Protein 8HAC (pdb70)

Secondary structure (DSSP, 8-state):
---SSSHHHHH-TT--EEEEEESTTSSHHHHHHHHHHHHHHHSS-EEEEE-SSS-HHHHHHTS---SS-EEPTT-SSEEEEE----HHHHHHHHHHHHSTTHHHHHHHHHHHHHHHHH--SEEEEEPPPHHHHHHHHHHHHHHHHHHHHHHHHHHHHHHHHHHHHHHS-SS--HHHHHHHHHHHHHHHHHHHHHHHHHHT-TTTEEEEEEE-SSHHHHHHHHHHHHHHHHTT--EEEEEEEEESSSSS-HHHHHHHHHHHGGGS-HHHHHHHHHHHHHHHHHHHHHHHHHHHSSSSSEEEEEE--SS---SHHHHHHHHHHHH--/---S-SSSHHHHH-TT--EEEEE-STTSSHHHHHHHHHHHHHHHSS-EEEEE-SSS-HHHHHHTS---SS-EEPTT-SSEEEEE----HHHHHHHHHHHHSTTHHHHHHHHHHHHHHHHH--SEEEEEPPPHHHHHHHHHHHHHHHHHHHHHHHHHHHHHHHHHHHHTT--STT-HHHHHHHHHHHHHHHHHHHHHHHHHHT-TTTEEEEEEE-SSHHHHHHHHHHHHHHHHTT--EEEEEEEEES-SSS-HHHHHHHHHHHGGGS-HHHHHHHHHHHHHHHHHHHHHHHHHHHSSSSSEEEEEE--SS---SHHHHHHHHHHHH--

Sequence (652 aa):
LPDPSLKNIIDQTTLQWVFVGGKGGVGKTTTSCCLGVQLAKSRTKVLLVSTDPAHNLSDAFCQKIGREPTPIHGFDNLCAMEIDNDVFGQMFNDLQNSIPGIDEAMSFSELMKQVQQLDFDVVVFDTAPTGHTLRLLSFPTILEKAFAKVWELKDRFGGLIGQATALMSGGNNPAAAQEQLLGKLEETRAVINKVNQAFQDPTKTTFVCVCIPEFLSIYETERLVQELSKYGIDSHNIVVNQVLFPEKDAEELSAWYEANGATLPKEAREICSKLLARKRMQDKYIGQCFDLYGDDFHVVLMPLLDYEVRGVEKLKTFSELLVDPLDLPDPSLKNIIDQTTLQWVFVGGKGGVGKTTTSCCLGVQLAKSRTKVLLVSTDPAHNLSDAFCQKIGREPTPIHGFDNLCAMEIDNDVFGQMFNDLQNSIPGIDEAMSFSELMKQVQQLDFDVVVFDTAPTGHTLRLLSFPTILEKAFAKVWELKDRFGGLIGQATALMSGGNNPAAAQEQLLGKLEETRAVINKVNQAFQDPTKTTFVCVCIPEFLSIYETERLVQELSKYGIDSHNIVVNQVLFPEKDAEELSAWYEANGATLPKEAREICSKLLARKRMQDKYIGQCFDLYGDDFHVVLMPLLDYEVRGVEKLKTFSELLVDP

Radius of gyration: 31.42 Å; Cα contacts (8 Å, |Δi|>4): 1056; chains: 2; bounding box: 70×94×80 Å

Organism: Phaeodactylum tricornutum (strain CCAP 1055/1) (NCBI:txid556484)

Foldseek 3Di:
DPAQFCQVVLVLQLAAEEEEAFAPPLQLLLVLLLVLVVNLVVFVAEEEEEAAADQVNCQFAVHRAAQDFDDRPPGDHYTYHYHYVQLLVVVVVVLCVVQPCQVVLQVVLVVLVVVVVVDGSYYYYSYYHLVVVLVVLVSLVSLVVSLVVLVVCCVPCVVVLVVVQVVDDDPSRNVVSSVVVNVSSVSSNVSVVVVLVQQLDQSHYEYEYGAELDDVRVVSSVVNCVSCVVSNGHYAEYEHEAQAPVPDALVVLVVVCVVCLVVDDPVVSVVSVVSSVVRVSSVVSVVVVCVVHVVRHNYHYYHRDPDDQHHDVSSNVSSCSRHPD/DDFPAQFCQVVLVLQLAAEEEEAFAPPQQLLLQLLLVLVVNLPPFQAEEEEEAAADPVNCQFAVHDAEQDWDDRPPGDHYTYHYDHVALLVVVVVVLCVVQPCQVVLLVVLVVLVVVVVVDGSHYYYSYYHLVVVLSVLVSVVSLVVSVVVLVVVCVVCVPVLVVCQVPDDDRHRNVVSSVVVVVSSVSSNVSVVVVLVQQLDPSHYEYAYGAELDDVRVVSSVVNVVSCVVSNGHYAEYEHEAQAPPPDDLVVLVVVCVVCLVVDPPVVSVVSVVSSVVNVSSVVSVVVVCVVHRNRHNYHYYHRDPDDQHHDVSSNVRSCSRHHD

InterPro domains:
  IPR016300 Arsenical pump ATPase, ArsA/GET3 [PTHR10803] (16-344)
  IPR016300 Arsenical pump ATPase, ArsA/GET3 [TIGR00345] (24-278)
  IPR025723 ArsA/GET3, Anion-transporting ATPase-like domain [PF02374] (21-342)
  IPR027417 P-loop containing nucleoside triphosphate hydrolase [G3DSA:3.40.50.300] (2-349)
  IPR027417 P-loop containing nucleoside triphosphate hydrolase [SSF52540] (17-339)
  IPR027542 Arsenical pump ATPase, ArsA/GET3, eukaryotic [MF_03112] (7-349)

Structure (mmCIF, N/CA/C/O backbone):
data_8HAC
#
_entry.id   8HAC
#
_cell.length_a   101.297
_cell.length_b   125.212
_cell.length_c   120.648
_cell.angle_alpha   90.000
_cell.angle_beta   90.000
_cell.angle_gamma   90.000
#
_symmetry.space_group_name_H-M   'C 2 2 21'
#
loop_
_entity.id
_entity.type
_entity.pdbx_description
1 polymer 'ATPase ASNA1 homolog'
2 non-polymer "ADENOSINE-5'-DIPHOSPHATE"
3 non-polymer 'MAGNESIUM ION'
4 water water
#
loop_
_atom_site.group_PDB
_atom_site.id
_atom_site.type_symbol
_atom_site.label_atom_id
_atom_site.label_alt_id
_atom_site.label_comp_id
_atom_site.label_asym_id
_atom_site.label_entity_id
_atom_site.label_seq_id
_atom_site.pdbx_PDB_ins_code
_atom_site.Cartn_x
_atom_site.Cartn_y
_atom_site.Cartn_z
_atom_site.occupancy
_atom_site.B_iso_or_equiv
_atom_site.auth_seq_id
_atom_site.auth_comp_id
_atom_site.auth_asym_id
_atom_site.auth_atom_id
_atom_site.pdbx_PDB_model_num
ATOM 1 N N . LEU A 1 6 ? 35.84999 -12.34232 -44.73837 1.000 85.72582 6 LEU A N 1
ATOM 2 C CA . LEU A 1 6 ? 35.30949 -11.67830 -43.55829 1.000 91.42547 6 LEU A CA 1
ATOM 3 C C . LEU A 1 6 ? 36.30955 -11.75770 -42.40286 1.000 95.78867 6 LEU A C 1
ATOM 4 O O . LEU A 1 6 ? 37.18144 -12.62836 -42.40464 1.000 94.87611 6 LEU A O 1
ATOM 9 N N . PRO A 1 7 ? 36.19472 -10.84739 -41.43023 1.000 67.61066 7 PRO A N 1
ATOM 10 C CA . PRO A 1 7 ? 37.08281 -10.90218 -40.26152 1.000 56.81956 7 PRO A CA 1
ATOM 11 C C . PRO A 1 7 ? 36.99225 -12.24374 -39.55136 1.000 51.13577 7 PRO A C 1
ATOM 12 O O . PRO A 1 7 ? 35.97761 -12.94119 -39.62563 1.000 61.03565 7 PRO A O 1
ATOM 16 N N . ASP A 1 8 ? 38.07447 -12.60671 -38.86599 1.000 45.21996 8 ASP A N 1
ATOM 17 C CA . ASP A 1 8 ? 38.10390 -13.88062 -38.15731 1.000 48.39620 8 ASP A CA 1
ATOM 18 C C . ASP A 1 8 ? 37.02703 -13.88627 -37.07507 1.000 48.89467 8 ASP A C 1
ATOM 19 O O . ASP A 1 8 ? 36.89618 -12.90320 -36.33260 1.000 39.33383 8 ASP A O 1
ATOM 24 N N . PRO A 1 9 ? 36.23526 -14.95685 -36.95851 1.000 54.71004 9 PRO A N 1
ATOM 25 C CA . PRO A 1 9 ? 35.13964 -15.00068 -35.97227 1.000 38.44818 9 PRO A CA 1
ATOM 26 C C . PRO A 1 9 ? 35.64178 -15.27839 -34.55882 1.000 38.06298 9 PRO A C 1
ATOM 27 O O . PRO A 1 9 ? 35.30593 -16.28788 -33.93233 1.000 45.30930 9 PRO A O 1
ATOM 31 N N . SER A 1 10 ? 36.48211 -14.37884 -34.05493 1.000 37.70009 10 SER A N 1
ATOM 32 C CA . SER A 1 10 ? 37.02705 -14.49745 -32.71235 1.000 45.20128 10 SER A CA 1
ATOM 33 C C . SER A 1 10 ? 37.32350 -13.10255 -32.17999 1.000 36.20085 10 SER A C 1
ATOM 34 O O . SER A 1 10 ? 37.23236 -12.10489 -32.90090 1.000 34.82372 10 SER A O 1
ATOM 37 N N . LEU A 1 11 ? 37.65162 -13.03975 -30.88977 1.000 37.70607 11 LEU A N 1
ATOM 38 C CA . LEU A 1 11 ? 38.11929 -11.81188 -30.26167 1.000 42.56523 11 LEU A CA 1
ATOM 39 C C . LEU A 1 11 ? 39.64240 -11.74329 -30.19898 1.000 45.77328 11 LEU A C 1
ATOM 40 O O . LEU A 1 11 ? 40.19123 -11.00459 -29.37212 1.000 36.38565 11 LEU A O 1
ATOM 45 N N . LYS A 1 12 ? 40.33696 -12.49723 -31.05926 1.000 46.20634 12 LYS A N 1
ATOM 46 C CA . LYS A 1 12 ? 41.79549 -12.47235 -31.04129 1.000 45.50115 12 LYS A CA 1
ATOM 47 C C . LYS A 1 12 ? 42.33175 -11.10072 -31.42449 1.000 43.87356 12 LYS A C 1
ATOM 48 O O . LYS A 1 12 ? 43.40860 -10.71112 -30.96246 1.000 44.21252 12 LYS A O 1
ATOM 54 N N . ASN A 1 13 ? 41.59286 -10.34995 -32.24915 1.000 41.04161 13 ASN A N 1
ATOM 55 C CA . ASN A 1 13 ? 42.03054 -9.00529 -32.60951 1.000 43.06500 13 ASN A CA 1
ATOM 56 C C . ASN A 1 13 ? 42.14114 -8.10461 -31.38460 1.000 41.21541 13 ASN A C 1
ATOM 57 O O . ASN A 1 13 ? 42.96100 -7.18014 -31.36791 1.000 41.40324 13 ASN A O 1
ATOM 62 N N . ILE A 1 14 ? 41.34534 -8.36811 -30.34593 1.000 44.47130 14 ILE A N 1
ATOM 63 C CA . ILE A 1 14 ? 41.47564 -7.60928 -29.10731 1.000 49.37759 14 ILE A CA 1
ATOM 64 C C . ILE A 1 14 ? 42.81921 -7.90444 -28.45359 1.000 45.29940 14 ILE A C 1
ATOM 65 O O . ILE A 1 14 ? 43.51172 -6.99339 -27.98129 1.000 38.31073 14 ILE A O 1
ATOM 70 N N . ILE A 1 15 ? 43.21911 -9.17884 -28.44100 1.000 45.40182 15 ILE A N 1
ATOM 71 C CA . ILE A 1 15 ? 44.47877 -9.56708 -27.81875 1.000 52.99015 15 ILE A CA 1
ATOM 72 C C . ILE A 1 15 ? 45.65945 -9.06826 -28.64263 1.000 53.77204 15 ILE A C 1
ATOM 73 O O . ILE A 1 15 ? 46.69501 -8.67404 -28.08983 1.000 51.82426 15 ILE A O 1
ATOM 78 N N . ASP A 1 16 ? 45.50854 -9.04361 -29.96878 1.000 52.08092 16 ASP A N 1
ATOM 79 C CA . ASP A 1 16 ? 46.58784 -8.63043 -30.86155 1.000 51.08980 16 ASP A CA 1
ATOM 80 C C . ASP A 1 16 ? 46.89550 -7.14517 -30.72998 1.000 63.83355 16 ASP A C 1
ATOM 81 O O . ASP A 1 16 ? 48.06557 -6.74388 -30.77656 1.000 62.92565 16 ASP A O 1
ATOM 86 N N . GLN A 1 17 ? 45.86359 -6.31138 -30.59705 1.000 59.01277 17 GLN A N 1
ATOM 87 C CA . GLN A 1 17 ? 46.07557 -4.87806 -30.43572 1.000 54.05358 17 GLN A CA 1
ATOM 88 C C . GLN A 1 17 ? 46.64845 -4.57166 -29.05686 1.000 52.98788 17 GLN A C 1
ATOM 89 O O . GLN A 1 17 ? 45.90430 -4.30871 -28.10426 1.000 46.86383 17 GLN A O 1
ATOM 95 N N . THR A 1 18 ? 47.97873 -4.57596 -28.95628 1.000 48.18276 18 THR A N 1
ATOM 96 C CA . THR A 1 18 ? 48.66021 -4.46168 -27.67460 1.000 50.12482 18 THR A CA 1
ATOM 97 C C . THR A 1 18 ? 48.56333 -3.06033 -27.08121 1.000 52.03193 18 THR A C 1
ATOM 98 O O . THR A 1 18 ? 48.95516 -2.86469 -25.92519 1.000 48.54076 18 THR A O 1
ATOM 102 N N . THR A 1 19 ? 48.04527 -2.09029 -27.83498 1.000 46.02085 19 THR A N 1
ATOM 103 C CA . THR A 1 19 ? 47.88827 -0.72940 -27.34190 1.000 46.83455 19 THR A CA 1
ATOM 104 C C . THR A 1 19 ? 46.61168 -0.51589 -26.54025 1.000 49.22897 19 THR A C 1
ATOM 105 O O . THR A 1 19 ? 46.48405 0.52833 -25.89239 1.000 44.68753 19 THR A O 1
ATOM 109 N N . LEU A 1 20 ? 45.67740 -1.46609 -26.55888 1.000 49.49306 20 LEU A N 1
ATOM 110 C CA . LEU A 1 20 ? 44.37993 -1.24655 -25.93256 1.000 43.42349 20 LEU A CA 1
ATOM 111 C C . LEU A 1 20 ? 44.53776 -1.03947 -24.43450 1.000 41.10978 20 LEU A C 1
ATOM 112 O O . LEU A 1 20 ? 45.19888 -1.82499 -23.74887 1.000 39.21736 20 LEU A O 1
ATOM 117 N N . GLN A 1 21 ? 43.92306 0.02767 -23.93148 1.000 36.68854 21 GLN A N 1
ATOM 118 C CA . GLN A 1 21 ? 43.95533 0.35707 -22.51541 1.000 39.23475 21 GLN A CA 1
ATOM 119 C C . GLN A 1 21 ? 42.64663 0.02389 -21.81836 1.000 35.26928 21 GLN A C 1
ATOM 120 O O . GLN A 1 21 ? 42.65890 -0.47849 -20.69002 1.000 33.44938 21 GLN A O 1
ATOM 126 N N . TRP A 1 22 ? 41.52306 0.25149 -22.49655 1.000 29.91281 22 TRP A N 1
ATOM 127 C CA . TRP A 1 22 ? 40.18900 0.00813 -21.96633 1.000 33.12487 22 TRP A CA 1
ATOM 128 C C . TRP A 1 22 ? 39.36212 -0.76742 -22.97820 1.000 25.30319 22 TRP A C 1
ATOM 129 O O . TRP A 1 22 ? 39.22487 -0.34444 -24.12980 1.000 30.23820 22 TRP A O 1
ATOM 140 N N . VAL A 1 23 ? 38.81089 -1.89548 -22.54202 1.000 26.72778 23 VAL A N 1
ATOM 141 C CA . VAL A 1 23 ? 37.89445 -2.70114 -23.34065 1.000 23.67857 23 VAL A CA 1
ATOM 142 C C . VAL A 1 23 ? 36.56262 -2.74495 -22.60062 1.000 29.93541 23 VAL A C 1
ATOM 143 O O . VAL A 1 23 ? 36.48409 -3.26327 -21.47884 1.000 24.42152 23 VAL A O 1
ATOM 147 N N . PHE A 1 24 ? 35.53058 -2.16819 -23.20665 1.000 23.09073 24 PHE A N 1
ATOM 148 C CA . PHE A 1 24 ? 34.19359 -2.15516 -22.63569 1.000 22.34444 24 PHE A CA 1
ATOM 149 C C . PHE A 1 24 ? 33.35585 -3.26292 -23.26087 1.000 17.83103 24 PHE A C 1
ATOM 150 O O . PHE A 1 24 ? 33.42521 -3.49980 -24.47113 1.000 20.41055 24 PHE A O 1
ATOM 158 N N . VAL A 1 25 ? 32.57585 -3.95012 -22.42776 1.000 19.82460 25 VAL A N 1
ATOM 159 C CA . VAL A 1 25 ? 31.72149 -5.05424 -22.86103 1.000 17.40035 25 VAL A CA 1
ATOM 160 C C . VAL A 1 25 ? 30.28126 -4.66691 -22.56199 1.000 18.42658 25 VAL A C 1
ATOM 161 O O . VAL A 1 25 ? 29.92011 -4.45976 -21.39756 1.000 23.04376 25 VAL A O 1
ATOM 165 N N . GLY A 1 26 ? 29.45658 -4.56594 -23.61067 1.000 15.99404 26 GLY A N 1
ATOM 166 C CA . GLY A 1 26 ? 28.10315 -4.07503 -23.46732 1.000 19.24398 26 GLY A CA 1
ATOM 167 C C . GLY A 1 26 ? 27.08573 -5.04768 -24.04035 1.000 14.39097 26 GLY A C 1
ATOM 168 O O . GLY A 1 26 ? 27.43570 -6.03239 -24.69254 1.000 25.25035 26 GLY A O 1
ATOM 169 N N . GLY A 1 27 ? 25.82104 -4.75077 -23.78458 1.000 19.00913 27 GLY A N 1
ATOM 170 C CA . GLY A 1 27 ? 24.74074 -5.59814 -24.25255 1.000 19.40409 27 GLY A CA 1
ATOM 171 C C . GLY A 1 27 ? 23.56933 -5.59786 -23.28840 1.000 21.36181 27 GLY A C 1
ATOM 172 O O . GLY A 1 27 ? 23.61914 -5.02991 -22.20230 1.000 24.62232 27 GLY A O 1
ATOM 173 N N . LYS A 1 28 ? 22.50869 -6.28311 -23.71343 1.000 26.27300 28 LYS A N 1
ATOM 174 C CA . LYS A 1 28 ? 21.28383 -6.38100 -22.93882 1.000 27.99475 28 LYS A CA 1
ATOM 175 C C . LYS A 1 28 ? 21.49678 -7.25471 -21.70406 1.000 35.41697 28 LYS A C 1
ATOM 176 O O . LYS A 1 28 ? 22.52368 -7.91931 -21.54212 1.000 28.81219 28 LYS A O 1
ATOM 182 N N . GLY A 1 29 ? 20.50759 -7.24053 -20.81425 1.000 36.55182 29 GLY A N 1
ATOM 183 C CA . GLY A 1 29 ? 20.60915 -8.03789 -19.60488 1.000 31.70571 29 GLY A CA 1
ATOM 184 C C . GLY A 1 29 ? 20.54075 -9.51694 -19.93813 1.000 28.88381 29 GLY A C 1
ATOM 185 O O . GLY A 1 29 ? 19.66923 -9.95713 -20.69697 1.000 24.08098 29 GLY A O 1
ATOM 186 N N . GLY A 1 30 ? 21.45540 -10.29487 -19.36437 1.000 29.67991 30 GLY A N 1
ATOM 187 C CA . GLY A 1 30 ? 21.42662 -11.73290 -19.51234 1.000 29.18591 30 GLY A CA 1
ATOM 188 C C . GLY A 1 30 ? 22.03236 -12.28162 -20.78766 1.000 34.67031 30 GLY A C 1
ATOM 189 O O . GLY A 1 30 ? 21.96632 -13.49818 -21.00604 1.000 35.20528 30 GLY A O 1
ATOM 190 N N . VAL A 1 31 ? 22.62931 -11.44191 -21.63517 1.000 28.17816 31 VAL A N 1
ATOM 191 C CA . VAL A 1 31 ? 23.17599 -11.95588 -22.88651 1.000 33.35426 31 VAL A CA 1
ATOM 192 C C . VAL A 1 31 ? 24.57784 -12.52546 -22.71636 1.000 27.80943 31 VAL A C 1
ATOM 193 O O . VAL A 1 31 ? 25.03088 -13.29525 -23.57059 1.000 30.27905 31 VAL A O 1
ATOM 197 N N . GLY A 1 32 ? 25.27747 -12.18070 -21.64182 1.000 30.30289 32 GLY A N 1
ATOM 198 C CA . GLY A 1 32 ? 26.59667 -12.73547 -21.42495 1.000 27.42127 32 GLY A CA 1
ATOM 199 C C . GLY A 1 32 ? 27.68465 -11.69023 -21.30882 1.000 30.59243 32 GLY A C 1
ATOM 200 O O . GLY A 1 32 ? 28.84056 -11.96463 -21.65190 1.000 28.11995 32 GLY A O 1
ATOM 201 N N . LYS A 1 33 ? 27.32503 -10.48089 -20.86047 1.000 25.70458 33 LYS A N 1
ATOM 202 C CA . LYS A 1 33 ? 28.32582 -9.43178 -20.67352 1.000 29.00278 33 LYS A CA 1
ATOM 203 C C . LYS A 1 33 ? 29.38274 -9.85616 -19.66556 1.000 29.21287 33 LYS A C 1
ATOM 204 O O . LYS A 1 33 ? 30.58507 -9.76948 -19.93480 1.000 28.34784 33 LYS A O 1
ATOM 210 N N . THR A 1 34 ? 28.94775 -10.31164 -18.48996 1.000 25.34778 34 THR A N 1
ATOM 211 C CA . THR A 1 34 ? 29.89283 -10.66312 -17.43430 1.000 37.89669 34 THR A CA 1
ATOM 212 C C . THR A 1 34 ? 30.76612 -11.84053 -17.84596 1.000 33.11968 34 THR A C 1
ATOM 213 O O . THR A 1 34 ? 31.98158 -11.83505 -17.61341 1.000 35.92481 34 THR A O 1
ATOM 217 N N . THR A 1 35 ? 30.16331 -12.86052 -18.45738 1.000 28.62985 35 THR A N 1
ATOM 218 C CA . THR A 1 35 ? 30.93254 -14.01971 -18.89440 1.000 33.79292 35 THR A CA 1
ATOM 219 C C . THR A 1 35 ? 32.00464 -13.60918 -19.89511 1.000 38.82655 35 THR A C 1
ATOM 220 O O . THR A 1 35 ? 33.17509 -13.99720 -19.77024 1.000 37.59222 35 THR A O 1
ATOM 224 N N . THR A 1 36 ? 31.61573 -12.80922 -20.89309 1.000 35.02536 36 THR A N 1
ATOM 225 C CA . THR A 1 36 ? 32.56390 -12.33510 -21.89508 1.000 30.89390 36 THR A CA 1
ATOM 226 C C . THR A 1 36 ? 33.65281 -11.47444 -21.27175 1.000 27.35078 36 THR A C 1
ATOM 227 O O . THR A 1 36 ? 34.81971 -11.57295 -21.65882 1.000 28.67879 36 THR A O 1
ATOM 231 N N . SER A 1 37 ? 33.29492 -10.62799 -20.30141 1.000 31.42818 37 SER A N 1
ATOM 232 C CA . SER A 1 37 ? 34.29067 -9.77103 -19.65943 1.000 35.03132 37 SER A CA 1
ATOM 233 C C . SER A 1 37 ? 35.31673 -10.60166 -18.89880 1.000 39.62302 37 SER A C 1
ATOM 234 O O . SER A 1 37 ? 36.52966 -10.38480 -19.02147 1.000 38.06735 37 SER A O 1
ATOM 237 N N . CYS A 1 38 ? 34.84168 -11.56216 -18.10429 1.000 35.61640 38 CYS A N 1
ATOM 238 C CA . CYS A 1 38 ? 35.75181 -12.42614 -17.36221 1.000 34.88591 38 CYS A CA 1
ATOM 239 C C . CYS A 1 38 ? 36.64242 -13.21988 -18.30876 1.000 40.88547 38 CYS A C 1
ATOM 240 O O . CYS A 1 38 ? 37.84418 -13.37634 -18.05973 1.000 38.49994 38 CYS A O 1
ATOM 243 N N . CYS A 1 39 ? 36.07741 -13.71259 -19.41477 1.000 39.65392 39 CYS A N 1
ATOM 244 C CA . CYS A 1 39 ? 36.87723 -14.49455 -20.35219 1.000 39.09610 39 CYS A CA 1
ATOM 245 C C . CYS A 1 39 ? 37.91422 -13.62819 -21.06001 1.000 41.45044 39 CYS A C 1
ATOM 246 O O . CYS A 1 39 ? 39.05768 -14.05919 -21.26138 1.000 39.08684 39 CYS A O 1
ATOM 249 N N . LEU A 1 40 ? 37.53808 -12.40269 -21.43931 1.000 34.64414 40 LEU A N 1
ATOM 250 C CA . LEU A 1 40 ? 38.50389 -11.47776 -22.02212 1.000 39.89812 40 LEU A CA 1
ATOM 251 C C . LEU A 1 40 ? 39.62192 -11.15678 -21.04199 1.000 43.73878 40 LEU A C 1
ATOM 252 O O . LEU A 1 40 ? 40.78723 -11.05946 -21.43562 1.000 42.92507 40 LEU A O 1
ATOM 257 N N . GLY A 1 41 ? 39.28620 -10.97392 -19.76361 1.000 44.48887 41 GLY A N 1
ATOM 258 C CA . GLY A 1 41 ? 40.32070 -10.73097 -18.77165 1.000 44.14937 41 GLY A CA 1
ATOM 259 C C . GLY A 1 41 ? 41.26123 -11.91001 -18.62024 1.000 48.36982 41 GLY A C 1
ATOM 260 O O . GLY A 1 41 ? 42.48256 -11.74023 -18.54508 1.000 47.94169 41 GLY A O 1
ATOM 261 N N . VAL A 1 42 ? 40.70476 -13.12251 -18.57747 1.000 42.17083 42 VAL A N 1
ATOM 262 C CA . VAL A 1 42 ? 41.53615 -14.31691 -18.47800 1.000 51.73848 42 VAL A CA 1
ATOM 263 C C . VAL A 1 42 ? 42.47779 -14.41057 -19.67345 1.000 54.48543 42 VAL A C 1
ATOM 264 O O . VAL A 1 42 ? 43.66412 -14.72834 -19.52590 1.000 56.50810 42 VAL A O 1
ATOM 268 N N . GLN A 1 43 ? 41.97274 -14.11799 -20.87346 1.000 53.82685 43 GLN A N 1
ATOM 269 C CA . GLN A 1 43 ? 42.81380 -14.23059 -22.06172 1.000 52.98660 43 GLN A CA 1
ATOM 270 C C . GLN A 1 43 ? 43.86709 -13.12907 -22.10932 1.000 58.97082 43 GLN A C 1
ATOM 271 O O . GLN A 1 43 ? 45.02213 -13.38414 -22.47120 1.000 61.59093 43 GLN A O 1
ATOM 277 N N . LEU A 1 44 ? 43.48851 -11.89764 -21.75905 1.000 45.42344 44 LEU A N 1
ATOM 278 C CA . LEU A 1 44 ? 44.44600 -10.79869 -21.74867 1.000 53.48742 44 LEU A CA 1
ATOM 279 C C . LEU A 1 44 ? 45.52896 -10.99520 -20.69568 1.000 53.05738 44 LEU A C 1
ATOM 280 O O . LEU A 1 44 ? 46.65431 -10.51887 -20.87982 1.000 52.97982 44 LEU A O 1
ATOM 285 N N . ALA A 1 45 ? 45.22100 -11.69001 -19.59348 1.000 48.68140 45 ALA A N 1
ATOM 286 C CA . ALA A 1 45 ? 46.22722 -11.89056 -18.55388 1.000 61.45138 45 ALA A CA 1
ATOM 287 C C . ALA A 1 45 ? 47.43100 -12.67171 -19.06379 1.000 64.45220 45 ALA A C 1
ATOM 288 O O . ALA A 1 45 ? 48.48996 -12.64917 -18.42653 1.000 58.23320 45 ALA A O 1
ATOM 290 N N . LYS A 1 46 ? 47.28943 -13.35226 -20.20133 1.000 69.57635 46 LYS A N 1
ATOM 291 C CA . LYS A 1 46 ? 48.40429 -14.07390 -20.80314 1.000 71.33049 46 LYS A CA 1
ATOM 292 C C . LYS A 1 46 ? 49.41936 -13.10668 -21.40426 1.000 84.57433 46 LYS A C 1
ATOM 293 O O . LYS A 1 46 ? 50.60926 -13.14637 -21.06871 1.000 86.43472 46 LYS A O 1
ATOM 299 N N . SER A 1 47 ? 48.96613 -12.22912 -22.30503 1.000 76.96053 47 SER A N 1
ATOM 300 C CA . SER A 1 47 ? 49.88962 -11.35575 -23.02162 1.000 75.14366 47 SER A CA 1
ATOM 301 C C . SER A 1 47 ? 50.26284 -10.10688 -22.22740 1.000 66.57574 47 SER A C 1
ATOM 302 O O . SER A 1 47 ? 51.39887 -9.63352 -22.33489 1.000 83.11422 47 SER A O 1
ATOM 305 N N . ARG A 1 48 ? 49.34297 -9.56224 -21.43597 1.000 79.20789 48 ARG A N 1
ATOM 306 C CA . ARG A 1 48 ? 49.58160 -8.31795 -20.71427 1.000 78.81744 48 ARG A CA 1
ATOM 307 C C . ARG A 1 48 ? 50.12966 -8.55723 -19.31218 1.000 76.50267 48 ARG A C 1
ATOM 308 O O . ARG A 1 48 ? 49.84676 -9.57320 -18.67024 1.000 68.16046 48 ARG A O 1
ATOM 316 N N . THR A 1 49 ? 50.90528 -7.57938 -18.83554 1.000 79.94639 49 THR A N 1
ATOM 317 C CA . THR A 1 49 ? 51.56842 -7.70040 -17.54084 1.000 86.64447 49 THR A CA 1
ATOM 318 C C . THR A 1 49 ? 50.56438 -7.68701 -16.39318 1.000 79.64571 49 THR A C 1
ATOM 319 O O . THR A 1 49 ? 50.66070 -8.49928 -15.46807 1.000 76.73349 49 THR A O 1
ATOM 323 N N . LYS A 1 50 ? 49.60660 -6.76021 -16.42185 1.000 71.04296 50 LYS A N 1
ATOM 324 C CA . LYS A 1 50 ? 48.61090 -6.64338 -15.36153 1.000 72.71725 50 LYS A CA 1
ATOM 325 C C . LYS A 1 50 ? 47.25956 -6.30531 -15.97020 1.000 63.73252 50 LYS A C 1
ATOM 326 O O . LYS A 1 50 ? 47.15727 -5.37988 -16.78113 1.000 62.91980 50 LYS A O 1
ATOM 332 N N . VAL A 1 51 ? 46.22453 -7.03797 -15.55733 1.000 58.29355 51 VAL A N 1
ATOM 333 C CA . VAL A 1 51 ? 44.88576 -6.91689 -16.12628 1.000 48.25541 51 VAL A CA 1
ATOM 334 C C . VAL A 1 51 ? 43.88723 -6.67826 -15.00122 1.000 48.40946 51 VAL A C 1
ATOM 335 O O . VAL A 1 51 ? 43.92590 -7.36180 -13.96748 1.000 56.92583 51 VAL A O 1
ATOM 339 N N . LEU A 1 52 ? 42.99323 -5.71193 -15.20613 1.000 47.40407 52 LEU A N 1
ATOM 340 C CA . LEU A 1 52 ? 41.96315 -5.37759 -14.23351 1.000 43.22149 52 LEU A CA 1
ATOM 341 C C . LEU A 1 52 ? 40.58335 -5.57531 -14.84816 1.000 47.96015 52 LEU A C 1
ATOM 342 O O . LEU A 1 52 ? 40.34184 -5.18531 -15.99119 1.000 47.66529 52 LEU A O 1
ATOM 347 N N . LEU A 1 53 ? 39.69168 -6.19996 -14.08730 1.000 40.17668 53 LEU A N 1
ATOM 348 C CA . LEU A 1 53 ? 38.28542 -6.34950 -14.43169 1.000 33.85997 53 LEU A CA 1
ATOM 349 C C . LEU A 1 53 ? 37.48768 -5.43228 -13.51777 1.000 48.87066 53 LEU A C 1
ATOM 350 O O . LEU A 1 53 ? 37.60435 -5.52177 -12.29034 1.000 47.83706 53 LEU A O 1
ATOM 355 N N . VAL A 1 54 ? 36.71061 -4.53363 -14.11229 1.000 30.65951 54 VAL A N 1
ATOM 356 C CA . VAL A 1 54 ? 35.88234 -3.58819 -13.37836 1.000 32.55762 54 VAL A CA 1
ATOM 357 C C . VAL A 1 54 ? 34.43130 -3.85693 -13.73823 1.000 41.12644 54 VAL A C 1
ATOM 358 O O . VAL A 1 54 ? 34.09213 -3.94274 -14.92361 1.000 37.32299 54 VAL A O 1
ATOM 362 N N . SER A 1 55 ? 33.57877 -3.99299 -12.72733 1.000 40.11718 55 SER A N 1
ATOM 363 C CA . SER A 1 55 ? 32.16231 -4.23825 -12.95951 1.000 43.60340 55 SER A CA 1
ATOM 364 C C . SER A 1 55 ? 31.35076 -3.03355 -12.50379 1.000 59.05975 55 SER A C 1
ATOM 365 O O . SER A 1 55 ? 31.30676 -2.72358 -11.30836 1.000 63.20310 55 SER A O 1
ATOM 368 N N . THR A 1 56 ? 30.69158 -2.37599 -13.45581 1.000 58.66796 56 THR A N 1
ATOM 369 C CA . THR A 1 56 ? 29.73861 -1.31558 -13.16480 1.000 63.07673 56 THR A CA 1
ATOM 370 C C . THR A 1 56 ? 28.31474 -1.83063 -13.27594 1.000 63.17443 56 THR A C 1
ATOM 371 O O . THR A 1 56 ? 27.36353 -1.04356 -13.23512 1.000 65.32057 56 THR A O 1
ATOM 375 N N . ASP A 1 57 ? 28.16290 -3.14198 -13.39898 1.000 75.86844 57 ASP A N 1
ATOM 376 C CA . ASP A 1 57 ? 26.85309 -3.76809 -13.40133 1.000 84.62670 57 ASP A CA 1
ATOM 377 C C . ASP A 1 57 ? 26.27973 -3.68629 -11.99048 1.000 100.17313 57 ASP A C 1
ATOM 378 O O . ASP A 1 57 ? 26.95516 -4.08766 -11.03535 1.000 98.78627 57 ASP A O 1
ATOM 383 N N . PRO A 1 58 ? 25.06322 -3.15163 -11.81556 1.000 106.40520 58 PRO A N 1
ATOM 384 C CA . PRO A 1 58 ? 24.53041 -2.94172 -10.45365 1.000 106.91447 58 PRO A CA 1
ATOM 385 C C . PRO A 1 58 ? 24.68490 -4.12470 -9.50834 1.000 108.04381 58 PRO A C 1
ATOM 386 O O . PRO A 1 58 ? 25.13883 -3.94854 -8.36944 1.000 108.30460 58 PRO A O 1
ATOM 390 N N . ALA A 1 59 ? 24.31893 -5.32690 -9.94794 1.000 96.97353 59 ALA A N 1
ATOM 391 C CA . ALA A 1 59 ? 24.39540 -6.50474 -9.09546 1.000 106.98136 59 ALA A CA 1
ATOM 392 C C . ALA A 1 59 ? 25.85221 -6.86878 -8.79913 1.000 113.84994 59 ALA A C 1
ATOM 393 O O . ALA A 1 59 ? 26.79509 -6.20490 -9.23644 1.000 112.16702 59 ALA A O 1
ATOM 395 N N . HIS A 1 60 ? 26.03580 -7.96249 -8.05745 1.000 129.52339 60 HIS A N 1
ATOM 396 C CA . HIS A 1 60 ? 27.37274 -8.43429 -7.71678 1.000 124.41043 60 HIS A CA 1
ATOM 397 C C . HIS A 1 60 ? 27.70449 -9.66776 -8.54597 1.000 122.15594 60 HIS A C 1
ATOM 398 O O . HIS A 1 60 ? 28.21139 -10.66494 -8.02132 1.000 118.11025 60 HIS A O 1
ATOM 405 N N . ASN A 1 61 ? 27.43229 -9.59261 -9.85103 1.000 86.41101 61 ASN A N 1
ATOM 406 C CA . ASN A 1 61 ? 27.55627 -10.74678 -10.73493 1.000 81.06249 61 ASN A CA 1
ATOM 407 C C . ASN A 1 61 ? 28.99310 -11.22772 -10.89559 1.000 69.40536 61 ASN A C 1
ATOM 408 O O . ASN A 1 61 ? 29.20448 -12.37874 -11.29015 1.000 72.84324 61 ASN A O 1
ATOM 413 N N . LEU A 1 62 ? 29.98214 -10.37943 -10.61560 1.000 61.79657 62 LEU A N 1
ATOM 414 C CA . LEU A 1 62 ? 31.37029 -10.80018 -10.77177 1.000 64.29764 62 LEU A CA 1
ATOM 415 C C . LEU A 1 62 ? 31.71729 -11.91448 -9.79241 1.000 71.05116 62 LEU A C 1
ATOM 416 O O . LEU A 1 62 ? 32.43018 -12.86533 -10.14344 1.000 70.54372 62 LEU A O 1
ATOM 421 N N . SER A 1 63 ? 31.21891 -11.81341 -8.55715 1.000 71.57491 63 SER A N 1
ATOM 422 C CA . SER A 1 63 ? 31.47899 -12.84862 -7.56228 1.000 77.53754 63 SER A CA 1
ATOM 423 C C . SER A 1 63 ? 30.87178 -14.18047 -7.98640 1.000 68.92911 63 SER A C 1
ATOM 424 O O . SER A 1 63 ? 31.52638 -15.22623 -7.90700 1.000 61.61488 63 SER A O 1
ATOM 427 N N . ASP A 1 64 ? 29.61409 -14.15975 -8.43823 1.000 71.53829 64 ASP A N 1
ATOM 428 C CA . ASP A 1 64 ? 28.98146 -15.37943 -8.93137 1.000 67.73580 64 ASP A CA 1
ATOM 429 C C . ASP A 1 64 ? 29.72212 -15.93568 -10.13956 1.000 76.11750 64 ASP A C 1
ATOM 430 O O . ASP A 1 64 ? 29.81528 -17.15582 -10.31138 1.000 85.51810 64 ASP A O 1
ATOM 435 N N . ALA A 1 65 ? 30.24641 -15.05492 -10.99483 1.000 77.99631 65 ALA A N 1
ATOM 436 C CA . ALA A 1 65 ? 30.96948 -15.50382 -12.18029 1.000 77.38358 65 ALA A CA 1
ATOM 437 C C . ALA A 1 65 ? 32.24806 -16.24101 -11.80078 1.000 71.24088 65 ALA A C 1
ATOM 438 O O . ALA A 1 65 ? 32.47616 -17.37375 -12.24209 1.000 71.50001 65 ALA A O 1
ATOM 440 N N . PHE A 1 66 ? 33.10123 -15.61118 -10.99192 1.000 61.46128 66 PHE A N 1
ATOM 441 C CA . PHE A 1 66 ? 34.37204 -16.22515 -10.61664 1.000 62.87335 66 PHE A CA 1
ATOM 442 C C . PHE A 1 66 ? 34.25202 -17.25135 -9.49450 1.000 72.93201 66 PHE A C 1
ATOM 443 O O . PHE A 1 66 ? 35.26225 -17.87456 -9.14552 1.000 71.33169 66 PHE A O 1
ATOM 451 N N . CYS A 1 67 ? 33.05685 -17.46182 -8.94675 1.000 79.96145 67 CYS A N 1
ATOM 452 C CA . CYS A 1 67 ? 32.84822 -18.31370 -7.77528 1.000 85.19519 67 CYS A CA 1
ATOM 453 C C . CYS A 1 67 ? 33.83531 -17.95879 -6.66232 1.000 85.17689 67 CYS A C 1
ATOM 454 O O . CYS A 1 67 ? 34.63971 -18.77726 -6.21041 1.000 91.82924 67 CYS A O 1
ATOM 457 N N . GLN A 1 68 ? 33.73573 -16.70553 -6.21635 1.000 89.40479 68 GLN A N 1
ATOM 458 C CA . GLN A 1 68 ? 34.63937 -16.11590 -5.23473 1.000 87.60648 68 GLN A CA 1
ATOM 459 C C . GLN A 1 68 ? 34.18477 -14.69983 -4.91164 1.000 91.01942 68 GLN A C 1
ATOM 460 O O . GLN A 1 68 ? 33.82012 -13.94685 -5.82122 1.000 86.76109 68 GLN A O 1
ATOM 466 N N . LYS A 1 69 ? 34.21340 -14.31375 -3.63786 1.000 94.47473 69 LYS A N 1
ATOM 467 C CA . LYS A 1 69 ? 33.83845 -12.95130 -3.29005 1.000 89.36726 69 LYS A CA 1
ATOM 468 C C . LYS A 1 69 ? 34.86490 -12.00938 -3.90186 1.000 97.67304 69 LYS A C 1
ATOM 469 O O . LYS A 1 69 ? 36.07445 -12.23610 -3.79755 1.000 99.08348 69 LYS A O 1
ATOM 475 N N . ILE A 1 70 ? 34.37827 -10.98913 -4.59734 1.000 95.10978 70 ILE A N 1
ATOM 476 C CA . ILE A 1 70 ? 35.22096 -10.00184 -5.25621 1.000 85.78088 70 ILE A CA 1
ATOM 477 C C . ILE A 1 70 ? 35.04880 -8.68529 -4.52087 1.000 85.22809 70 ILE A C 1
ATOM 478 O O . ILE A 1 70 ? 33.92435 -8.28640 -4.19528 1.000 92.12654 70 ILE A O 1
ATOM 483 N N . GLY A 1 71 ? 36.16154 -8.00986 -4.26099 1.000 93.25562 71 GLY A N 1
ATOM 484 C CA . GLY A 1 71 ? 36.12162 -6.83542 -3.42183 1.000 93.45618 71 GLY A CA 1
ATOM 485 C C . GLY A 1 71 ? 35.91453 -5.53661 -4.17609 1.000 91.53818 71 GLY A C 1
ATOM 486 O O . GLY A 1 71 ? 35.97498 -5.46427 -5.40234 1.000 85.56402 71 GLY A O 1
ATOM 487 N N . ARG A 1 72 ? 35.65355 -4.49500 -3.38816 1.000 84.00710 72 ARG A N 1
ATOM 488 C CA . ARG A 1 72 ? 35.40927 -3.14819 -3.88397 1.000 88.14111 72 ARG A CA 1
ATOM 489 C C . ARG A 1 72 ? 36.65510 -2.51809 -4.49679 1.000 89.55056 72 ARG A C 1
ATOM 490 O O . ARG A 1 72 ? 36.53591 -1.57549 -5.28695 1.000 83.16606 72 ARG A O 1
ATOM 498 N N . GLU A 1 73 ? 37.83486 -3.02173 -4.15575 1.000 72.39944 73 GLU A N 1
ATOM 499 C CA . GLU A 1 73 ? 39.11778 -2.67623 -4.74584 1.000 72.57600 73 GLU A CA 1
ATOM 500 C C . GLU A 1 73 ? 39.77879 -3.92645 -5.31249 1.000 72.69865 73 GLU A C 1
ATOM 501 O O . GLU A 1 73 ? 39.36732 -5.04973 -4.98858 1.000 72.33634 73 GLU A O 1
ATOM 507 N N . PRO A 1 74 ? 40.81345 -3.77831 -6.18663 1.000 59.15850 74 PRO A N 1
ATOM 508 C CA . PRO A 1 74 ? 41.33515 -4.93437 -6.93215 1.000 59.74738 74 PRO A CA 1
ATOM 509 C C . PRO A 1 74 ? 41.61117 -6.17561 -6.10083 1.000 68.84684 74 PRO A C 1
ATOM 510 O O . PRO A 1 74 ? 42.56981 -6.22992 -5.32382 1.000 79.48792 74 PRO A O 1
ATOM 514 N N . THR A 1 75 ? 40.75903 -7.18409 -6.27440 1.000 65.32535 75 THR A N 1
ATOM 515 C CA . THR A 1 75 ? 40.93271 -8.46694 -5.61923 1.000 74.10445 75 THR A CA 1
ATOM 516 C C . THR A 1 75 ? 41.59558 -9.43011 -6.58642 1.000 70.73722 75 THR A C 1
ATOM 517 O O . THR A 1 75 ? 41.01349 -9.71708 -7.64455 1.000 78.27631 75 THR A O 1
ATOM 521 N N . PRO A 1 76 ? 42.79425 -9.93450 -6.29706 1.000 69.66217 76 PRO A N 1
ATOM 522 C CA . PRO A 1 76 ? 43.38533 -10.94943 -7.17343 1.000 70.94150 76 PRO A CA 1
ATOM 523 C C . PRO A 1 76 ? 42.48508 -12.17228 -7.26406 1.000 76.43750 76 PRO A C 1
ATOM 524 O O . PRO A 1 76 ? 41.77503 -12.52211 -6.31879 1.000 81.94961 76 PRO A O 1
ATOM 528 N N . ILE A 1 77 ? 42.51969 -12.82216 -8.42249 1.000 80.19322 77 ILE A N 1
ATOM 529 C CA . ILE A 1 77 ? 41.64724 -13.95132 -8.71970 1.000 82.48171 77 ILE A CA 1
ATOM 530 C C . ILE A 1 77 ? 42.40151 -15.23444 -8.41165 1.000 78.36913 77 ILE A C 1
ATOM 531 O O . ILE A 1 77 ? 43.56111 -15.39013 -8.81443 1.000 82.24711 77 ILE A O 1
ATOM 536 N N . HIS A 1 78 ? 41.74880 -16.15139 -7.69691 1.000 92.61916 78 HIS A N 1
ATOM 537 C CA . HIS A 1 78 ? 42.38361 -17.41341 -7.33240 1.000 96.27085 78 HIS A CA 1
ATOM 538 C C . HIS A 1 78 ? 42.78203 -18.18527 -8.58223 1.000 87.03461 78 HIS A C 1
ATOM 539 O O . HIS A 1 78 ? 41.93742 -18.49727 -9.42682 1.000 99.02296 78 HIS A O 1
ATOM 546 N N . GLY A 1 79 ? 44.07138 -18.49548 -8.69504 1.000 81.06671 79 GLY A N 1
ATOM 547 C CA . GLY A 1 79 ? 44.60625 -19.16017 -9.86296 1.000 80.57818 79 GLY A CA 1
ATOM 548 C C . GLY A 1 79 ? 45.34051 -18.26334 -10.83459 1.000 81.13431 79 GLY A C 1
ATOM 549 O O . GLY A 1 79 ? 45.86488 -18.76661 -11.83666 1.000 73.67830 79 GLY A O 1
ATOM 550 N N . PHE A 1 80 ? 45.41600 -16.96088 -10.56444 1.000 83.47933 80 PHE A N 1
ATOM 551 C CA . PHE A 1 80 ? 46.06800 -16.01599 -11.45744 1.000 87.42431 80 PHE A CA 1
ATOM 552 C C . PHE A 1 80 ? 47.04900 -15.14671 -10.68780 1.000 94.28356 80 PHE A C 1
ATOM 553 O O . PHE A 1 80 ? 46.84611 -14.83396 -9.51151 1.000 95.31345 80 PHE A O 1
ATOM 561 N N . ASP A 1 81 ? 48.12509 -14.76730 -11.37411 1.000 118.65788 81 ASP A N 1
ATOM 562 C CA . ASP A 1 81 ? 49.15556 -13.91610 -10.80179 1.000 116.71080 81 ASP A CA 1
ATOM 563 C C . ASP A 1 81 ? 48.97935 -12.44313 -11.15023 1.000 115.94160 81 ASP A C 1
ATOM 564 O O . ASP A 1 81 ? 49.47757 -11.58381 -10.41413 1.000 112.49412 81 ASP A O 1
ATOM 569 N N . ASN A 1 82 ? 48.26676 -12.12733 -12.23552 1.000 93.55751 82 ASN A N 1
ATOM 570 C CA . ASN A 1 82 ? 48.22469 -10.75700 -12.72937 1.000 81.61225 82 ASN A CA 1
ATOM 571 C C . ASN A 1 82 ? 46.81822 -10.31949 -13.13723 1.000 76.72048 82 ASN A C 1
ATOM 572 O O . ASN A 1 82 ? 46.66675 -9.41276 -13.96433 1.000 72.18935 82 ASN A O 1
ATOM 577 N N . LEU A 1 83 ? 45.78128 -10.93279 -12.57160 1.000 71.37023 83 LEU A N 1
ATOM 578 C CA . LEU A 1 83 ? 44.40105 -10.60595 -12.91124 1.000 67.22542 83 LEU A CA 1
ATOM 579 C C . LEU A 1 83 ? 43.65317 -10.23223 -11.64236 1.000 66.81108 83 LEU A C 1
ATOM 580 O O . LEU A 1 83 ? 43.46930 -11.07396 -10.75700 1.000 69.34140 83 LEU A O 1
ATOM 585 N N . CYS A 1 84 ? 43.21981 -8.97756 -11.55690 1.000 66.74413 84 CYS A N 1
ATOM 586 C CA . CYS A 1 84 ? 42.46280 -8.50440 -10.40777 1.000 59.36062 84 CYS A CA 1
ATOM 587 C C . CYS A 1 84 ? 41.07893 -8.06797 -10.86093 1.000 59.64074 84 CYS A C 1
ATOM 588 O O . CYS A 1 84 ? 40.88740 -7.69572 -12.01679 1.000 59.90598 84 CYS A O 1
ATOM 591 N N . ALA A 1 85 ? 40.10576 -8.14658 -9.95553 1.000 62.69330 85 ALA A N 1
ATOM 592 C CA . ALA A 1 85 ? 38.74123 -7.73123 -10.24976 1.000 59.39315 85 ALA A CA 1
ATOM 593 C C . ALA A 1 85 ? 38.21402 -6.82094 -9.14772 1.000 57.13199 85 ALA A C 1
ATOM 594 O O . ALA A 1 85 ? 38.71385 -6.81970 -8.02064 1.000 62.07892 85 ALA A O 1
ATOM 596 N N . MET A 1 86 ? 37.18409 -6.04616 -9.48720 1.000 51.84003 86 MET A N 1
ATOM 597 C CA . MET A 1 86 ? 36.60928 -5.09786 -8.53882 1.000 63.42843 86 MET A CA 1
ATOM 598 C C . MET A 1 86 ? 35.18230 -4.75093 -8.94728 1.000 61.10817 86 MET A C 1
ATOM 599 O O . MET A 1 86 ? 34.91386 -4.45072 -10.11867 1.000 55.65927 86 MET A O 1
ATOM 604 N N . GLU A 1 87 ? 34.27658 -4.84296 -7.97553 1.000 68.50459 87 GLU A N 1
ATOM 605 C CA . GLU A 1 87 ? 32.85931 -4.54108 -8.10011 1.000 66.19585 87 GLU A CA 1
ATOM 606 C C . GLU A 1 87 ? 32.58438 -3.21738 -7.39557 1.000 76.44351 87 GLU A C 1
ATOM 607 O O . GLU A 1 87 ? 33.21288 -2.89831 -6.38274 1.000 85.67818 87 GLU A O 1
ATOM 613 N N . ILE A 1 88 ? 31.65420 -2.43529 -7.94015 1.000 79.55307 88 ILE A N 1
ATOM 614 C CA . ILE A 1 88 ? 31.43467 -1.06335 -7.49481 1.000 83.17134 88 ILE A CA 1
ATOM 615 C C . ILE A 1 88 ? 29.96319 -0.84346 -7.18109 1.000 86.68404 88 ILE A C 1
ATOM 616 O O . ILE A 1 88 ? 29.08083 -1.36542 -7.87201 1.000 93.81697 88 ILE A O 1
ATOM 621 N N . ASP A 1 89 ? 29.70953 -0.06265 -6.13300 1.000 98.07928 89 ASP A N 1
ATOM 622 C CA . ASP A 1 89 ? 28.36586 0.28324 -5.69122 1.000 102.34913 89 ASP A CA 1
ATOM 623 C C . ASP A 1 89 ? 27.86065 1.54023 -6.39373 1.000 98.56125 89 ASP A C 1
ATOM 624 O O . ASP A 1 89 ? 27.48187 1.50017 -7.56428 1.000 90.37280 89 ASP A O 1
ATOM 629 N N . ASN A 1 104 ? 20.98161 26.38719 6.95982 1.000 99.78891 104 ASN A N 1
ATOM 630 C CA . ASN A 1 104 ? 21.66472 25.10281 6.91010 1.000 103.26480 104 ASN A CA 1
ATOM 631 C C . ASN A 1 104 ? 22.76987 25.02909 5.84577 1.000 93.48357 104 ASN A C 1
ATOM 632 O O . ASN A 1 104 ? 23.47015 26.01306 5.60580 1.000 87.22893 104 ASN A O 1
ATOM 637 N N . ASP A 1 105 ? 22.94820 23.85664 5.23761 1.000 83.50673 105 ASP A N 1
ATOM 638 C CA . ASP A 1 105 ? 24.05991 23.62779 4.31483 1.000 72.09034 105 ASP A CA 1
ATOM 639 C C . ASP A 1 105 ? 23.75539 24.26930 2.96371 1.000 55.32576 105 ASP A C 1
ATOM 640 O O . ASP A 1 105 ? 22.91063 23.76908 2.21411 1.000 52.29930 105 ASP A O 1
ATOM 645 N N . VAL A 1 106 ? 24.45810 25.35478 2.62896 1.000 37.38180 106 VAL A N 1
ATOM 646 C CA . VAL A 1 106 ? 24.20444 26.01489 1.35136 1.000 41.24530 106 VAL A CA 1
ATOM 647 C C . VAL A 1 106 ? 24.75727 25.18854 0.19704 1.000 34.43024 106 VAL A C 1
ATOM 648 O O . VAL A 1 106 ? 24.09988 25.03040 -0.83757 1.000 27.62658 106 VAL A O 1
ATOM 652 N N . PHE A 1 107 ? 25.97492 24.65957 0.34452 1.000 34.25905 107 PHE A N 1
ATOM 653 C CA . PHE A 1 107 ? 26.55182 23.86006 -0.72880 1.000 29.09891 107 PHE A CA 1
ATOM 654 C C . PHE A 1 107 ? 25.72524 22.60735 -0.97234 1.000 29.17390 107 PHE A C 1
ATOM 655 O O . PHE A 1 107 ? 25.43937 22.25252 -2.12167 1.000 29.97545 107 PHE A O 1
ATOM 663 N N . GLY A 1 108 ? 25.34682 21.91530 0.10392 1.000 30.32996 108 GLY A N 1
ATOM 664 C CA . GLY A 1 108 ? 24.51875 20.73296 -0.04541 1.000 30.61422 108 GLY A CA 1
ATOM 665 C C . GLY A 1 108 ? 23.20466 21.04244 -0.73160 1.000 29.39644 108 GLY A C 1
ATOM 666 O O . GLY A 1 108 ? 22.75867 20.29725 -1.60618 1.000 28.50770 108 GLY A O 1
ATOM 667 N N . GLN A 1 109 ? 22.58605 22.16747 -0.36723 1.000 29.37755 109 GLN A N 1
ATOM 668 C CA . GLN A 1 109 ? 21.32826 22.55758 -0.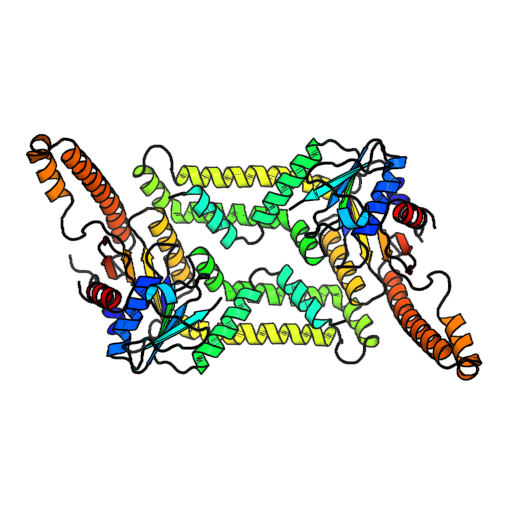98961 1.000 28.38658 109 GLN A CA 1
ATOM 669 C C . GLN A 1 109 ? 21.50963 22.86066 -2.47155 1.000 26.27553 109 GLN A C 1
ATOM 670 O O . GLN A 1 109 ? 20.68038 22.46038 -3.29392 1.000 25.38480 109 GLN A O 1
ATOM 676 N N . MET A 1 110 ? 22.58176 23.57561 -2.83419 1.000 25.54883 110 MET A N 1
ATOM 677 C CA . MET A 1 110 ? 22.79450 23.90727 -4.24225 1.000 23.71757 110 MET A CA 1
ATOM 678 C C . MET A 1 110 ? 23.10872 22.66591 -5.06376 1.000 23.14780 110 MET A C 1
ATOM 679 O O . MET A 1 110 ? 22.64489 22.53539 -6.20367 1.000 21.82168 110 MET A O 1
ATOM 684 N N . PHE A 1 111 ? 23.86855 21.72869 -4.48980 1.000 24.84497 111 PHE A N 1
ATOM 685 C CA . PHE A 1 111 ? 24.15000 20.47930 -5.18728 1.000 28.97746 111 PHE A CA 1
ATOM 686 C C . PHE A 1 111 ? 22.88295 19.65200 -5.35809 1.000 28.00380 111 PHE A C 1
ATOM 687 O O . PHE A 1 111 ? 22.67739 19.03109 -6.40619 1.000 27.09711 111 PHE A O 1
ATOM 695 N N . ASN A 1 112 ? 22.02867 19.62362 -4.33286 1.000 31.07766 112 ASN A N 1
ATOM 696 C CA . ASN A 1 112 ? 20.73979 18.94693 -4.44383 1.000 25.20859 112 ASN A CA 1
ATOM 697 C C . ASN A 1 112 ? 19.86519 19.59519 -5.51541 1.000 25.86617 112 ASN A C 1
ATOM 698 O O . ASN A 1 112 ? 19.20302 18.89671 -6.29370 1.000 25.76776 112 ASN A O 1
ATOM 703 N N . ASP A 1 113 ? 19.84386 20.93203 -5.56588 1.000 23.05421 113 ASP A N 1
ATOM 704 C CA . ASP A 1 113 ? 19.11866 21.62955 -6.62591 1.000 21.59925 113 ASP A CA 1
ATOM 705 C C . ASP A 1 113 ? 19.65437 21.24360 -7.99981 1.000 22.53105 113 ASP A C 1
ATOM 706 O O . ASP A 1 113 ? 18.88600 21.05855 -8.94802 1.000 22.96399 113 ASP A O 1
ATOM 711 N N . LEU A 1 114 ? 20.97605 21.13364 -8.12902 1.000 21.81670 114 LEU A N 1
ATOM 712 C CA . LEU A 1 114 ? 21.55217 20.74275 -9.40665 1.000 18.96324 114 LEU A CA 1
ATOM 713 C C . LEU A 1 114 ? 21.16830 19.31195 -9.76473 1.000 23.09245 114 LEU A C 1
ATOM 714 O O . LEU A 1 114 ? 20.82235 19.03042 -10.91619 1.000 21.00980 114 LEU A O 1
ATOM 719 N N . GLN A 1 115 ? 21.20116 18.40340 -8.78395 1.000 22.00972 115 GLN A N 1
ATOM 720 C CA . GLN A 1 115 ? 20.79085 17.02112 -9.02071 1.000 23.59350 115 GLN A CA 1
ATOM 721 C C . GLN A 1 115 ? 19.33743 16.94247 -9.46829 1.000 27.39154 115 GLN A C 1
ATOM 722 O O . GLN A 1 115 ? 18.98628 16.12274 -10.32454 1.000 25.36419 115 GLN A O 1
ATOM 728 N N . ASN A 1 116 ? 18.46901 17.76244 -8.87372 1.000 23.33333 116 ASN A N 1
ATOM 729 C CA . ASN A 1 116 ? 17.07409 17.77134 -9.29601 1.000 19.67158 116 ASN A CA 1
ATOM 730 C C . ASN A 1 116 ? 16.90739 18.39293 -10.67758 1.000 24.63407 116 ASN A C 1
ATOM 731 O O . ASN A 1 116 ? 16.05054 17.95339 -11.45161 1.000 19.03180 116 ASN A O 1
ATOM 736 N N . SER A 1 117 ? 17.72276 19.39822 -11.00602 1.000 18.90134 117 SER A N 1
ATOM 737 C CA . SER A 1 117 ? 17.61406 20.09436 -12.28294 1.000 24.34062 117 SER A CA 1
ATOM 738 C C . SER A 1 117 ? 18.21608 19.28891 -13.42915 1.000 27.83834 117 SER A C 1
ATOM 739 O O . SER A 1 117 ? 17.64273 19.24375 -14.52393 1.000 26.05489 117 SER A O 1
ATOM 742 N N . ILE A 1 118 ? 19.37599 18.67614 -13.20425 1.000 21.78879 118 ILE A N 1
ATOM 743 C CA . ILE A 1 118 ? 20.11054 17.95980 -14.24389 1.000 24.37029 118 ILE A CA 1
ATOM 744 C C . ILE A 1 118 ? 20.21501 16.49458 -13.83416 1.000 25.99754 118 ILE A C 1
ATOM 745 O O . ILE A 1 118 ? 21.24354 16.08205 -13.27626 1.000 19.6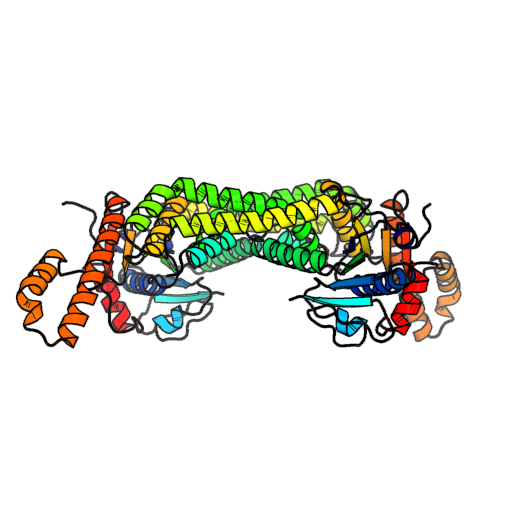7777 118 ILE A O 1
ATOM 750 N N . PRO A 1 119 ? 19.20050 15.67392 -14.10278 1.000 25.66836 119 PRO A N 1
ATOM 751 C CA . PRO A 1 119 ? 19.28465 14.25196 -13.74099 1.000 25.27718 119 PRO A CA 1
ATOM 752 C C . PRO A 1 119 ? 20.44810 13.58107 -14.45507 1.000 26.50623 119 PRO A C 1
ATOM 753 O O . PRO A 1 119 ? 20.64806 13.76313 -15.65931 1.000 28.42618 119 PRO A O 1
ATOM 757 N N . GLY A 1 120 ? 21.24709 12.84005 -13.68861 1.000 19.98795 120 GLY A N 1
ATOM 758 C CA . GLY A 1 120 ? 22.41690 12.17019 -14.21154 1.000 16.48126 120 GLY A CA 1
ATOM 759 C C . GLY A 1 120 ? 23.73147 12.78652 -13.79138 1.000 24.14483 120 GLY A C 1
ATOM 760 O O . GLY A 1 120 ? 24.78397 12.18838 -14.05490 1.000 19.76852 120 GLY A O 1
ATOM 761 N N . ILE A 1 121 ? 23.71554 13.96134 -13.15126 1.000 18.05314 121 ILE A N 1
ATOM 762 C CA . ILE A 1 121 ? 24.96968 14.60192 -12.76169 1.000 21.26021 121 ILE A CA 1
ATOM 763 C C . ILE A 1 121 ? 25.67565 13.78872 -11.68218 1.000 25.10811 121 ILE A C 1
ATOM 764 O O . ILE A 1 121 ? 26.91212 13.69196 -11.66509 1.000 25.92330 121 ILE A O 1
ATOM 769 N N . ASP A 1 122 ? 24.90953 13.17195 -10.78012 1.000 24.45275 122 ASP A N 1
ATOM 770 C CA . ASP A 1 122 ? 25.52551 12.34829 -9.74699 1.000 30.88995 122 ASP A CA 1
ATOM 771 C C . ASP A 1 122 ? 26.15575 11.09474 -10.34309 1.000 22.70247 122 ASP A C 1
ATOM 772 O O . ASP A 1 122 ? 27.23873 10.67618 -9.91296 1.000 31.31405 122 ASP A O 1
ATOM 777 N N . GLU A 1 123 ? 25.49928 10.48108 -11.33433 1.000 26.78191 123 GLU A N 1
ATOM 778 C CA . GLU A 1 123 ? 26.11761 9.35271 -12.02680 1.000 26.99082 123 GLU A CA 1
ATOM 779 C C . GLU A 1 123 ? 27.40099 9.77169 -12.72545 1.000 28.19887 123 GLU A C 1
ATOM 780 O O . GLU A 1 123 ? 28.39724 9.03903 -12.69785 1.000 25.45437 123 GLU A O 1
ATOM 786 N N . ALA A 1 124 ? 27.39565 10.94670 -13.36156 1.000 26.12794 124 ALA A N 1
ATOM 787 C CA . ALA A 1 124 ? 28.59826 11.41953 -14.03563 1.000 22.95552 124 ALA A CA 1
ATOM 788 C C . ALA A 1 124 ? 29.74015 11.61086 -13.04600 1.000 23.29420 124 ALA A C 1
ATOM 789 O O . ALA A 1 124 ? 30.89219 11.27133 -13.34108 1.000 21.89262 124 ALA A O 1
ATOM 791 N N . MET A 1 125 ? 29.44090 12.14579 -11.86141 1.000 22.05444 125 MET A N 1
ATOM 792 C CA . MET A 1 125 ? 30.49538 12.35378 -10.86921 1.000 29.35394 125 MET A CA 1
ATOM 793 C C . MET A 1 125 ? 30.99790 11.03472 -10.28863 1.000 25.40717 125 MET A C 1
ATOM 794 O O . MET A 1 125 ? 32.20166 10.87800 -10.04169 1.000 31.28655 125 MET A O 1
ATOM 799 N N . SER A 1 126 ? 30.09495 10.07580 -10.05996 1.000 25.70046 126 SER A N 1
ATOM 800 C CA . SER A 1 126 ? 30.53051 8.75921 -9.60451 1.000 31.41772 126 SER A CA 1
ATOM 801 C C . SER A 1 126 ? 31.43717 8.10179 -10.63776 1.000 32.65660 126 SER A C 1
ATOM 802 O O . SER A 1 126 ? 32.47174 7.51386 -10.29245 1.000 28.81899 126 SER A O 1
ATOM 805 N N . PHE A 1 127 ? 31.07591 8.21166 -11.91576 1.000 29.67257 127 PHE A N 1
ATOM 806 C CA . PHE A 1 127 ? 31.90937 7.63727 -12.96543 1.000 30.40841 127 PHE A CA 1
ATOM 807 C C . PHE A 1 127 ? 33.24730 8.36203 -13.05702 1.000 30.73203 127 PHE A C 1
ATOM 808 O O . PHE A 1 127 ? 34.28373 7.73229 -13.29362 1.000 33.46427 127 PHE A O 1
ATOM 816 N N . SER A 1 128 ? 33.24755 9.68017 -12.84145 1.000 29.35410 128 SER A N 1
ATOM 817 C CA . SER A 1 128 ? 34.49346 10.44393 -12.83400 1.000 30.87847 128 SER A CA 1
ATOM 818 C C . SER A 1 128 ? 35.44055 9.94908 -11.74454 1.000 33.96384 128 SER A C 1
ATOM 819 O O . SER A 1 128 ? 36.62574 9.69660 -12.00120 1.000 33.75152 128 SER A O 1
ATOM 822 N N . GLU A 1 129 ? 34.93276 9.79934 -10.51605 1.000 30.44023 129 GLU A N 1
ATOM 823 C CA . GLU A 1 129 ? 35.77240 9.26638 -9.44014 1.000 45.85688 129 GLU A CA 1
ATOM 824 C C . GLU A 1 129 ? 36.25445 7.85402 -9.74170 1.000 40.80407 129 GLU A C 1
ATOM 825 O O . GLU A 1 129 ? 37.42299 7.52047 -9.49081 1.000 41.19225 129 GLU A O 1
ATOM 831 N N . LEU A 1 130 ? 35.37214 7.00818 -10.27608 1.000 42.78929 130 LEU A N 1
ATOM 832 C CA . LEU A 1 130 ? 35.78164 5.65072 -10.61126 1.000 38.28475 130 LEU A CA 1
ATOM 833 C C . LEU A 1 130 ? 36.91988 5.65294 -11.62436 1.000 38.42563 130 LEU A C 1
ATOM 834 O O . LEU A 1 130 ? 37.90209 4.91478 -11.47101 1.000 42.35412 130 LEU A O 1
ATOM 839 N N . MET A 1 131 ? 36.81216 6.48911 -12.65767 1.000 34.92609 131 MET A N 1
ATOM 840 C CA . MET A 1 131 ? 37.83961 6.52407 -13.69087 1.000 33.74496 131 MET A CA 1
ATOM 841 C C . MET A 1 131 ? 39.15297 7.05412 -13.14199 1.000 47.28360 131 MET A C 1
ATOM 842 O O . MET A 1 131 ? 40.22574 6.57680 -13.52630 1.000 50.71601 131 MET A O 1
ATOM 847 N N . LYS A 1 132 ? 39.09174 8.03569 -12.23743 1.000 42.28943 132 LYS A N 1
ATOM 848 C CA . LYS A 1 132 ? 40.32101 8.53930 -11.62710 1.000 48.19528 132 LYS A CA 1
ATOM 849 C C . LYS A 1 132 ? 41.01835 7.45435 -10.81224 1.000 50.82325 132 LYS A C 1
ATOM 850 O O . LYS A 1 132 ? 42.23477 7.25477 -10.92983 1.000 53.40937 132 LYS A O 1
ATOM 856 N N . GLN A 1 133 ? 40.25666 6.71781 -10.00789 1.000 44.70569 133 GLN A N 1
ATOM 857 C CA . GLN A 1 133 ? 40.83679 5.63844 -9.21302 1.000 49.22965 133 GLN A CA 1
ATOM 858 C C . GLN A 1 133 ? 41.43112 4.54429 -10.09337 1.000 54.05692 133 GLN A C 1
ATOM 859 O O . GLN A 1 133 ? 42.51621 4.01707 -9.80251 1.000 55.33850 133 GLN A O 1
ATOM 865 N N . VAL A 1 134 ? 40.74616 4.20980 -11.18749 1.000 51.08265 134 VAL A N 1
ATOM 866 C CA . VAL A 1 134 ? 41.25282 3.18051 -12.08829 1.000 52.05717 134 VAL A CA 1
ATOM 867 C C . VAL A 1 134 ? 42.52551 3.65007 -12.77005 1.000 53.41737 134 VAL A C 1
ATOM 868 O O . VAL A 1 134 ? 43.51890 2.91319 -12.84172 1.000 59.04368 134 VAL A O 1
ATOM 872 N N . GLN A 1 135 ? 42.53286 4.89299 -13.25521 1.000 56.79896 135 GLN A N 1
ATOM 873 C CA . GLN A 1 135 ? 43.72363 5.40172 -13.91253 1.000 60.39754 135 GLN A CA 1
ATOM 874 C C . GLN A 1 135 ? 44.88227 5.55455 -12.94965 1.000 63.86320 135 GLN A C 1
ATOM 875 O O . GLN A 1 135 ? 46.03641 5.58695 -13.38893 1.000 65.48134 135 GLN A O 1
ATOM 881 N N . GLN A 1 136 ? 44.61678 5.64570 -11.65761 1.000 53.75619 136 GLN A N 1
ATOM 882 C CA . GLN A 1 136 ? 45.75706 5.68601 -10.76568 1.000 57.22850 136 GLN A CA 1
ATOM 883 C C . GLN A 1 136 ? 46.16585 4.31317 -10.23915 1.000 62.42537 136 GLN A C 1
ATOM 884 O O . GLN A 1 136 ? 47.28789 4.16340 -9.73824 1.000 51.99291 136 GLN A O 1
ATOM 890 N N . LEU A 1 137 ? 45.31355 3.30165 -10.38372 1.000 61.51282 137 LEU A N 1
ATOM 891 C CA . LEU A 1 137 ? 45.73490 1.94331 -10.05700 1.000 48.80594 137 LEU A CA 1
ATOM 892 C C . LEU A 1 137 ? 46.82049 1.45134 -11.00891 1.000 61.04135 137 LEU A C 1
ATOM 893 O O . LEU A 1 137 ? 47.54950 0.50419 -10.68111 1.000 67.29752 137 LEU A O 1
ATOM 898 N N . ASP A 1 138 ? 46.94507 2.08496 -12.17730 1.000 62.93545 138 ASP A N 1
ATOM 899 C CA . ASP A 1 138 ? 47.99209 1.79732 -13.15247 1.000 72.67593 138 ASP A CA 1
ATOM 900 C C . ASP A 1 138 ? 47.98817 0.32707 -13.54941 1.000 79.06766 138 ASP A C 1
ATOM 901 O O . ASP A 1 138 ? 48.76374 -0.47841 -13.02211 1.000 74.65022 138 ASP A O 1
ATOM 906 N N . PHE A 1 139 ? 47.11310 -0.01807 -14.48331 1.000 74.67336 139 PHE A N 1
ATOM 907 C CA . PHE A 1 139 ? 47.04623 -1.34149 -15.07279 1.000 57.44919 139 PHE A CA 1
ATOM 908 C C . PHE A 1 139 ? 47.31236 -1.20712 -16.56318 1.000 53.95907 139 PHE A C 1
ATOM 909 O O . PHE A 1 139 ? 47.18205 -0.12377 -17.14272 1.000 62.30641 139 PHE A O 1
ATOM 917 N N . ASP A 1 140 ? 47.69900 -2.32003 -17.18378 1.000 48.61911 140 ASP A N 1
ATOM 918 C CA . ASP A 1 140 ? 47.97743 -2.28143 -18.61335 1.000 51.11547 140 ASP A CA 1
ATOM 919 C C . ASP A 1 140 ? 46.69126 -2.28528 -19.42223 1.000 57.66175 140 ASP A C 1
ATOM 920 O O . ASP A 1 140 ? 46.60847 -1.62773 -20.46606 1.000 63.52892 140 ASP A O 1
ATOM 925 N N . VAL A 1 141 ? 45.67991 -3.00947 -18.95371 1.000 49.62522 141 VAL A N 1
ATOM 926 C CA . VAL A 1 141 ? 44.39638 -3.06667 -19.63843 1.000 50.93554 141 VAL A CA 1
ATOM 927 C C . VAL A 1 141 ? 43.30472 -3.32842 -18.60642 1.000 51.27036 141 VAL A C 1
ATOM 928 O O . VAL A 1 141 ? 43.49422 -4.08458 -17.64352 1.000 43.18936 141 VAL A O 1
ATOM 932 N N . VAL A 1 142 ? 42.17301 -2.65324 -18.80110 1.000 46.32674 142 VAL A N 1
ATOM 933 C CA . VAL A 1 142 ? 40.99615 -2.77245 -17.95300 1.000 45.95265 142 VAL A CA 1
ATOM 934 C C . VAL A 1 142 ? 39.83243 -3.21118 -18.82670 1.000 35.88275 142 VAL A C 1
ATOM 935 O O . VAL A 1 142 ? 39.60686 -2.64283 -19.90142 1.000 34.00132 142 VAL A O 1
ATOM 939 N N . VAL A 1 143 ? 39.10275 -4.21967 -18.36892 1.000 36.32902 143 VAL A N 1
ATOM 940 C CA . VAL A 1 143 ? 37.89880 -4.69500 -19.03320 1.000 34.50253 143 VAL A CA 1
ATOM 941 C C . VAL A 1 143 ? 36.71172 -4.27818 -18.18023 1.000 33.58086 143 VAL A C 1
ATOM 942 O O . VAL A 1 143 ? 36.62120 -4.65429 -17.00412 1.000 35.17032 143 VAL A O 1
ATOM 946 N N . PHE A 1 144 ? 35.79798 -3.51627 -18.78101 1.000 31.15814 144 PHE A N 1
ATOM 947 C CA . PHE A 1 144 ? 34.63519 -2.96779 -18.09439 1.000 30.13070 144 PHE A CA 1
ATOM 948 C C . PHE A 1 144 ? 33.41572 -3.81178 -18.44925 1.000 29.16924 144 PHE A C 1
ATOM 949 O O . PHE A 1 144 ? 33.00317 -3.86177 -19.61271 1.000 29.56026 144 PHE A O 1
ATOM 957 N N . ASP A 1 145 ? 32.86004 -4.48853 -17.44957 1.000 30.36385 145 ASP A N 1
ATOM 958 C CA . ASP A 1 145 ? 31.57087 -5.16536 -17.54541 1.000 29.59530 145 ASP A CA 1
ATOM 959 C C . ASP A 1 145 ? 30.49860 -4.12783 -17.23183 1.000 33.04650 145 ASP A C 1
ATOM 960 O O . ASP A 1 145 ? 30.17650 -3.86603 -16.07269 1.000 35.74289 145 ASP A O 1
ATOM 965 N N . THR A 1 146 ? 29.95854 -3.50239 -18.27365 1.000 26.08716 146 THR A N 1
ATOM 966 C CA . THR A 1 146 ? 29.02391 -2.40810 -18.06771 1.000 24.38824 146 THR A CA 1
ATOM 967 C C . THR A 1 146 ? 27.64790 -2.92762 -17.65268 1.000 30.62925 146 THR A C 1
ATOM 968 O O . THR A 1 146 ? 27.35511 -4.12304 -17.70372 1.000 30.52486 146 THR A O 1
ATOM 972 N N . ALA A 1 147 ? 26.80197 -1.99559 -17.22290 1.000 33.37187 147 ALA A N 1
ATOM 973 C CA . ALA A 1 147 ? 25.40601 -2.27295 -16.94834 1.000 35.40877 147 ALA A CA 1
ATOM 974 C C . ALA A 1 147 ? 24.65036 -2.44028 -18.26928 1.000 27.09834 147 ALA A C 1
ATOM 975 O O . ALA A 1 147 ? 25.17790 -2.11585 -19.33573 1.000 27.16725 147 ALA A O 1
ATOM 977 N N . PRO A 1 148 ? 23.40688 -2.93774 -18.23004 1.000 25.66474 148 PRO A N 1
ATOM 978 C CA . PRO A 1 148 ? 22.62021 -3.07781 -19.46542 1.000 36.09108 148 PRO A CA 1
ATOM 979 C C . PRO A 1 148 ? 22.57612 -1.80288 -20.30409 1.000 33.31133 148 PRO A C 1
ATOM 980 O O . PRO A 1 148 ? 22.68689 -0.68673 -19.78956 1.000 31.69191 148 PRO A O 1
ATOM 984 N N . THR A 1 149 ? 22.37286 -1.99986 -21.61135 1.000 29.92711 149 THR A N 1
ATOM 985 C CA . THR A 1 149 ? 22.55243 -0.99572 -22.65816 1.000 32.30280 149 THR A CA 1
ATOM 986 C C . THR A 1 149 ? 22.00775 0.38206 -22.30151 1.000 28.65231 149 THR A C 1
ATOM 987 O O . THR A 1 149 ? 22.67507 1.39566 -22.53895 1.000 28.33440 149 THR A O 1
ATOM 991 N N . GLY A 1 150 ? 20.79520 0.41813 -21.73893 1.000 29.76984 150 GLY A N 1
ATOM 992 C CA . GLY A 1 150 ? 20.15174 1.68981 -21.43291 1.000 32.41596 150 GLY A CA 1
ATOM 993 C C . GLY A 1 150 ? 21.00193 2.60741 -20.57625 1.000 42.08578 150 GLY A C 1
ATOM 994 O O . GLY A 1 150 ? 21.04871 3.82019 -20.80536 1.000 40.42970 150 GLY A O 1
ATOM 995 N N . HIS A 1 151 ? 21.67848 2.04458 -19.57109 1.000 33.00185 151 HIS A N 1
ATOM 996 C CA . HIS A 1 151 ? 22.52320 2.84433 -18.68933 1.000 30.13457 151 HIS A CA 1
ATOM 997 C C . HIS A 1 151 ? 23.85690 3.19807 -19.34060 1.000 34.25581 151 HIS A C 1
ATOM 998 O O . HIS A 1 151 ? 24.38581 4.30092 -19.13392 1.000 44.24497 151 HIS A O 1
ATOM 1005 N N . THR A 1 152 ? 24.41988 2.27496 -20.12322 1.000 30.93707 152 THR A N 1
ATOM 1006 C CA . THR A 1 152 ? 25.68961 2.55241 -20.78424 1.000 27.17639 152 THR A CA 1
ATOM 1007 C C . THR A 1 152 ? 25.55187 3.67349 -21.80693 1.000 24.94065 152 THR A C 1
ATOM 1008 O O . THR A 1 152 ? 26.48746 4.46820 -21.99679 1.000 29.73405 152 THR A O 1
ATOM 1012 N N . LEU A 1 153 ? 24.38454 3.78385 -22.44631 1.000 24.60932 153 LEU A N 1
ATOM 1013 C CA . LEU A 1 153 ? 24.16215 4.90262 -23.35807 1.000 29.17536 153 LEU A CA 1
ATOM 1014 C C . LEU A 1 153 ? 24.23141 6.23636 -22.61152 1.000 24.27614 153 LEU A C 1
ATOM 1015 O O . LEU A 1 153 ? 24.82472 7.21396 -23.09825 1.000 27.91783 153 LEU A O 1
ATOM 1020 N N . ARG A 1 154 ? 23.66507 6.28446 -21.40091 1.000 21.54957 154 ARG A N 1
ATOM 1021 C CA . ARG A 1 154 ? 23.75844 7.50051 -20.59620 1.000 31.72297 154 ARG A CA 1
ATOM 1022 C C . ARG A 1 154 ? 25.20307 7.78615 -20.20991 1.000 23.62036 154 ARG A C 1
ATOM 1023 O O . ARG A 1 154 ? 25.64144 8.94693 -20.20360 1.000 25.16206 154 ARG A O 1
ATOM 1031 N N . LEU A 1 155 ? 25.94607 6.73443 -19.86734 1.000 18.98787 155 LEU A N 1
ATOM 1032 C CA . LEU A 1 155 ? 27.37690 6.88458 -19.65026 1.000 21.82586 155 LEU A CA 1
ATOM 1033 C C . LEU A 1 155 ? 28.01382 7.61871 -20.82274 1.000 30.58662 155 LEU A C 1
ATOM 1034 O O . LEU A 1 155 ? 28.81709 8.54196 -20.63304 1.000 25.04593 155 LEU A O 1
ATOM 1039 N N . LEU A 1 156 ? 27.63405 7.24295 -22.04684 1.000 22.63787 156 LEU A N 1
ATOM 1040 C CA . LEU A 1 156 ? 28.16911 7.94056 -23.21479 1.000 31.85150 156 LEU A CA 1
ATOM 1041 C C . LEU A 1 156 ? 27.74792 9.40406 -23.23287 1.000 27.47421 156 LEU A C 1
ATOM 1042 O O . LEU A 1 156 ? 28.46312 10.25096 -23.77932 1.000 27.25254 156 LEU A O 1
ATOM 1047 N N . SER A 1 157 ? 26.57368 9.71069 -22.68740 1.000 25.31958 157 SER A N 1
ATOM 1048 C CA . SER A 1 157 ? 26.10829 11.09839 -22.66868 1.000 25.39366 157 SER A CA 1
ATOM 1049 C C . SER A 1 157 ? 26.66817 11.94035 -21.51426 1.000 24.80807 157 SER A C 1
ATOM 1050 O O . SER A 1 157 ? 26.33346 13.12531 -21.42199 1.000 22.68366 157 SER A O 1
ATOM 1053 N N . PHE A 1 158 ? 27.40833 11.34507 -20.57816 1.000 21.87284 158 PHE A N 1
ATOM 1054 C CA . PHE A 1 158 ? 27.93365 12.08139 -19.41554 1.000 16.34045 158 PHE A CA 1
ATOM 1055 C C . PHE A 1 158 ? 28.57720 13.44446 -19.71176 1.000 27.10533 158 PHE A C 1
ATOM 1056 O O . PHE A 1 158 ? 28.28298 14.39755 -18.98382 1.000 26.56859 158 PHE A O 1
ATOM 1064 N N . PRO A 1 159 ? 29.46869 13.59523 -20.70868 1.000 25.98497 159 PRO A N 1
ATOM 1065 C CA . PRO A 1 159 ? 30.05417 14.93670 -20.94625 1.000 26.36280 159 PRO A CA 1
ATOM 1066 C C . PRO A 1 159 ? 29.02872 16.01733 -21.26897 1.000 25.79621 159 PRO A C 1
ATOM 1067 O O . PRO A 1 159 ? 29.17461 17.17248 -20.82913 1.000 29.42031 159 PRO A O 1
ATOM 1071 N N . THR A 1 160 ? 27.98143 15.66701 -22.02015 1.000 22.83880 160 THR A N 1
ATOM 1072 C CA . THR A 1 160 ? 26.89459 16.60840 -22.27669 1.000 26.80997 160 THR A CA 1
ATOM 1073 C C . THR A 1 160 ? 26.18842 17.00194 -20.98540 1.000 24.62858 160 THR A C 1
ATOM 1074 O O . THR A 1 160 ? 25.85265 18.17628 -20.78114 1.000 25.31456 160 THR A O 1
ATOM 1078 N N . ILE A 1 161 ? 25.95606 16.02409 -20.10317 1.000 25.71399 161 ILE A N 1
ATOM 1079 C CA . ILE A 1 161 ? 25.32373 16.28686 -18.81199 1.000 27.27334 161 ILE A CA 1
ATOM 1080 C C . ILE A 1 161 ? 26.16817 17.25648 -17.99180 1.000 23.20074 161 ILE A C 1
ATOM 1081 O O . ILE A 1 161 ? 25.64141 18.18083 -17.35899 1.000 17.99801 161 ILE A O 1
ATOM 1086 N N . LEU A 1 162 ? 27.49192 17.07638 -18.00759 1.000 22.45134 162 LEU A N 1
ATOM 1087 C CA . LEU A 1 162 ? 28.35879 17.99443 -17.27538 1.000 24.51380 162 LEU A CA 1
ATOM 1088 C C . LEU A 1 162 ? 28.28727 19.40691 -17.84040 1.000 23.47322 162 LEU A C 1
ATOM 1089 O O . LEU A 1 162 ? 28.24343 20.38763 -17.08206 1.000 20.51956 162 LEU A O 1
ATOM 1094 N N . GLU A 1 163 ? 28.28634 19.53686 -19.16916 1.000 23.40754 163 GLU A N 1
ATOM 1095 C CA . GLU A 1 163 ? 28.16562 20.87233 -19.74784 1.000 24.50728 163 GLU A CA 1
ATOM 1096 C C . GLU A 1 163 ? 26.83842 21.51893 -19.36504 1.000 20.90575 163 GLU A C 1
ATOM 1097 O O . GLU A 1 163 ? 26.78675 22.71626 -19.05564 1.000 26.28290 163 GLU A O 1
ATOM 1103 N N . LYS A 1 164 ? 25.75758 20.73402 -19.35206 1.000 23.87070 164 LYS A N 1
ATOM 1104 C CA . LYS A 1 164 ? 24.45650 21.27246 -18.96661 1.000 22.17334 164 LYS A CA 1
ATOM 1105 C C . LYS A 1 164 ? 24.42542 21.68102 -17.49566 1.000 22.04455 164 LYS A C 1
ATOM 1106 O O . LYS A 1 164 ? 23.78411 22.67553 -17.13441 1.000 20.29179 164 LYS A O 1
ATOM 1112 N N . ALA A 1 165 ? 25.11295 20.93037 -16.63280 1.000 22.12656 165 ALA A N 1
ATOM 1113 C CA . ALA A 1 165 ? 25.16819 21.29348 -15.21834 1.000 24.93240 165 ALA A CA 1
ATOM 1114 C C . ALA A 1 165 ? 25.93823 22.59534 -15.01423 1.000 22.88908 165 ALA A C 1
ATOM 1115 O O . ALA A 1 165 ? 25.51981 23.46412 -14.23432 1.000 20.35530 165 ALA A O 1
ATOM 1117 N N . PHE A 1 166 ? 27.06687 22.73905 -15.71040 1.000 20.54715 166 PHE A N 1
ATOM 1118 C CA . PHE A 1 166 ? 27.81530 23.99212 -15.69353 1.000 21.63088 166 PHE A CA 1
ATOM 1119 C C . PHE A 1 166 ? 26.93714 25.15358 -16.14779 1.000 25.18672 166 PHE A C 1
ATOM 1120 O O . PHE A 1 166 ? 26.87671 26.20467 -15.48953 1.000 22.78850 166 PHE A O 1
ATOM 1128 N N . ALA A 1 167 ? 26.21446 24.96143 -17.25700 1.000 23.58989 167 ALA A N 1
ATOM 1129 C CA . ALA A 1 167 ? 25.34485 26.01590 -17.77228 1.000 24.60460 167 ALA A CA 1
ATOM 1130 C C . ALA A 1 167 ? 24.24165 26.36852 -16.77800 1.000 30.08128 167 ALA A C 1
ATOM 1131 O O . ALA A 1 167 ? 23.90870 27.54751 -16.60640 1.000 28.32256 167 ALA A O 1
ATOM 1133 N N . LYS A 1 168 ? 23.67795 25.36162 -16.09735 1.000 28.55768 168 LYS A N 1
ATOM 1134 C CA . LYS A 1 168 ? 22.65021 25.62214 -15.08949 1.000 21.61162 168 LYS A CA 1
ATOM 1135 C C . LYS A 1 168 ? 23.19267 26.41445 -13.90826 1.000 21.88386 168 LYS A C 1
ATOM 1136 O O . LYS A 1 168 ? 22.54724 27.35951 -13.43985 1.000 22.43715 168 LYS A O 1
ATOM 1142 N N . VAL A 1 169 ? 24.36157 26.02958 -13.38811 1.000 21.64995 169 VAL A N 1
ATOM 1143 C CA . VAL A 1 169 ? 24.90367 26.75438 -12.23969 1.000 22.12224 169 VAL A CA 1
ATOM 1144 C C . VAL A 1 169 ? 25.20591 28.19667 -12.62446 1.000 23.18307 169 VAL A C 1
ATOM 1145 O O . VAL A 1 169 ? 24.96202 29.12411 -11.84690 1.000 23.71865 169 VAL A O 1
ATOM 1149 N N . TRP A 1 170 ? 25.70989 28.41250 -13.84246 1.000 27.72945 170 TRP A N 1
ATOM 1150 C CA . TRP A 1 170 ? 25.96095 29.77768 -14.30161 1.000 27.10617 170 TRP A CA 1
ATOM 1151 C C . TRP A 1 170 ? 24.66911 30.56646 -14.49067 1.000 29.33785 170 TRP A C 1
ATOM 1152 O O . TRP A 1 170 ? 24.62213 31.75890 -14.17344 1.000 33.02910 170 TRP A O 1
ATOM 1163 N N . GLU A 1 171 ? 23.62055 29.93738 -15.02713 1.000 27.87465 171 GLU A N 1
ATOM 1164 C CA . GLU A 1 171 ? 22.33601 30.62304 -15.14381 1.000 27.76688 171 GLU A CA 1
ATOM 1165 C C . GLU A 1 171 ? 21.78831 31.01404 -13.77391 1.000 34.67375 171 GLU A C 1
ATOM 1166 O O . GLU A 1 171 ? 21.27161 32.12479 -13.59565 1.000 34.47304 171 GLU A O 1
ATOM 1172 N N . LEU A 1 172 ? 21.90161 30.11688 -12.78892 1.000 33.11889 172 LEU A N 1
ATOM 1173 C CA . LEU A 1 172 ? 21.45441 30.44194 -11.43448 1.000 35.46369 172 LEU A CA 1
ATOM 1174 C C . LEU A 1 172 ? 22.29180 31.56434 -10.83893 1.000 34.93020 172 LEU A C 1
ATOM 1175 O O . LEU A 1 172 ? 21.76478 32.45683 -10.16559 1.000 31.50454 172 LEU A O 1
ATOM 1180 N N . LYS A 1 173 ? 23.60711 31.50852 -11.04742 1.000 35.11250 173 LYS A N 1
ATOM 1181 C CA . LYS A 1 173 ? 24.49595 32.56699 -10.58809 1.000 36.26628 173 LYS A CA 1
ATOM 1182 C C . LYS A 1 173 ? 24.07630 33.91122 -11.17366 1.000 37.86826 173 LYS A C 1
ATOM 1183 O O . LYS A 1 173 ? 23.90652 34.89745 -10.44547 1.000 31.13973 173 LYS A O 1
ATOM 1189 N N . ASP A 1 174 ? 23.85548 33.94955 -12.48841 1.000 35.47567 174 ASP A N 1
ATOM 1190 C CA . ASP A 1 174 ? 23.40595 35.17004 -13.14848 1.000 40.66313 174 ASP A CA 1
ATOM 1191 C C . ASP A 1 174 ? 22.08927 35.66280 -12.55367 1.000 51.32161 174 ASP A C 1
ATOM 1192 O O . ASP A 1 174 ? 21.95656 36.84262 -12.20778 1.000 48.83488 174 ASP A O 1
ATOM 1197 N N . ARG A 1 175 ? 21.10330 34.77240 -12.40236 1.000 46.86080 175 ARG A N 1
ATOM 1198 C CA . ARG A 1 175 ? 19.77794 35.27701 -12.05654 1.000 44.24908 175 ARG A CA 1
ATOM 1199 C C . ARG A 1 175 ? 19.63424 35.61622 -10.57603 1.000 36.66834 175 ARG A C 1
ATOM 1200 O O . ARG A 1 175 ? 18.84074 36.49712 -10.23350 1.000 46.10016 175 ARG A O 1
ATOM 1208 N N . PHE A 1 176 ? 20.36571 34.95116 -9.68109 1.000 41.15016 176 PHE A N 1
ATOM 1209 C CA . PHE A 1 176 ? 20.19219 35.18537 -8.25311 1.000 38.90497 176 PHE A CA 1
ATOM 1210 C C . PHE A 1 176 ? 21.45844 35.72031 -7.59459 1.000 47.01214 176 PHE A C 1
ATOM 1211 O O . PHE A 1 176 ? 21.61163 35.58197 -6.37406 1.000 45.24523 176 PHE A O 1
ATOM 1219 N N . GLY A 1 177 ? 22.37298 36.31816 -8.37565 1.000 46.83147 177 GLY A N 1
ATOM 1220 C CA . GLY A 1 177 ? 23.55028 36.92987 -7.78108 1.000 45.15033 177 GLY A CA 1
ATOM 1221 C C . GLY A 1 177 ? 23.22099 37.99477 -6.75555 1.000 53.29127 177 GLY A C 1
ATOM 1222 O O . GLY A 1 177 ? 23.89635 38.10679 -5.73283 1.000 59.40330 177 GLY A O 1
ATOM 1223 N N . GLY A 1 178 ? 22.19000 38.79487 -7.01562 1.000 54.77460 178 GLY A N 1
ATOM 1224 C CA . GLY A 1 178 ? 21.78019 39.81770 -6.07362 1.000 53.91255 178 GLY A CA 1
ATOM 1225 C C . GLY A 1 178 ? 21.43762 39.24621 -4.71504 1.000 56.98545 178 GLY A C 1
ATOM 1226 O O . GLY A 1 178 ? 21.98869 39.66542 -3.68906 1.000 61.37684 178 GLY A O 1
ATOM 1227 N N . LEU A 1 179 ? 20.51202 38.28329 -4.71343 1.000 48.62923 179 LEU A N 1
ATOM 1228 C CA . LEU A 1 179 ? 20.09954 37.62491 -3.47804 1.000 44.49160 179 LEU A CA 1
ATOM 1229 C C . LEU A 1 179 ? 21.27593 36.93372 -2.79653 1.000 39.09420 179 LEU A C 1
ATOM 1230 O O . LEU A 1 179 ? 21.44124 37.03069 -1.57178 1.000 45.63865 179 LEU A O 1
ATOM 1235 N N . ILE A 1 180 ? 22.12528 36.26193 -3.57945 1.000 40.50435 180 ILE A N 1
ATOM 1236 C CA . ILE A 1 180 ? 23.23316 35.50392 -3.00595 1.000 35.14851 180 ILE A CA 1
ATOM 1237 C C . ILE A 1 180 ? 24.24044 36.43866 -2.34520 1.000 37.22489 180 ILE A C 1
ATOM 1238 O O . ILE A 1 180 ? 24.69400 36.18943 -1.22405 1.000 41.93530 180 ILE A O 1
ATOM 1243 N N . GLY A 1 181 ? 24.60243 37.52981 -3.02319 1.000 37.60646 181 GLY A N 1
ATOM 1244 C CA . GLY A 1 181 ? 25.53109 38.48033 -2.43366 1.000 39.15310 181 GLY A CA 1
ATOM 1245 C C . GLY A 1 181 ? 24.95471 39.19950 -1.22933 1.000 45.98599 181 GLY A C 1
ATOM 1246 O O . GLY A 1 181 ? 25.65435 39.42307 -0.23336 1.000 42.42746 181 GLY A O 1
ATOM 1247 N N . GLN A 1 182 ? 23.67032 39.56554 -1.29460 1.000 44.34580 182 GLN A N 1
ATOM 1248 C CA . GLN A 1 182 ? 23.05250 40.22582 -0.15386 1.000 46.06092 182 GLN A CA 1
ATOM 1249 C C . GLN A 1 182 ? 23.01668 39.30327 1.05487 1.000 44.13488 182 GLN A C 1
ATOM 1250 O O . GLN A 1 182 ? 23.14472 39.76744 2.19372 1.000 53.81608 182 GLN A O 1
ATOM 1256 N N . ALA A 1 183 ? 22.86959 37.99468 0.83404 1.000 45.83474 183 ALA A N 1
ATOM 1257 C CA . ALA A 1 183 ? 22.93582 37.08279 1.96909 1.000 47.68159 183 ALA A CA 1
ATOM 1258 C C . ALA A 1 183 ? 24.37089 36.84818 2.41995 1.000 48.20423 183 ALA A C 1
ATOM 1259 O O . ALA A 1 183 ? 24.61148 36.64681 3.61433 1.000 50.25250 183 ALA A O 1
ATOM 1261 N N . THR A 1 184 ? 25.32821 36.86511 1.48673 1.000 45.44271 184 THR A N 1
ATOM 1262 C CA . THR A 1 184 ? 26.73254 36.74332 1.86284 1.000 52.61211 184 THR A CA 1
ATOM 1263 C C . THR A 1 184 ? 27.12994 37.88172 2.78968 1.000 43.49769 184 THR A C 1
ATOM 1264 O O . THR A 1 184 ? 27.88686 37.68479 3.74724 1.000 50.78929 184 THR A O 1
ATOM 1268 N N . ALA A 1 185 ? 26.60772 39.08125 2.52370 1.000 50.05501 185 ALA A N 1
ATOM 1269 C CA . ALA A 1 185 ? 26.88533 40.22015 3.39265 1.000 54.43167 185 ALA A CA 1
ATOM 1270 C C . ALA A 1 185 ? 26.35490 39.98490 4.80287 1.000 60.81755 185 ALA A C 1
ATOM 1271 O O . ALA A 1 185 ? 26.95664 40.44844 5.77856 1.000 55.74516 185 ALA A O 1
ATOM 1273 N N . LEU A 1 186 ? 25.24454 39.25587 4.93223 1.000 62.40356 186 LEU A N 1
ATOM 1274 C CA . LEU A 1 186 ? 24.62572 39.04618 6.24172 1.000 64.19861 186 LEU A CA 1
ATOM 1275 C C . LEU A 1 186 ? 25.38380 37.98116 7.02912 1.000 64.09592 186 LEU A C 1
ATOM 1276 O O . LEU A 1 186 ? 26.01282 38.27534 8.04977 1.000 82.15024 186 LEU A O 1
ATOM 1281 N N . MET A 1 187 ? 25.32477 36.73367 6.57243 1.000 62.42937 187 MET A N 1
ATOM 1282 C CA . MET A 1 187 ? 25.98405 35.64714 7.28394 1.000 72.54555 187 MET A CA 1
ATOM 1283 C C . MET A 1 187 ? 27.49231 35.77483 7.10193 1.000 85.21208 187 MET A C 1
ATOM 1284 O O . MET A 1 187 ? 27.99197 35.77013 5.97189 1.000 93.96013 187 MET A O 1
ATOM 1289 N N . SER A 1 188 ? 28.21507 35.88820 8.21160 1.000 98.79851 188 SER A N 1
ATOM 1290 C CA . SER A 1 188 ? 29.65539 36.09519 8.19860 1.000 104.69014 188 SER A CA 1
ATOM 1291 C C . SER A 1 188 ? 30.39427 34.77873 8.41746 1.000 111.41130 188 SER A C 1
ATOM 1292 O O . SER A 1 188 ? 29.79861 33.73725 8.70646 1.000 100.53193 188 SER A O 1
ATOM 1295 N N . GLY A 1 189 ? 31.71612 34.83889 8.27059 1.000 129.23623 189 GLY A N 1
ATOM 1296 C CA . GLY A 1 189 ? 32.51355 33.63124 8.42106 1.000 110.43369 189 GLY A CA 1
ATOM 1297 C C . GLY A 1 189 ? 32.22466 32.68053 7.27860 1.000 110.65734 189 GLY A C 1
ATOM 1298 O O . GLY A 1 189 ? 32.18870 33.07280 6.10625 1.000 111.13773 189 GLY A O 1
ATOM 1299 N N . GLY A 1 190 ? 32.01634 31.41310 7.61674 1.000 90.64000 190 GLY A N 1
ATOM 1300 C CA . GLY A 1 190 ? 31.75222 30.39522 6.62542 1.000 83.39729 190 GLY A CA 1
ATOM 1301 C C . GLY A 1 190 ? 30.29601 30.43661 6.21076 1.000 93.19275 190 GLY A C 1
ATOM 1302 O O . GLY A 1 190 ? 29.57542 31.40746 6.46062 1.000 90.51426 190 GLY A O 1
ATOM 1303 N N . ASN A 1 191 ? 29.85948 29.35741 5.56130 1.000 96.24798 191 ASN A N 1
ATOM 1304 C CA . ASN A 1 191 ? 28.50001 29.23351 5.03545 1.000 93.62669 191 ASN A CA 1
ATOM 1305 C C . ASN A 1 191 ? 28.16789 30.35823 4.06013 1.000 86.23312 191 ASN A C 1
ATOM 1306 O O . ASN A 1 191 ? 26.99348 30.67854 3.84694 1.000 85.00487 191 ASN A O 1
ATOM 1311 N N . ASN A 1 192 ? 29.19743 30.95382 3.47069 1.000 56.68937 192 ASN A N 1
ATOM 1312 C CA . ASN A 1 192 ? 29.05587 31.95706 2.42867 1.000 50.30528 192 ASN A CA 1
ATOM 1313 C C . ASN A 1 192 ? 28.35822 31.35570 1.21182 1.000 45.67975 192 ASN A C 1
ATOM 1314 O O . ASN A 1 192 ? 28.90227 30.43000 0.59090 1.000 48.88601 192 ASN A O 1
ATOM 1319 N N . PRO A 1 193 ? 27.16836 31.84053 0.84118 1.000 45.74031 193 PRO A N 1
ATOM 1320 C CA . PRO A 1 193 ? 26.47821 31.26447 -0.32669 1.000 41.68050 193 PRO A CA 1
ATOM 1321 C C . PRO A 1 193 ? 27.22254 31.47070 -1.63565 1.000 33.05421 193 PRO A C 1
ATOM 1322 O O . PRO A 1 193 ? 27.24087 30.56207 -2.47615 1.000 29.58952 193 PRO A O 1
ATOM 1326 N N . ALA A 1 194 ? 27.81871 32.64943 -1.84397 1.000 36.67527 194 ALA A N 1
ATOM 1327 C CA . ALA A 1 194 ? 28.59134 32.88301 -3.06235 1.000 35.99024 194 ALA A CA 1
ATOM 1328 C C . ALA A 1 194 ? 29.80404 31.96475 -3.12191 1.000 39.62139 194 ALA A C 1
ATOM 1329 O O . ALA A 1 194 ? 30.14419 31.43050 -4.18862 1.000 37.81379 194 ALA A O 1
ATOM 1331 N N . ALA A 1 195 ? 30.46658 31.76579 -1.98012 1.000 31.78811 195 ALA A N 1
ATOM 1332 C CA . ALA A 1 195 ? 31.56130 30.80722 -1.92542 1.000 39.69472 195 ALA A CA 1
ATOM 1333 C C . ALA A 1 195 ? 31.05689 29.39335 -2.17328 1.000 30.58924 195 ALA A C 1
ATOM 1334 O O . ALA A 1 195 ? 31.74787 28.58723 -2.80004 1.000 30.30049 195 ALA A O 1
ATOM 1336 N N . ALA A 1 196 ? 29.85523 29.07014 -1.68783 1.000 29.93202 196 ALA A N 1
ATOM 1337 C CA . ALA A 1 196 ? 29.29808 27.74154 -1.93814 1.000 31.33053 196 ALA A CA 1
ATOM 1338 C C . ALA A 1 196 ? 29.03456 27.53083 -3.42389 1.000 27.45079 196 ALA A C 1
ATOM 1339 O O . ALA A 1 196 ? 29.26567 26.43837 -3.95786 1.000 37.64041 196 ALA A O 1
ATOM 1341 N N . GLN A 1 197 ? 28.58028 28.57713 -4.11197 1.000 27.06944 197 GLN A N 1
ATOM 1342 C CA . GLN A 1 197 ? 28.37147 28.48672 -5.55198 1.000 31.43207 197 GLN A CA 1
ATOM 1343 C C . GLN A 1 197 ? 29.69737 28.33317 -6.29546 1.000 28.47182 197 GLN A C 1
ATOM 1344 O O . GLN A 1 197 ? 29.80426 27.52856 -7.23317 1.000 25.63388 197 GLN A O 1
ATOM 1350 N N . GLU A 1 198 ? 30.72204 29.09208 -5.88813 1.000 27.76919 198 GLU A N 1
ATOM 1351 C CA . GLU A 1 198 ? 32.04194 28.92594 -6.49730 1.000 30.47763 198 GLU A CA 1
ATOM 1352 C C . GLU A 1 198 ? 32.58585 27.52403 -6.23705 1.000 28.28849 198 GLU A C 1
ATOM 1353 O O . GLU A 1 198 ? 33.22935 26.92130 -7.10290 1.000 28.14088 198 GLU A O 1
ATOM 1359 N N . GLN A 1 199 ? 32.30284 26.98092 -5.05636 1.000 28.43514 199 GLN A N 1
ATOM 1360 C CA . GLN A 1 199 ? 32.72894 25.63329 -4.70387 1.000 28.45190 199 GLN A CA 1
ATOM 1361 C C . GLN A 1 199 ? 32.03885 24.58649 -5.57328 1.000 28.53813 199 GLN A C 1
ATOM 1362 O O . GLN A 1 199 ? 32.67108 23.61847 -6.01467 1.000 31.70174 199 GLN A O 1
ATOM 1368 N N . LEU A 1 200 ? 30.74610 24.77352 -5.84871 1.000 25.69300 200 LEU A N 1
ATOM 1369 C CA . LEU A 1 200 ? 30.04311 23.86032 -6.74623 1.000 24.29852 200 LEU A CA 1
ATOM 1370 C C . LEU A 1 200 ? 30.60570 23.94281 -8.16519 1.000 23.98300 200 LEU A C 1
ATOM 1371 O O . LEU A 1 200 ? 30.77484 22.91560 -8.83719 1.000 23.35038 200 LEU A O 1
ATOM 1376 N N . LEU A 1 201 ? 30.91139 25.15516 -8.63304 1.000 24.59414 201 LEU A N 1
ATOM 1377 C CA . LEU A 1 201 ? 31.56760 25.29614 -9.93112 1.000 28.35650 201 LEU A CA 1
ATOM 1378 C C . LEU A 1 201 ? 32.91782 24.57979 -9.95734 1.000 25.49026 201 LEU A C 1
ATOM 1379 O O . LEU A 1 201 ? 33.26017 23.92349 -10.94562 1.000 25.18556 201 LEU A O 1
ATOM 1384 N N . GLY A 1 202 ? 33.69356 24.68484 -8.87676 1.000 26.63398 202 GLY A N 1
ATOM 1385 C CA . GLY A 1 202 ? 34.98458 24.01231 -8.83563 1.000 30.68625 202 GLY A CA 1
ATOM 1386 C C . GLY A 1 202 ? 34.86435 22.49789 -8.81277 1.000 32.96972 202 GLY A C 1
ATOM 1387 O O . GLY A 1 202 ? 35.67662 21.79171 -9.41773 1.000 34.74439 202 GLY A O 1
ATOM 1388 N N . LYS A 1 203 ? 33.84742 21.97790 -8.12073 1.000 27.04633 203 LYS A N 1
ATOM 1389 C CA . LYS A 1 203 ? 33.61114 20.53573 -8.12161 1.000 31.79412 203 LYS A CA 1
ATOM 1390 C C . LYS A 1 203 ? 33.19924 20.05001 -9.50928 1.000 30.36815 203 LYS A C 1
ATOM 1391 O O . LYS A 1 203 ? 33.68531 19.01045 -9.98689 1.000 27.97127 203 LYS A O 1
ATOM 1397 N N . LEU A 1 204 ? 32.32510 20.80832 -10.18161 1.000 29.61705 204 LEU A N 1
ATOM 1398 C CA . LEU A 1 204 ? 31.99929 20.50212 -11.57042 1.000 29.97446 204 LEU A CA 1
ATOM 1399 C C . LEU A 1 204 ? 33.24518 20.52249 -12.44177 1.000 34.25050 204 LEU A C 1
ATOM 1400 O O . LEU A 1 204 ? 33.40661 19.66272 -13.30995 1.000 28.35942 204 LEU A O 1
ATOM 1405 N N . GLU A 1 205 ? 34.14989 21.48038 -12.20563 1.000 30.56198 205 GLU A N 1
ATOM 1406 C CA . GLU A 1 205 ? 35.35925 21.57923 -13.01972 1.000 29.54083 205 GLU A CA 1
ATOM 1407 C C . GLU A 1 205 ? 36.27750 20.38172 -12.81406 1.000 32.48671 205 GLU A C 1
ATOM 1408 O O . GLU A 1 205 ? 36.82857 19.84608 -13.78408 1.000 36.75938 205 GLU A O 1
ATOM 1414 N N . GLU A 1 206 ? 36.47704 19.96714 -11.56042 1.000 39.37054 206 GLU A N 1
ATOM 1415 C CA . GLU A 1 206 ? 37.23243 18.74465 -11.29072 1.000 43.00425 206 GLU A CA 1
ATOM 1416 C C . GLU A 1 206 ? 36.64975 17.55462 -12.04963 1.000 41.68047 206 GLU A C 1
ATOM 1417 O O . GLU A 1 206 ? 37.36931 16.82894 -12.76594 1.000 44.11164 206 GLU A O 1
ATOM 1423 N N . THR A 1 207 ? 35.33370 17.34899 -11.90085 1.000 40.55774 207 THR A N 1
ATOM 1424 C CA . THR A 1 207 ? 34.67427 16.23732 -12.57719 1.000 42.15293 207 THR A CA 1
ATOM 1425 C C . THR A 1 207 ? 34.86423 16.32324 -14.08567 1.000 39.54489 207 THR A C 1
ATOM 1426 O O . THR A 1 207 ? 35.21387 15.32893 -14.73686 1.000 35.27581 207 THR A O 1
ATOM 1430 N N . ARG A 1 208 ? 34.67145 17.51818 -14.64828 1.000 30.21683 208 ARG A N 1
ATOM 1431 C CA . ARG A 1 208 ? 34.75905 17.70522 -16.08964 1.000 41.39568 208 ARG A CA 1
ATOM 1432 C C . ARG A 1 208 ? 36.17276 17.47356 -16.59539 1.000 38.75294 208 ARG A C 1
ATOM 1433 O O . ARG A 1 208 ? 36.35738 16.96310 -17.69847 1.000 37.17749 208 ARG A O 1
ATOM 1441 N N . ALA A 1 209 ? 37.18574 17.84945 -15.81850 1.000 33.73997 209 ALA A N 1
ATOM 1442 C CA . ALA A 1 209 ? 38.55369 17.60000 -16.25654 1.000 40.66782 209 ALA A CA 1
ATOM 1443 C C . ALA A 1 209 ? 38.81858 16.10329 -16.34567 1.000 43.49601 209 ALA A C 1
ATOM 1444 O O . ALA A 1 209 ? 39.34865 15.60369 -17.35480 1.000 42.48556 209 ALA A O 1
ATOM 1446 N N . VAL A 1 210 ? 38.42808 15.36458 -15.30224 1.000 38.23465 210 VAL A N 1
ATOM 1447 C CA . VAL A 1 210 ? 38.60232 13.91289 -15.34035 1.000 34.94904 210 VAL A CA 1
ATOM 1448 C C . VAL A 1 210 ? 37.87240 13.31798 -16.54347 1.000 33.20551 210 VAL A C 1
ATOM 1449 O O . VAL A 1 210 ? 38.43528 12.52256 -17.30873 1.000 38.25233 210 VAL A O 1
ATOM 1453 N N . ILE A 1 211 ? 36.61545 13.71676 -16.74480 1.000 31.99511 211 ILE A N 1
ATOM 1454 C CA . ILE A 1 211 ? 35.81689 13.10179 -17.80063 1.000 34.82638 211 ILE A CA 1
ATOM 1455 C C . ILE A 1 211 ? 36.27279 13.55729 -19.18588 1.000 36.79163 211 ILE A C 1
ATOM 1456 O O . ILE A 1 211 ? 36.14560 12.80806 -20.15588 1.000 38.84242 211 ILE A O 1
ATOM 1461 N N . ASN A 1 212 ? 36.85353 14.75112 -19.30737 1.000 32.40095 212 ASN A N 1
ATOM 1462 C CA . ASN A 1 212 ? 37.41676 15.16632 -20.58851 1.000 39.45679 212 ASN A CA 1
ATOM 1463 C C . ASN A 1 212 ? 38.62691 14.31749 -20.95182 1.000 44.33868 212 ASN A C 1
ATOM 1464 O O . ASN A 1 212 ? 38.76513 13.88574 -22.10478 1.000 41.43779 212 ASN A O 1
ATOM 1469 N N . LYS A 1 213 ? 39.52260 14.07773 -19.98753 1.000 44.10925 213 LYS A N 1
ATOM 1470 C CA . LYS A 1 213 ? 40.62893 13.15444 -20.24235 1.000 44.03594 213 LYS A CA 1
ATOM 1471 C C . LYS A 1 213 ? 40.10699 11.77503 -20.63882 1.000 40.31414 213 LYS A C 1
ATOM 1472 O O . LYS A 1 213 ? 40.56307 11.17582 -21.62508 1.000 44.68904 213 LYS A O 1
ATOM 1478 N N . VAL A 1 214 ? 39.12624 11.27004 -19.88544 1.000 40.06382 214 VAL A N 1
ATOM 1479 C CA . VAL A 1 214 ? 38.58174 9.93559 -20.12958 1.000 41.11213 214 VAL A CA 1
ATOM 1480 C C . VAL A 1 214 ? 37.94227 9.84521 -21.51168 1.000 36.99011 214 VAL A C 1
ATOM 1481 O O . VAL A 1 214 ? 38.10051 8.84267 -22.21931 1.000 31.23123 214 VAL A O 1
ATOM 1485 N N . ASN A 1 215 ? 37.21108 10.88600 -21.92027 1.000 30.23263 215 ASN A N 1
ATOM 1486 C CA . ASN A 1 215 ? 36.53306 10.85440 -23.20967 1.000 35.96300 215 ASN A CA 1
ATOM 1487 C C . ASN A 1 215 ? 37.51137 11.02395 -24.36063 1.000 43.07613 215 ASN A C 1
ATOM 1488 O O . ASN A 1 215 ? 37.29378 10.46494 -25.44239 1.000 39.29692 215 ASN A O 1
ATOM 1493 N N . GLN A 1 216 ? 38.58265 11.79417 -24.15808 1.000 41.38669 216 GLN A N 1
ATOM 1494 C CA . GLN A 1 216 ? 39.63225 11.84876 -25.16696 1.000 40.38619 216 GLN A CA 1
ATOM 1495 C C . GLN A 1 216 ? 40.26553 10.47860 -25.35426 1.000 36.45909 216 GLN A C 1
ATOM 1496 O O . GLN A 1 216 ? 40.57607 10.07546 -26.48076 1.000 38.89190 216 GLN A O 1
ATOM 1502 N N . ALA A 1 217 ? 40.46008 9.74175 -24.25922 1.000 34.33397 217 ALA A N 1
ATOM 1503 C CA . ALA A 1 217 ? 40.95536 8.37636 -24.40168 1.000 32.61766 217 ALA A CA 1
ATOM 1504 C C . ALA A 1 217 ? 39.90901 7.45915 -25.03675 1.000 34.03807 217 ALA A C 1
ATOM 1505 O O . ALA A 1 217 ? 40.26817 6.50403 -25.73298 1.000 32.65856 217 ALA A O 1
ATOM 1507 N N . PHE A 1 218 ? 38.61734 7.73813 -24.83219 1.000 33.02096 218 PHE A N 1
ATOM 1508 C CA . PHE A 1 218 ? 37.58099 6.85866 -25.37064 1.000 29.97831 218 PHE A CA 1
ATOM 1509 C C . PHE A 1 218 ? 37.47810 6.96214 -26.88380 1.000 32.41478 218 PHE A C 1
ATOM 1510 O O . PHE A 1 218 ? 37.09151 5.99181 -27.54352 1.000 27.49826 218 PHE A O 1
ATOM 1518 N N . GLN A 1 219 ? 37.78104 8.12894 -27.44565 1.000 33.83844 219 GLN A N 1
ATOM 1519 C CA . GLN A 1 219 ? 37.65094 8.36511 -28.87477 1.000 29.76290 219 GLN A CA 1
ATOM 1520 C C . GLN A 1 219 ? 38.89677 7.96384 -29.65547 1.000 37.04080 219 GLN A C 1
ATOM 1521 O O . GLN A 1 219 ? 38.95063 8.18201 -30.87039 1.000 33.61914 219 GLN A O 1
ATOM 1527 N N . ASP A 1 220 ? 39.88573 7.36690 -28.98771 1.000 32.36697 220 ASP A N 1
ATOM 1528 C CA . ASP A 1 220 ? 41.12938 6.93182 -29.60369 1.000 39.34679 220 ASP A CA 1
ATOM 1529 C C . ASP A 1 220 ? 41.08377 5.42044 -29.79923 1.000 39.20276 220 ASP A C 1
ATOM 1530 O O . ASP A 1 220 ? 41.29209 4.67084 -28.83183 1.000 28.43126 220 ASP A O 1
ATOM 1535 N N . PRO A 1 221 ? 40.86234 4.92498 -31.02388 1.000 40.16399 221 PRO A N 1
ATOM 1536 C CA . PRO A 1 221 ? 40.78304 3.46555 -31.23424 1.000 38.22161 221 PRO A CA 1
ATOM 1537 C C . PRO A 1 221 ? 42.03558 2.72571 -30.81662 1.000 42.36504 221 PRO A C 1
ATOM 1538 O O . PRO A 1 221 ? 41.99122 1.50344 -30.62578 1.000 48.72581 221 PRO A O 1
ATOM 1542 N N . THR A 1 222 ? 43.15157 3.43699 -30.67933 1.000 46.03231 222 THR A N 1
ATOM 1543 C CA . THR A 1 222 ? 44.37960 2.84776 -30.16662 1.000 45.41230 222 THR A CA 1
ATOM 1544 C C . THR A 1 222 ? 44.20378 2.34908 -28.73893 1.000 37.82644 222 THR A C 1
ATOM 1545 O O . THR A 1 222 ? 44.77828 1.32082 -28.36191 1.000 46.10830 222 THR A O 1
ATOM 1549 N N . LYS A 1 223 ? 43.39836 3.04905 -27.94111 1.000 40.20538 223 LYS A N 1
ATOM 1550 C CA . LYS A 1 223 ? 43.28513 2.79886 -26.51157 1.000 37.87085 223 LYS A CA 1
ATOM 1551 C C . LYS A 1 223 ? 41.96254 2.18159 -26.08650 1.000 32.95602 223 LYS A C 1
ATOM 1552 O O . LYS A 1 223 ? 41.91327 1.51809 -25.04825 1.000 30.04849 223 LYS A O 1
ATOM 1558 N N . THR A 1 224 ? 40.88181 2.40886 -26.82674 1.000 33.96060 224 THR A N 1
ATOM 1559 C CA . THR A 1 224 ? 39.56362 2.02074 -26.34749 1.000 23.79099 224 THR A CA 1
ATOM 1560 C C . THR A 1 224 ? 38.76921 1.35007 -27.45777 1.000 27.50462 224 THR A C 1
ATOM 1561 O O . THR A 1 224 ? 38.74600 1.83685 -28.59286 1.000 33.78808 224 THR A O 1
ATOM 1565 N N . THR A 1 225 ? 38.11851 0.23755 -27.12671 1.000 21.98267 225 THR A N 1
ATOM 1566 C CA . THR A 1 225 ? 37.19029 -0.39366 -28.04797 1.000 26.43569 225 THR A CA 1
ATOM 1567 C C . THR A 1 225 ? 36.05924 -1.01813 -27.24551 1.000 21.90751 225 THR A C 1
ATOM 1568 O O . THR A 1 225 ? 36.18307 -1.26927 -26.04266 1.000 19.44693 225 THR A O 1
A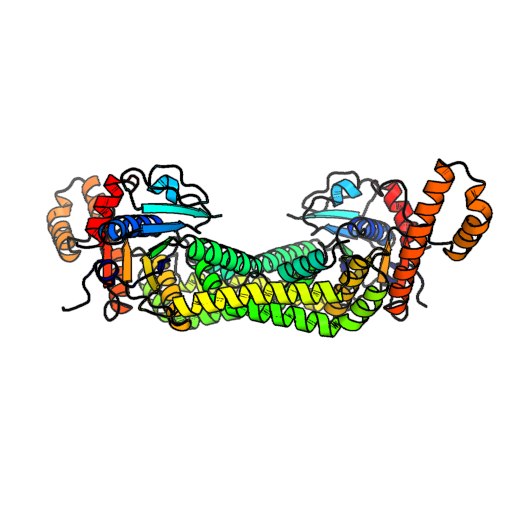TOM 1572 N N . PHE A 1 226 ? 34.94451 -1.24859 -27.92956 1.000 19.12609 226 PHE A N 1
ATOM 1573 C CA . PHE A 1 226 ? 33.73256 -1.77147 -27.31976 1.000 22.28029 226 PHE A CA 1
ATOM 1574 C C . PHE A 1 226 ? 33.41873 -3.13254 -27.91953 1.000 23.35927 226 PHE A C 1
ATOM 1575 O O . PHE A 1 226 ? 33.39589 -3.27866 -29.14525 1.000 20.72684 226 PHE A O 1
ATOM 1583 N N . VAL A 1 227 ? 33.15096 -4.11438 -27.06252 1.000 19.08283 227 VAL A N 1
ATOM 1584 C CA . VAL A 1 227 ? 32.65778 -5.41937 -27.49015 1.000 18.43658 227 VAL A CA 1
ATOM 1585 C C . VAL A 1 227 ? 31.17388 -5.47793 -27.16604 1.000 23.51913 227 VAL A C 1
ATOM 1586 O O . VAL A 1 227 ? 30.78065 -5.30804 -26.00444 1.000 16.99955 227 VAL A O 1
ATOM 1590 N N . CYS A 1 228 ? 30.34978 -5.71022 -28.18869 1.000 16.41101 228 CYS A N 1
ATOM 1591 C CA . CYS A 1 228 ? 28.89860 -5.75889 -28.03649 1.000 23.42929 228 CYS A CA 1
ATOM 1592 C C . CYS A 1 228 ? 28.43837 -7.21437 -27.99755 1.000 21.80379 228 CYS A C 1
ATOM 1593 O O . CYS A 1 228 ? 28.71469 -7.98231 -28.92405 1.000 21.52829 228 CYS A O 1
ATOM 1596 N N . VAL A 1 229 ? 27.75055 -7.59359 -26.92174 1.000 17.70540 229 VAL A N 1
ATOM 1597 C CA . VAL A 1 229 ? 27.27096 -8.95924 -26.73700 1.000 20.06979 229 VAL A CA 1
ATOM 1598 C C . VAL A 1 229 ? 25.77308 -9.00602 -27.00414 1.000 18.80081 229 VAL A C 1
ATOM 1599 O O . VAL A 1 229 ? 25.02851 -8.10279 -26.60470 1.000 15.95401 229 VAL A O 1
ATOM 1603 N N . CYS A 1 230 ? 25.32530 -10.05828 -27.68559 1.000 17.24920 230 CYS A N 1
ATOM 1604 C CA . CYS A 1 230 ? 23.90084 -10.26783 -27.90443 1.000 20.45927 230 CYS A CA 1
ATOM 1605 C C . CYS A 1 230 ? 23.62570 -11.76293 -27.96819 1.000 22.92035 230 CYS A C 1
ATOM 1606 O O . CYS A 1 230 ? 24.52419 -12.59465 -27.82907 1.000 22.13926 230 CYS A O 1
ATOM 1609 N N . ILE A 1 231 ? 22.35210 -12.10035 -28.16881 1.000 23.22269 231 ILE A N 1
ATOM 1610 C CA . ILE A 1 231 ? 21.92305 -13.46696 -28.40062 1.000 23.80696 231 ILE A CA 1
ATOM 1611 C C . ILE A 1 231 ? 21.00997 -13.46418 -29.63595 1.000 23.56608 231 ILE A C 1
ATOM 1612 O O . ILE A 1 231 ? 20.50912 -12.40797 -30.03649 1.000 23.54645 231 ILE A O 1
ATOM 1617 N N . PRO A 1 232 ? 20.82423 -14.62377 -30.27581 1.000 26.14188 232 PRO A N 1
ATOM 1618 C CA . PRO A 1 232 ? 20.02149 -14.64018 -31.51098 1.000 27.78197 232 PRO A CA 1
ATOM 1619 C C . PRO A 1 232 ? 18.54507 -14.37893 -31.26130 1.000 33.50544 232 PRO A C 1
ATOM 1620 O O . PRO A 1 232 ? 17.70961 -15.25814 -31.50028 1.000 33.39776 232 PRO A O 1
ATOM 1624 N N . GLU A 1 233 ? 18.21176 -13.18030 -30.77889 1.000 32.66163 233 GLU A N 1
ATOM 1625 C CA . GLU A 1 233 ? 16.82528 -12.79129 -30.55735 1.000 37.88148 233 GLU A CA 1
ATOM 1626 C C . GLU A 1 233 ? 16.65275 -11.33970 -30.98399 1.000 28.64703 233 GLU A C 1
ATOM 1627 O O . GLU A 1 233 ? 17.61859 -10.57630 -31.04117 1.000 32.76428 233 GLU A O 1
ATOM 1633 N N . PHE A 1 234 ? 15.40892 -10.95326 -31.28077 1.000 29.37148 234 PHE A N 1
ATOM 1634 C CA . PHE A 1 234 ? 15.18426 -9.62969 -31.86146 1.000 37.52449 234 PHE A CA 1
ATOM 1635 C C . PHE A 1 234 ? 15.60345 -8.51405 -30.90875 1.000 30.49644 234 PHE A C 1
ATOM 1636 O O . PHE A 1 234 ? 16.30684 -7.58068 -31.30766 1.000 30.26628 234 PHE A O 1
ATOM 1644 N N . LEU A 1 235 ? 15.13574 -8.56354 -29.65779 1.000 29.77917 235 LEU A N 1
ATOM 1645 C CA . LEU A 1 235 ? 15.38825 -7.46145 -28.72891 1.000 22.41338 235 LEU A CA 1
ATOM 1646 C C . LEU A 1 235 ? 16.87936 -7.25898 -28.49233 1.000 20.80818 235 LEU A C 1
ATOM 1647 O O . LEU A 1 235 ? 17.35817 -6.12012 -28.43182 1.000 30.45880 235 LEU A O 1
ATOM 1652 N N . SER A 1 236 ? 17.62479 -8.35551 -28.34910 1.000 27.72379 236 SER A N 1
ATOM 1653 C CA . SER A 1 236 ? 19.06413 -8.27093 -28.12464 1.000 23.12612 236 SER A CA 1
ATOM 1654 C C . SER A 1 236 ? 19.76112 -7.58930 -29.29224 1.000 22.19295 236 SER A C 1
ATOM 1655 O O . SER A 1 236 ? 20.61483 -6.71818 -29.09841 1.000 25.24794 236 SER A O 1
ATOM 1658 N N . ILE A 1 237 ? 19.40320 -7.97413 -30.51646 1.000 26.07273 237 ILE A N 1
ATOM 1659 C CA . ILE A 1 237 ? 20.01193 -7.38946 -31.70375 1.000 26.55974 237 ILE A CA 1
ATOM 1660 C C . ILE A 1 237 ? 19.60639 -5.93221 -31.84897 1.000 24.98666 237 ILE A C 1
ATOM 1661 O O . ILE A 1 237 ? 20.40195 -5.09375 -32.29489 1.000 22.75356 237 ILE A O 1
ATOM 1666 N N . TYR A 1 238 ? 18.37604 -5.60165 -31.46089 1.000 23.47682 238 TYR A N 1
ATOM 1667 C CA . TYR A 1 238 ? 17.91578 -4.21897 -31.51691 1.000 23.00601 238 TYR A CA 1
ATOM 1668 C C . TYR A 1 238 ? 18.71186 -3.33633 -30.56156 1.000 21.32907 238 TYR A C 1
ATOM 1669 O O . TYR A 1 238 ? 19.14741 -2.23394 -30.92473 1.000 22.75647 238 TYR A O 1
ATOM 1678 N N . GLU A 1 239 ? 18.91821 -3.80717 -29.32934 1.000 19.21567 239 GLU A N 1
ATOM 1679 C CA . GLU A 1 239 ? 19.73019 -3.03544 -28.39351 1.000 18.63683 239 GLU A CA 1
ATOM 1680 C C . GLU A 1 239 ? 21.18616 -2.97911 -28.82884 1.000 22.59893 239 GLU A C 1
ATOM 1681 O O . GLU A 1 239 ? 21.85592 -1.96293 -28.60729 1.000 24.12419 239 GLU A O 1
ATOM 1687 N N . THR A 1 240 ? 21.68884 -4.04672 -29.45405 1.000 22.20987 240 THR A N 1
ATOM 1688 C CA . THR A 1 240 ? 23.04052 -4.01786 -30.00353 1.000 19.83806 240 THR A CA 1
ATOM 1689 C C . THR A 1 240 ? 23.17106 -2.95220 -31.08010 1.000 18.51247 240 THR A C 1
ATOM 1690 O O . THR A 1 240 ? 24.18162 -2.24771 -31.14308 1.000 21.72014 240 THR A O 1
ATOM 1694 N N . GLU A 1 241 ? 22.15668 -2.82004 -31.93571 1.000 20.88503 241 GLU A N 1
ATOM 1695 C CA . GLU A 1 241 ? 22.19193 -1.79864 -32.97950 1.000 29.09120 241 GLU A CA 1
ATOM 1696 C C . GLU A 1 241 ? 22.12007 -0.39612 -32.38534 1.000 27.28429 241 GLU A C 1
ATOM 1697 O O . GLU A 1 241 ? 22.83683 0.51309 -32.83329 1.000 30.94178 241 GLU A O 1
ATOM 1703 N N . ARG A 1 242 ? 21.26466 -0.20368 -31.37512 1.000 25.13639 242 ARG A N 1
ATOM 1704 C CA . ARG A 1 242 ? 21.24857 1.06435 -30.64347 1.000 24.28018 242 ARG A CA 1
ATOM 1705 C C . ARG A 1 242 ? 22.62970 1.39797 -30.09299 1.000 25.65578 242 ARG A C 1
ATOM 1706 O O . ARG A 1 242 ? 23.11943 2.52693 -30.23832 1.000 24.33721 242 ARG A O 1
ATOM 1714 N N . LEU A 1 243 ? 23.26764 0.42245 -29.43892 1.000 25.79216 243 LEU A N 1
ATOM 1715 C CA . LEU A 1 243 ? 24.56693 0.67039 -28.82498 1.000 23.03562 243 LEU A CA 1
ATOM 1716 C C . LEU A 1 243 ? 25.62452 0.97894 -29.87605 1.000 23.53994 243 LEU A C 1
ATOM 1717 O O . LEU A 1 243 ? 26.43965 1.89380 -29.69625 1.000 26.38967 243 LEU A O 1
ATOM 1722 N N . VAL A 1 244 ? 25.62112 0.23036 -30.98373 1.000 22.24602 244 VAL A N 1
ATOM 1723 C CA . VAL A 1 244 ? 26.61512 0.42975 -32.03703 1.000 22.92637 244 VAL A CA 1
ATOM 1724 C C . VAL A 1 244 ? 26.48680 1.82698 -32.63510 1.000 25.50544 244 VAL A C 1
ATOM 1725 O O . VAL A 1 244 ? 27.48464 2.53981 -32.82393 1.000 25.04461 244 VAL A O 1
ATOM 1729 N N . GLN A 1 245 ? 25.25311 2.24247 -32.94094 1.000 21.78452 245 GLN A N 1
ATOM 1730 C CA . GLN A 1 245 ? 25.05459 3.57411 -33.50714 1.000 28.18172 245 GLN A CA 1
ATOM 1731 C C . GLN A 1 245 ? 25.42682 4.66854 -32.50938 1.000 27.55567 245 GLN A C 1
ATOM 1732 O O . GLN A 1 245 ? 25.98938 5.69903 -32.89969 1.000 32.83208 245 GLN A O 1
ATOM 1738 N N . GLU A 1 246 ? 25.13162 4.46708 -31.21839 1.000 24.19361 246 GLU A N 1
ATOM 1739 C CA . GLU A 1 246 ? 25.50143 5.47192 -30.22233 1.000 24.89854 246 GLU A CA 1
ATOM 1740 C C . GLU A 1 246 ? 27.01595 5.59820 -30.09557 1.000 32.42790 246 GLU A C 1
ATOM 1741 O O . GLU A 1 246 ? 27.54586 6.71101 -29.98774 1.000 29.85795 246 GLU A O 1
ATOM 1747 N N . LEU A 1 247 ? 27.72820 4.46974 -30.09821 1.000 25.85996 247 LEU A N 1
ATOM 1748 C CA . LEU A 1 247 ? 29.18597 4.51541 -30.07788 1.000 20.36503 247 LEU A CA 1
ATOM 1749 C C . LEU A 1 247 ? 29.72803 5.21592 -31.31632 1.000 32.88732 247 LEU A C 1
ATOM 1750 O O . LEU A 1 247 ? 30.73229 5.93734 -31.24469 1.000 24.74310 247 LEU A O 1
ATOM 1755 N N . SER A 1 248 ? 29.09109 4.99617 -32.47016 1.000 22.60858 248 SER A N 1
ATOM 1756 C CA . SER A 1 248 ? 29.54458 5.67032 -33.68402 1.000 35.13022 248 SER A CA 1
ATOM 1757 C C . SER A 1 248 ? 29.33022 7.17759 -33.59496 1.000 35.22914 248 SER A C 1
ATOM 1758 O O . SER A 1 248 ? 30.20026 7.95916 -33.99978 1.000 40.80355 248 SER A O 1
ATOM 1761 N N . LYS A 1 249 ? 28.18514 7.60459 -33.05754 1.000 26.47727 249 LYS A N 1
ATOM 1762 C CA . LYS A 1 249 ? 27.93954 9.03331 -32.89128 1.000 35.73135 249 LYS A CA 1
ATOM 1763 C C . LYS A 1 249 ? 29.02683 9.68996 -32.04907 1.000 42.71842 249 LYS A C 1
ATOM 1764 O O . LYS A 1 249 ? 29.49416 10.79039 -32.36888 1.000 43.85503 249 LYS A O 1
ATOM 1770 N N . TYR A 1 250 ? 29.45329 9.02565 -30.97675 1.000 28.29699 250 TYR A N 1
ATOM 1771 C CA . TYR A 1 250 ? 30.41463 9.59245 -30.04454 1.000 27.51021 250 TYR A CA 1
ATOM 1772 C C . TYR A 1 250 ? 31.85105 9.21710 -30.36988 1.000 31.92904 250 TYR A C 1
ATOM 1773 O O . TYR A 1 250 ? 32.72591 9.35851 -29.50923 1.000 41.94505 250 TYR A O 1
ATOM 1782 N N . GLY A 1 251 ? 32.11250 8.74787 -31.58620 1.000 27.17264 251 GLY A N 1
ATOM 1783 C CA . GLY A 1 251 ? 33.47669 8.48947 -32.00292 1.000 34.58547 251 GLY A CA 1
ATOM 1784 C C . GLY A 1 251 ? 34.16889 7.40428 -31.21416 1.000 34.39146 251 GLY A C 1
ATOM 1785 O O . GLY A 1 251 ? 35.39583 7.43253 -31.07580 1.000 41.25490 251 GLY A O 1
ATOM 1786 N N . ILE A 1 252 ? 33.41613 6.44462 -30.68819 1.000 33.09397 252 ILE A N 1
ATOM 1787 C CA . ILE A 1 252 ? 33.97118 5.33957 -29.91976 1.000 23.91416 252 ILE A CA 1
ATOM 1788 C C . ILE A 1 252 ? 33.92458 4.08505 -30.78182 1.000 30.17097 252 ILE A C 1
ATOM 1789 O O . ILE A 1 252 ? 32.90669 3.79206 -31.42196 1.000 28.73145 252 ILE A O 1
ATOM 1794 N N . ASP A 1 253 ? 35.03826 3.36596 -30.82231 1.000 30.21917 253 ASP A N 1
ATOM 1795 C CA . ASP A 1 253 ? 35.20069 2.26316 -31.75625 1.000 33.68705 253 ASP A CA 1
ATOM 1796 C C . ASP A 1 253 ? 34.56861 0.97792 -31.24191 1.000 27.52097 253 ASP A C 1
ATOM 1797 O O . ASP A 1 253 ? 34.70274 0.62345 -30.06827 1.000 23.26713 253 ASP A O 1
ATOM 1802 N N . SER A 1 254 ? 33.87473 0.28209 -32.13723 1.000 27.50967 254 SER A N 1
ATOM 1803 C CA . SER A 1 254 ? 33.47777 -1.09717 -31.90508 1.000 32.13017 254 SER A CA 1
ATOM 1804 C C . SER A 1 254 ? 33.67684 -1.87841 -33.19272 1.000 32.42592 254 SER A C 1
ATOM 1805 O O . SER A 1 254 ? 33.23509 -1.44356 -34.26171 1.000 25.82360 254 SER A O 1
ATOM 1808 N N . HIS A 1 255 ? 34.34434 -3.02907 -33.09002 1.000 25.27099 255 HIS A N 1
ATOM 1809 C CA . HIS A 1 255 ? 34.49276 -3.91352 -34.23927 1.000 32.35982 255 HIS A CA 1
ATOM 1810 C C . HIS A 1 255 ? 34.41528 -5.37894 -33.81353 1.000 31.16559 255 HIS A C 1
ATOM 1811 O O . HIS A 1 255 ? 35.01459 -6.25146 -34.45281 1.000 31.10827 255 HIS A O 1
ATOM 1818 N N . ASN A 1 256 ? 33.65221 -5.66648 -32.75700 1.000 28.51624 256 ASN A N 1
ATOM 1819 C CA . ASN A 1 256 ? 33.50075 -7.02261 -32.24369 1.000 25.44173 256 ASN A CA 1
ATOM 1820 C C . ASN A 1 256 ? 32.07715 -7.21840 -31.75050 1.000 27.44769 256 ASN A C 1
ATOM 1821 O O . ASN A 1 256 ? 31.63206 -6.51586 -30.83718 1.000 25.04511 256 ASN A O 1
ATOM 1826 N N . ILE A 1 257 ? 31.37395 -8.17440 -32.35534 1.000 25.09030 257 ILE A N 1
ATOM 1827 C CA . ILE A 1 257 ? 30.04822 -8.60782 -31.93150 1.000 24.64949 257 ILE A CA 1
ATOM 1828 C C . ILE A 1 257 ? 30.17029 -10.03545 -31.42217 1.000 29.53609 257 ILE A C 1
ATOM 1829 O O . ILE A 1 257 ? 30.73289 -10.89307 -32.11232 1.000 35.35761 257 ILE A O 1
ATOM 1834 N N . VAL A 1 258 ? 29.68208 -10.28521 -30.21100 1.000 25.59215 258 VAL A N 1
ATOM 1835 C CA . VAL A 1 258 ? 29.64404 -11.62913 -29.64278 1.000 28.87928 258 VAL A CA 1
ATOM 1836 C C . VAL A 1 258 ? 28.18264 -12.06305 -29.57308 1.000 24.90656 258 VAL A C 1
ATOM 1837 O O . VAL A 1 258 ? 27.40707 -11.53906 -28.76468 1.000 24.45483 258 VAL A O 1
ATOM 1841 N N . VAL A 1 259 ? 27.80180 -13.00913 -30.42691 1.000 25.40334 259 VAL A N 1
ATOM 1842 C CA . VAL A 1 259 ? 26.47698 -13.61727 -30.39382 1.000 25.39887 259 VAL A CA 1
ATOM 1843 C C . VAL A 1 259 ? 26.56837 -14.83833 -29.48887 1.000 25.98024 259 VAL A C 1
ATOM 1844 O O . VAL A 1 259 ? 27.13091 -15.86630 -29.86993 1.000 26.79716 259 VAL A O 1
ATOM 1848 N N . ASN A 1 260 ? 26.01698 -14.72757 -28.29099 1.000 25.83089 260 ASN A N 1
ATOM 1849 C CA . ASN A 1 260 ? 26.16110 -15.74456 -27.26427 1.000 26.64325 260 ASN A CA 1
ATOM 1850 C C . ASN A 1 260 ? 24.97098 -16.69831 -27.28107 1.000 27.11037 260 ASN A C 1
ATOM 1851 O O . ASN A 1 260 ? 23.92491 -16.41842 -27.87549 1.000 26.56466 260 ASN A O 1
ATOM 1856 N N . GLN A 1 261 ? 25.16002 -17.84912 -26.63025 1.000 28.06238 261 GLN A N 1
ATOM 1857 C CA . GLN A 1 261 ? 24.09033 -18.82326 -26.40794 1.000 32.09996 261 GLN A CA 1
ATOM 1858 C C . GLN A 1 261 ? 23.47287 -19.29051 -27.72417 1.000 28.43592 261 GLN A C 1
ATOM 1859 O O . GLN A 1 261 ? 22.25646 -19.41981 -27.84706 1.000 28.30748 261 GLN A O 1
ATOM 1865 N N . VAL A 1 262 ? 24.31662 -19.52723 -28.72192 1.000 28.60571 262 VAL A N 1
ATOM 1866 C CA . VAL A 1 262 ? 23.84810 -20.00679 -30.01647 1.000 30.28915 262 VAL A CA 1
ATOM 1867 C C . VAL A 1 262 ? 23.58474 -21.50300 -29.92996 1.000 37.37563 262 VAL A C 1
ATOM 1868 O O . VAL A 1 262 ? 24.43755 -22.27616 -29.47648 1.000 30.88005 262 VAL A O 1
ATOM 1872 N N . LEU A 1 263 ? 22.39579 -21.90958 -30.35737 1.000 39.88296 263 LEU A N 1
ATOM 1873 C CA . LEU A 1 263 ? 21.99403 -23.31032 -30.33300 1.000 43.38300 263 LEU A CA 1
ATOM 1874 C C . LEU A 1 263 ? 22.73756 -24.07004 -31.43039 1.000 31.71083 263 LEU A C 1
ATOM 1875 O O . LEU A 1 263 ? 22.44961 -23.89501 -32.61812 1.000 31.63164 263 LEU A O 1
ATOM 1880 N N . PHE A 1 264 ? 23.70711 -24.90125 -31.03267 1.000 40.38004 264 PHE A N 1
ATOM 1881 C CA . PHE A 1 264 ? 24.62046 -25.63255 -31.91195 1.000 46.13494 264 PHE A CA 1
ATOM 1882 C C . PHE A 1 264 ? 25.06499 -24.78451 -33.10077 1.000 47.13439 264 PHE A C 1
ATOM 1883 O O . PHE A 1 264 ? 24.55624 -24.95983 -34.21713 1.000 47.00045 264 PHE A O 1
ATOM 1891 N N . PRO A 1 265 ? 26.04698 -23.89748 -32.91268 1.000 49.24234 265 PRO A N 1
ATOM 1892 C CA . PRO A 1 265 ? 26.42725 -22.97648 -33.99829 1.000 51.33437 265 PRO A CA 1
ATOM 1893 C C . PRO A 1 265 ? 27.01285 -23.65434 -35.22357 1.000 55.82051 265 PRO A C 1
ATOM 1894 O O . PRO A 1 265 ? 27.05456 -23.02464 -36.28583 1.000 67.04151 265 PRO A O 1
ATOM 1898 N N . GLU A 1 266 ? 27.48442 -24.89835 -35.11622 1.000 69.94969 266 GLU A N 1
ATOM 1899 C CA . GLU A 1 266 ? 28.12014 -25.56217 -36.25389 1.000 74.80872 266 GLU A CA 1
ATOM 1900 C C . GLU A 1 266 ? 27.10087 -25.85434 -37.34945 1.000 90.93676 266 GLU A C 1
ATOM 1901 O O . GLU A 1 266 ? 27.20864 -25.35479 -38.47781 1.000 92.62016 266 GLU A O 1
ATOM 1907 N N . LYS A 1 267 ? 26.09233 -26.65340 -37.01170 1.000 122.67019 267 LYS A N 1
ATOM 1908 C CA . LYS A 1 267 ? 25.09114 -27.12791 -37.95091 1.000 112.05260 267 LYS A CA 1
ATOM 1909 C C . LYS A 1 267 ? 24.10432 -26.02867 -38.31813 1.000 117.68448 267 LYS A C 1
ATOM 1910 O O . LYS A 1 267 ? 23.89756 -25.06491 -37.57495 1.000 110.42250 267 LYS A O 1
ATOM 1916 N N . ASP A 1 268 ? 23.49273 -26.18865 -39.48286 1.000 95.65836 268 ASP A N 1
ATOM 1917 C CA . ASP A 1 268 ? 22.43878 -25.30713 -39.94896 1.000 86.56477 268 ASP A CA 1
ATOM 1918 C C . ASP A 1 268 ? 21.10742 -26.01806 -39.74246 1.000 67.05866 268 ASP A C 1
ATOM 1919 O O . ASP A 1 268 ? 21.02722 -27.24702 -39.81434 1.000 70.47849 268 ASP A O 1
ATOM 1924 N N . ALA A 1 269 ? 20.06047 -25.23209 -39.48467 1.000 50.15688 269 ALA A N 1
ATOM 1925 C CA . ALA A 1 269 ? 18.73234 -25.78887 -39.24238 1.000 44.55736 269 ALA A CA 1
ATOM 1926 C C . ALA A 1 269 ? 18.22476 -26.63105 -40.40137 1.000 43.75092 269 ALA A C 1
ATOM 1927 O O . ALA A 1 269 ? 17.35661 -27.48199 -40.19313 1.000 47.89324 269 ALA A O 1
ATOM 1929 N N . GLU A 1 270 ? 18.73511 -26.39469 -41.61051 1.000 42.04599 270 GLU A N 1
ATOM 1930 C CA . GLU A 1 270 ? 18.28122 -27.10943 -42.79985 1.000 43.41730 270 GLU A CA 1
ATOM 1931 C C . GLU A 1 270 ? 18.40090 -28.62116 -42.63030 1.000 42.86409 270 GLU A C 1
ATOM 1932 O O . GLU A 1 270 ? 17.46817 -29.37333 -42.94410 1.000 40.14159 270 GLU A O 1
ATOM 1938 N N . GLU A 1 271 ? 19.55592 -29.08416 -42.15260 1.000 44.06853 271 GLU A N 1
ATOM 1939 C CA . GLU A 1 271 ? 19.79798 -30.51736 -42.01568 1.000 41.98311 271 GLU A CA 1
ATOM 1940 C C . GLU A 1 271 ? 18.81167 -31.16033 -41.04719 1.000 40.52324 271 GLU A C 1
ATOM 1941 O O . GLU A 1 271 ? 18.16550 -32.16761 -41.36813 1.000 41.44163 271 GLU A O 1
ATOM 1947 N N . LEU A 1 272 ? 18.66288 -30.57222 -39.85858 1.000 42.44360 272 LEU A N 1
ATOM 1948 C CA . LEU A 1 272 ? 17.79867 -31.17562 -38.85543 1.000 38.56708 272 LEU A CA 1
ATOM 1949 C C . LEU A 1 272 ? 16.33544 -31.02001 -39.22493 1.000 42.43952 272 LEU A C 1
ATOM 1950 O O . LEU A 1 272 ? 15.52208 -31.88179 -38.88426 1.000 38.46787 272 LEU A O 1
ATOM 1955 N N . SER A 1 273 ? 15.99762 -29.97301 -39.97773 1.000 37.64455 273 SER A N 1
ATOM 1956 C CA . SER A 1 273 ? 14.63811 -29.82388 -40.47877 1.000 40.94092 273 SER A CA 1
ATOM 1957 C C . SER A 1 273 ? 14.29788 -30.93089 -41.46548 1.000 40.77591 273 SER A C 1
ATOM 1958 O O . SER A 1 273 ? 13.22472 -31.54123 -41.38232 1.000 41.20679 273 SER A O 1
ATOM 1961 N N . ALA A 1 274 ? 15.20844 -31.21511 -42.39972 1.000 40.36925 274 ALA A N 1
ATOM 1962 C CA . ALA A 1 274 ? 14.99001 -32.32728 -43.31813 1.000 43.12620 274 ALA A CA 1
ATOM 1963 C C . ALA A 1 274 ? 14.85387 -33.64018 -42.55541 1.000 43.26899 274 ALA A C 1
ATOM 1964 O O . ALA A 1 274 ? 13.93909 -34.43763 -42.81601 1.000 51.43895 274 ALA A O 1
ATOM 1966 N N . TRP A 1 275 ? 15.74523 -33.86885 -41.58465 1.000 47.39322 275 TRP A N 1
ATOM 1967 C CA . TRP A 1 275 ? 15.68157 -35.10590 -40.81047 1.000 42.86932 275 TRP A CA 1
ATOM 1968 C C . TRP A 1 275 ? 14.36630 -35.23734 -40.05052 1.000 46.96768 275 TRP A C 1
ATOM 1969 O O . TRP A 1 275 ? 13.75224 -36.30985 -40.04967 1.000 42.92039 275 TRP A O 1
ATOM 1980 N N . TYR A 1 276 ? 13.91842 -34.16355 -39.39544 1.000 40.44358 276 TYR A N 1
ATOM 1981 C CA . TYR A 1 276 ? 12.70545 -34.24440 -38.58984 1.000 39.87759 276 TYR A CA 1
ATOM 1982 C C . TYR A 1 276 ? 11.47844 -34.43311 -39.46914 1.000 46.87215 276 TYR A C 1
ATOM 1983 O O . TYR A 1 276 ? 10.61454 -35.26699 -39.17256 1.000 47.46326 276 TYR A O 1
ATOM 1992 N N . GLU A 1 277 ? 11.37702 -33.66027 -40.55518 1.000 42.91534 277 GLU A N 1
ATOM 1993 C CA . GLU A 1 277 ? 10.24410 -33.81933 -41.45440 1.000 52.37891 277 GLU A CA 1
ATOM 1994 C C . GLU A 1 277 ? 10.21327 -35.20483 -42.08163 1.000 61.75540 277 GLU A C 1
ATOM 1995 O O . GLU A 1 277 ? 9.13180 -35.69184 -42.43187 1.000 58.99369 277 GLU A O 1
ATOM 2001 N N . ALA A 1 278 ? 11.36615 -35.86687 -42.20389 1.000 56.50031 278 ALA A N 1
ATOM 2002 C CA . ALA A 1 278 ? 11.34860 -37.22871 -42.72472 1.000 59.18912 278 ALA A CA 1
ATOM 2003 C C . ALA A 1 278 ? 11.00489 -38.25503 -41.64846 1.000 61.99521 278 ALA A C 1
ATOM 2004 O O . ALA A 1 278 ? 10.25483 -39.20156 -41.91356 1.000 67.94777 278 ALA A O 1
ATOM 2006 N N . ASN A 1 279 ? 11.53128 -38.08063 -40.42771 1.000 55.78730 279 ASN A N 1
ATOM 2007 C CA . ASN A 1 279 ? 11.57549 -39.15422 -39.43877 1.000 63.92530 279 ASN A CA 1
ATOM 2008 C C . ASN A 1 279 ? 10.92784 -38.78778 -38.10530 1.000 70.24864 279 ASN A C 1
ATOM 2009 O O . ASN A 1 279 ? 11.19112 -39.45365 -37.09822 1.000 68.20002 279 ASN A O 1
ATOM 2014 N N . GLY A 1 280 ? 10.07837 -37.76111 -38.07075 1.000 78.96260 280 GLY A N 1
ATOM 2015 C CA . GLY A 1 280 ? 9.51159 -37.33278 -36.80038 1.000 74.99388 280 GLY A CA 1
ATOM 2016 C C . GLY A 1 280 ? 8.59646 -38.36817 -36.16972 1.000 84.87926 280 GLY A C 1
ATOM 2017 O O . GLY A 1 280 ? 8.77061 -38.73858 -35.00482 1.000 83.39802 280 GLY A O 1
ATOM 2018 N N . ALA A 1 281 ? 7.61326 -38.85579 -36.93177 1.000 88.79852 281 ALA A N 1
ATOM 2019 C CA . ALA A 1 281 ? 6.59359 -39.75171 -36.39129 1.000 91.85436 281 ALA A CA 1
ATOM 2020 C C . ALA A 1 281 ? 7.13321 -41.11054 -35.95957 1.000 83.37292 281 ALA A C 1
ATOM 2021 O O . ALA A 1 281 ? 6.39940 -41.86579 -35.31218 1.000 85.99195 281 ALA A O 1
ATOM 2023 N N . THR A 1 282 ? 8.38212 -41.43608 -36.27849 1.000 75.48457 282 THR A N 1
ATOM 2024 C CA . THR A 1 282 ? 8.98932 -42.68567 -35.84023 1.000 77.97067 282 THR A CA 1
ATOM 2025 C C . THR A 1 282 ? 9.62551 -42.57694 -34.46308 1.000 68.19565 282 THR A C 1
ATOM 2026 O O . THR A 1 282 ? 10.13869 -43.57774 -33.95127 1.000 70.22471 282 THR A O 1
ATOM 2030 N N . LEU A 1 283 ? 9.60503 -41.40176 -33.86065 1.000 72.97757 283 LEU A N 1
ATOM 2031 C CA . LEU A 1 283 ? 10.20502 -41.19015 -32.55438 1.000 74.10721 283 LEU A CA 1
ATOM 2032 C C . LEU A 1 283 ? 9.17203 -41.35246 -31.44415 1.000 61.73611 283 LEU A C 1
ATOM 2033 O O . LEU A 1 283 ? 7.98892 -41.04951 -31.63513 1.000 57.36813 283 LEU A O 1
ATOM 2038 N N . PRO A 1 284 ? 9.60659 -41.84588 -30.28544 1.000 61.83134 284 PRO A N 1
ATOM 2039 C CA . PRO A 1 284 ? 8.76722 -41.76852 -29.08489 1.000 64.52657 284 PRO A CA 1
ATOM 2040 C C . PRO A 1 284 ? 8.35872 -40.33069 -28.79576 1.000 47.66538 284 PRO A C 1
ATOM 2041 O O . PRO A 1 284 ? 9.00201 -39.37317 -29.23119 1.000 46.15871 284 PRO A O 1
ATOM 2045 N N . LYS A 1 285 ? 7.26073 -40.19565 -28.04591 1.000 53.17031 285 LYS A N 1
ATOM 2046 C CA . LYS A 1 285 ? 6.64805 -38.88803 -27.81708 1.000 46.78876 285 LYS A CA 1
ATOM 2047 C C . LYS A 1 285 ? 7.63558 -37.87197 -27.25378 1.000 45.91918 285 LYS A C 1
ATOM 2048 O O . LYS A 1 285 ? 7.68404 -36.72473 -27.71295 1.000 44.69693 285 LYS A O 1
ATOM 2054 N N . GLU A 1 286 ? 8.44160 -38.27632 -26.27005 1.000 47.17607 286 GLU A N 1
ATOM 2055 C CA . GLU A 1 286 ? 9.32784 -37.32645 -25.60091 1.000 50.39853 286 GLU A CA 1
ATOM 2056 C C . GLU A 1 286 ? 10.43657 -36.84540 -26.53350 1.000 46.31269 286 GLU A C 1
ATOM 2057 O O . GLU A 1 286 ? 10.70803 -35.63796 -26.62779 1.000 51.65042 286 GLU A O 1
ATOM 2063 N N . ALA A 1 287 ? 11.10121 -37.78325 -27.21646 1.000 50.41840 287 ALA A N 1
ATOM 2064 C CA . ALA A 1 287 ? 12.12808 -37.41349 -28.18508 1.000 52.35149 287 ALA A CA 1
ATOM 2065 C C . ALA A 1 287 ? 11.54780 -36.55664 -29.30003 1.000 42.81419 287 ALA A C 1
ATOM 2066 O O . ALA A 1 287 ? 12.16256 -35.56921 -29.71826 1.000 46.96708 287 ALA A O 1
ATOM 2068 N N . ARG A 1 288 ? 10.35707 -36.91383 -29.78431 1.000 44.47465 288 ARG A N 1
ATOM 2069 C CA . ARG A 1 288 ? 9.70615 -36.12565 -30.82493 1.000 46.01135 288 ARG A CA 1
ATOM 2070 C C . ARG A 1 288 ? 9.48375 -34.69185 -30.36357 1.000 40.28661 288 ARG A C 1
ATOM 2071 O O . ARG A 1 288 ? 9.79769 -33.73417 -31.08417 1.000 50.38670 288 ARG A O 1
ATOM 2079 N N . GLU A 1 289 ? 8.95589 -34.52724 -29.14907 1.000 40.82580 289 GLU A N 1
ATOM 2080 C CA . GLU A 1 289 ? 8.64242 -33.19473 -28.64937 1.000 43.41256 289 GLU A CA 1
ATOM 2081 C C . GLU A 1 289 ? 9.90248 -32.35500 -28.45968 1.000 48.45446 289 GLU A C 1
ATOM 2082 O O . GLU A 1 289 ? 9.94315 -31.18082 -28.85699 1.000 51.09431 289 GLU A O 1
ATOM 2088 N N . ILE A 1 290 ? 10.94835 -32.93629 -27.86106 1.000 50.05842 290 ILE A N 1
ATOM 2089 C CA . ILE A 1 290 ? 12.16700 -32.15707 -27.64499 1.000 52.56946 290 ILE A CA 1
ATOM 2090 C C . ILE A 1 290 ? 12.82757 -31.80843 -28.97622 1.000 48.22486 290 ILE A C 1
ATOM 2091 O O . ILE A 1 290 ? 13.35159 -30.70075 -29.14774 1.000 40.97962 290 ILE A O 1
ATOM 2096 N N . CYS A 1 291 ? 12.80546 -32.73393 -29.94329 1.000 46.49038 291 CYS A N 1
ATOM 2097 C CA . CYS A 1 291 ? 13.38964 -32.44443 -31.24867 1.000 43.94493 291 CYS A CA 1
ATOM 2098 C C . CYS A 1 291 ? 12.63313 -31.33044 -31.95961 1.000 40.87515 291 CYS A C 1
ATOM 2099 O O . CYS A 1 291 ? 13.24617 -30.45635 -32.58375 1.000 35.53907 291 CYS A O 1
ATOM 2102 N N . SER A 1 292 ? 11.29945 -31.33795 -31.87435 1.000 37.74662 292 SER A N 1
ATOM 2103 C CA . SER A 1 292 ? 10.53270 -30.26972 -32.50861 1.000 44.39688 292 SER A CA 1
ATOM 2104 C C . SER A 1 292 ? 10.81838 -28.92436 -31.85216 1.000 34.86817 292 SER A C 1
ATOM 2105 O O . SER A 1 292 ? 10.97876 -27.90990 -32.54567 1.000 34.11575 292 SER A O 1
ATOM 2108 N N . LYS A 1 293 ? 10.89460 -28.89571 -30.51745 1.000 39.87513 293 LYS A N 1
ATOM 2109 C CA . LYS A 1 293 ? 11.19587 -27.64131 -29.82773 1.000 41.54090 293 LYS A CA 1
ATOM 2110 C C . LYS A 1 293 ? 12.57337 -27.11616 -30.22227 1.000 33.55168 293 LYS A C 1
ATOM 2111 O O . LYS A 1 293 ? 12.74463 -25.91980 -30.50907 1.000 34.90668 293 LYS A O 1
ATOM 2117 N N . LEU A 1 294 ? 13.56876 -28.00846 -30.24534 1.000 38.59993 294 LEU A N 1
ATOM 2118 C CA . LEU A 1 294 ? 14.92551 -27.62229 -30.61824 1.000 34.40879 294 LEU A CA 1
ATOM 2119 C C . LEU A 1 294 ? 14.97939 -27.10450 -32.04735 1.000 32.87108 294 LEU A C 1
ATOM 2120 O O . LEU A 1 294 ? 15.64298 -26.10065 -32.32534 1.000 35.08220 294 LEU A O 1
ATOM 2125 N N . LEU A 1 295 ? 14.25783 -27.75608 -32.96164 1.000 36.37221 295 LEU A N 1
ATOM 2126 C CA . LEU A 1 295 ? 14.23650 -27.30598 -34.34834 1.000 34.21603 295 LEU A CA 1
ATOM 2127 C C . LEU A 1 295 ? 13.60513 -25.92491 -34.47615 1.000 32.45209 295 LEU A C 1
ATOM 2128 O O . LEU A 1 295 ? 14.11432 -25.06952 -35.21011 1.000 32.08849 295 LEU A O 1
ATOM 2133 N N . ALA A 1 296 ? 12.49006 -25.68834 -33.78354 1.000 32.49096 296 ALA A N 1
ATOM 2134 C CA . ALA A 1 296 ? 11.84285 -24.38130 -33.87692 1.000 41.83723 296 ALA A CA 1
ATOM 2135 C C . ALA A 1 296 ? 12.75434 -23.27489 -33.34773 1.000 31.30610 296 ALA A C 1
ATOM 2136 O O . ALA A 1 296 ? 12.91125 -22.21540 -33.98417 1.000 33.31962 296 ALA A O 1
ATOM 2138 N N . ARG A 1 297 ? 13.38819 -23.51457 -32.19067 1.000 34.96500 297 ARG A N 1
ATOM 2139 C CA . ARG A 1 297 ? 14.32943 -22.52662 -31.66737 1.000 38.50137 297 ARG A CA 1
ATOM 2140 C C . ARG A 1 297 ? 15.49404 -22.30232 -32.62306 1.000 37.67986 297 ARG A C 1
ATOM 2141 O O . ARG A 1 297 ? 15.94111 -21.16353 -32.80740 1.000 40.02185 297 ARG A O 1
ATOM 2149 N N . LYS A 1 298 ? 16.00697 -23.37603 -33.23388 1.000 30.47449 298 LYS A N 1
ATOM 2150 C CA . LYS A 1 298 ? 17.14478 -23.22906 -34.13347 1.000 30.46655 298 LYS A CA 1
ATOM 2151 C C . LYS A 1 298 ? 16.77065 -22.41517 -35.36467 1.000 36.37592 298 LYS A C 1
ATOM 2152 O O . LYS A 1 298 ? 17.54454 -21.55558 -35.80218 1.000 30.20518 298 LYS A O 1
ATOM 2158 N N . ARG A 1 299 ? 15.58230 -22.65936 -35.92450 1.000 30.98200 299 ARG A N 1
ATOM 2159 C CA . ARG A 1 299 ? 15.12357 -21.87772 -37.06976 1.000 32.89592 299 ARG A CA 1
ATOM 2160 C C . ARG A 1 299 ? 15.04932 -20.39111 -36.72580 1.000 36.52781 299 ARG A C 1
ATOM 2161 O O . ARG A 1 299 ? 15.53313 -19.53343 -37.48693 1.000 33.53714 299 ARG A O 1
ATOM 2169 N N . MET A 1 300 ? 14.45312 -20.07028 -35.56820 1.000 30.43135 300 MET A N 1
ATOM 2170 C CA . MET A 1 300 ? 14.35503 -18.67093 -35.14406 1.000 41.75294 300 MET A CA 1
ATOM 2171 C C . MET A 1 300 ? 15.73945 -18.04550 -34.95293 1.000 37.34384 300 MET A C 1
ATOM 2172 O O . MET A 1 300 ? 16.02466 -16.94089 -35.45340 1.000 37.65971 300 MET A O 1
ATOM 2177 N N . GLN A 1 301 ? 16.61507 -18.74797 -34.22610 1.000 28.77991 301 GLN A N 1
ATOM 2178 C CA . GLN A 1 301 ? 17.96843 -18.25989 -33.99682 1.000 28.21772 301 GLN A CA 1
ATOM 2179 C C . GLN A 1 301 ? 18.70530 -18.02675 -35.30550 1.000 39.44318 301 GLN A C 1
ATOM 2180 O O . GLN A 1 301 ? 19.47946 -17.07309 -35.42026 1.000 38.20803 301 GLN A O 1
ATOM 2186 N N . ASP A 1 302 ? 18.49140 -18.89583 -36.29981 1.000 37.89824 302 ASP A N 1
ATOM 2187 C CA . ASP A 1 302 ? 19.16725 -18.73079 -37.58302 1.000 34.13678 302 ASP A CA 1
ATOM 2188 C C . ASP A 1 302 ? 18.68287 -17.48762 -38.30828 1.000 42.33498 302 ASP A C 1
ATOM 2189 O O . ASP A 1 302 ? 19.48241 -16.78146 -38.93775 1.000 35.35530 302 ASP A O 1
ATOM 2194 N N . LYS A 1 303 ? 17.37770 -17.21179 -38.25610 1.000 34.51559 303 LYS A N 1
ATOM 2195 C CA . LYS A 1 303 ? 16.91003 -15.93622 -38.79291 1.000 40.66368 303 LYS A CA 1
ATOM 2196 C C . LYS A 1 303 ? 17.64279 -14.76612 -38.14873 1.000 43.25483 303 LYS A C 1
ATOM 2197 O O . LYS A 1 303 ? 18.14736 -13.86859 -38.84074 1.000 39.92819 303 LYS A O 1
ATOM 2203 N N . TYR A 1 304 ? 17.75071 -14.77825 -36.81920 1.000 37.43452 304 TYR A N 1
ATOM 2204 C CA . TYR A 1 304 ? 18.36502 -13.61575 -36.17762 1.000 36.35338 304 TYR A CA 1
ATOM 2205 C C . TYR A 1 304 ? 19.87940 -13.55942 -36.39635 1.000 39.04724 304 TYR A C 1
ATOM 2206 O O . TYR A 1 304 ? 20.45346 -12.46730 -36.47416 1.000 38.23249 304 TYR A O 1
ATOM 2215 N N . ILE A 1 305 ? 20.53784 -14.70598 -36.55067 1.000 38.68811 305 ILE A N 1
ATOM 2216 C CA . ILE A 1 305 ? 21.97067 -14.70132 -36.83466 1.000 33.95886 305 ILE A CA 1
ATOM 2217 C C . ILE A 1 305 ? 22.22895 -14.19582 -38.24907 1.000 32.62819 305 ILE A C 1
ATOM 2218 O O . ILE A 1 305 ? 23.21287 -13.48475 -38.50353 1.000 33.61174 305 ILE A O 1
ATOM 2223 N N . GLY A 1 306 ? 21.34434 -14.53658 -39.19046 1.000 36.47278 306 GLY A N 1
ATOM 2224 C CA . GLY A 1 306 ? 21.42393 -13.93113 -40.50899 1.000 35.25804 306 GLY A CA 1
ATOM 2225 C C . GLY A 1 306 ? 21.23096 -12.42817 -40.45951 1.000 38.35449 306 GLY A C 1
ATOM 2226 O O . GLY A 1 306 ? 21.90473 -11.68080 -41.17240 1.000 39.26994 306 GLY A O 1
ATOM 2227 N N . GLN A 1 307 ? 20.31931 -11.96498 -39.60004 1.000 36.49223 307 GLN A N 1
ATOM 2228 C CA . GLN A 1 307 ? 20.15926 -10.52625 -39.39894 1.000 40.50192 307 GLN A CA 1
ATOM 2229 C C . GLN A 1 307 ? 21.44848 -9.89871 -38.87287 1.000 42.94254 307 GLN A C 1
ATOM 2230 O O . GLN A 1 307 ? 21.85116 -8.81463 -39.31929 1.000 39.32616 307 GLN A O 1
ATOM 2236 N N . CYS A 1 308 ? 22.10885 -10.57567 -37.92561 1.000 37.72312 308 CYS A N 1
ATOM 2237 C CA . CYS A 1 308 ? 23.38819 -10.10026 -37.39712 1.000 32.48477 308 CYS A CA 1
ATOM 2238 C C . CYS A 1 308 ? 24.42486 -9.96599 -38.49830 1.000 34.47553 308 CYS A C 1
ATOM 2239 O O . CYS A 1 308 ? 25.15350 -8.96964 -38.56734 1.000 35.58425 308 CYS A O 1
ATOM 2242 N N . PHE A 1 309 ? 24.53209 -10.98255 -39.34995 1.000 39.84047 309 PHE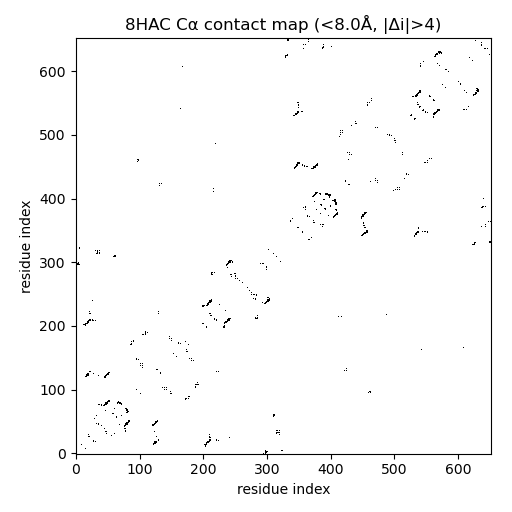 A N 1
ATOM 2243 C CA . PHE A 1 309 ? 25.51449 -10.91644 -40.42408 1.000 38.73187 309 PHE A CA 1
ATOM 2244 C C . PHE A 1 309 ? 25.13271 -9.88906 -41.48098 1.000 40.18946 309 PHE A C 1
ATOM 2245 O O . PHE A 1 309 ? 26.01496 -9.37062 -42.17120 1.000 43.76895 309 PHE A O 1
ATOM 2253 N N . ASP A 1 310 ? 23.84382 -9.57419 -41.61534 1.000 43.86659 310 ASP A N 1
ATOM 2254 C CA . ASP A 1 310 ? 23.44733 -8.47330 -42.48787 1.000 47.27517 310 ASP A CA 1
ATOM 2255 C C . ASP A 1 310 ? 23.92223 -7.14054 -41.92311 1.000 45.25902 310 ASP A C 1
ATOM 2256 O O . ASP A 1 310 ? 24.53774 -6.33696 -42.63356 1.000 44.09160 310 ASP A O 1
ATOM 2261 N N . LEU A 1 311 ? 23.65009 -6.89399 -40.63794 1.000 38.72918 311 LEU A N 1
ATOM 2262 C CA . LEU A 1 311 ? 24.03324 -5.62397 -40.02631 1.000 41.15119 311 LEU A CA 1
ATOM 2263 C C . LEU A 1 311 ? 25.54884 -5.47815 -39.93690 1.000 34.00329 311 LEU A C 1
ATOM 2264 O O . LEU A 1 311 ? 26.10394 -4.42265 -40.26361 1.000 40.71702 311 LEU A O 1
ATOM 2269 N N . TYR A 1 312 ? 26.23504 -6.52874 -39.49990 1.000 32.45916 312 TYR A N 1
ATOM 2270 C CA . TYR A 1 312 ? 27.66798 -6.45827 -39.24800 1.000 31.42283 312 TYR A CA 1
ATOM 2271 C C . TYR A 1 312 ? 28.39180 -7.43930 -40.15666 1.000 36.87550 312 TYR A C 1
ATOM 2272 O O . TYR A 1 312 ? 27.90035 -7.75279 -41.24572 1.000 55.27156 312 TYR A O 1
ATOM 2281 N N . GLY A 1 313 ? 29.55735 -7.92341 -39.74730 1.000 42.26707 313 GLY A N 1
ATOM 2282 C CA . GLY A 1 313 ? 30.23345 -8.91001 -40.57150 1.000 52.62111 313 GLY A CA 1
ATOM 2283 C C . GLY A 1 313 ? 31.06896 -8.28553 -41.66824 1.000 42.64883 313 GLY A C 1
ATOM 2284 O O . GLY A 1 313 ? 32.18476 -8.73661 -41.93794 1.000 58.72869 313 GLY A O 1
ATOM 2285 N N . ASP A 1 314 ? 30.52907 -7.25775 -42.32547 1.000 38.32272 314 ASP A N 1
ATOM 2286 C CA . ASP A 1 314 ? 31.35124 -6.42538 -43.19726 1.000 58.05965 314 ASP A CA 1
ATOM 2287 C C . ASP A 1 314 ? 32.46870 -5.74791 -42.40987 1.000 53.38361 314 ASP A C 1
ATOM 2288 O O . ASP A 1 314 ? 33.63272 -5.75818 -42.82513 1.000 58.23492 314 ASP A O 1
ATOM 2293 N N . ASP A 1 315 ? 32.13483 -5.17154 -41.25303 1.000 48.99896 315 ASP A N 1
ATOM 2294 C CA . ASP A 1 315 ? 33.07823 -4.38046 -40.47431 1.000 46.18645 315 ASP A CA 1
ATOM 2295 C C . ASP A 1 315 ? 33.35148 -4.92174 -39.07932 1.000 40.69073 315 ASP A C 1
ATOM 2296 O O . ASP A 1 315 ? 34.14376 -4.31713 -38.34763 1.000 44.73345 315 ASP A O 1
ATOM 2301 N N . PHE A 1 316 ? 32.73304 -6.03028 -38.68471 1.000 37.36427 316 PHE A N 1
ATOM 2302 C CA . PHE A 1 316 ? 32.83364 -6.52473 -37.31935 1.000 36.73210 316 PHE A CA 1
ATOM 2303 C C . PHE A 1 316 ? 33.29707 -7.97399 -37.30449 1.000 39.57540 316 PHE A C 1
ATOM 2304 O O . PHE A 1 316 ? 32.91294 -8.76700 -38.16991 1.000 34.77064 316 PHE A O 1
ATOM 2312 N N . HIS A 1 317 ? 34.12023 -8.31852 -36.31552 1.000 37.91074 317 HIS A N 1
ATOM 2313 C CA . HIS A 1 317 ? 34.35725 -9.72465 -36.01700 1.000 34.93772 317 HIS A CA 1
ATOM 2314 C C . HIS A 1 317 ? 33.12640 -10.28051 -35.31211 1.000 33.52605 317 HIS A C 1
ATOM 2315 O O . HIS A 1 317 ? 32.78175 -9.82548 -34.21976 1.000 31.33050 317 HIS A O 1
ATOM 2322 N N . VAL A 1 318 ? 32.46186 -11.25544 -35.92353 1.000 33.96962 318 VAL A N 1
ATOM 2323 C CA . VAL A 1 318 ? 31.23336 -11.82254 -35.37887 1.000 35.96589 318 VAL A CA 1
ATOM 2324 C C . VAL A 1 318 ? 31.55569 -13.19574 -34.80104 1.000 33.80512 318 VAL A C 1
ATOM 2325 O O . VAL A 1 318 ? 31.82543 -14.14563 -35.54117 1.000 37.08685 318 VAL A O 1
ATOM 2329 N N . VAL A 1 319 ? 31.51586 -13.30376 -33.47600 1.000 32.23223 319 VAL A N 1
ATOM 2330 C CA . VAL A 1 319 ? 31.90201 -14.51341 -32.75942 1.000 37.17939 319 VAL A CA 1
ATOM 2331 C C . VAL A 1 319 ? 30.63869 -15.22936 -32.31307 1.000 33.18109 319 VAL A C 1
ATOM 2332 O O . VAL A 1 319 ? 29.83832 -14.66786 -31.56078 1.000 30.51815 319 VAL A O 1
ATOM 2336 N N . LEU A 1 320 ? 30.47214 -16.47718 -32.73482 1.000 34.54811 320 LEU A N 1
ATOM 2337 C CA . LEU A 1 320 ? 29.32834 -17.28230 -32.33109 1.000 32.62789 320 LEU A CA 1
ATOM 2338 C C . LEU A 1 320 ? 29.75442 -18.20952 -31.20219 1.000 30.07851 320 LEU A C 1
ATOM 2339 O O . LEU A 1 320 ? 30.71411 -18.97292 -31.34641 1.000 35.96661 320 LEU A O 1
ATOM 2344 N N . MET A 1 321 ? 29.03823 -18.14320 -30.08683 1.000 29.45073 321 MET A N 1
ATOM 2345 C CA . MET A 1 321 ? 29.36696 -18.93109 -28.92012 1.000 30.40457 321 MET A CA 1
ATOM 2346 C C . MET A 1 321 ? 28.21419 -19.87101 -28.59649 1.000 33.79117 321 MET A C 1
ATOM 2347 O O . MET A 1 321 ? 27.05237 -19.44963 -28.60603 1.000 32.96591 321 MET A O 1
ATOM 2352 N N . PRO A 1 322 ? 28.49739 -21.13782 -28.30681 1.000 32.17428 322 PRO A N 1
ATOM 2353 C CA . PRO A 1 322 ? 27.41788 -22.11268 -28.13535 1.000 33.28938 322 PRO A CA 1
ATOM 2354 C C . PRO A 1 322 ? 26.71563 -21.98072 -26.79565 1.000 33.26490 322 PRO A C 1
ATOM 2355 O O . PRO A 1 322 ? 27.31507 -21.62691 -25.77682 1.000 32.82094 322 PRO A O 1
ATOM 2359 N N . LEU A 1 323 ? 25.41318 -22.26192 -26.82149 1.000 32.02777 323 LEU A N 1
ATOM 2360 C CA . LEU A 1 323 ? 24.64827 -22.40550 -25.59038 1.000 36.83860 323 LEU A CA 1
ATOM 2361 C C . LEU A 1 323 ? 25.04458 -23.70171 -24.89639 1.000 46.13145 323 LEU A C 1
ATOM 2362 O O . LEU A 1 323 ? 25.07945 -24.76658 -25.52123 1.000 44.03446 323 LEU A O 1
ATOM 2367 N N . LEU A 1 324 ? 25.37047 -23.60658 -23.61294 1.000 50.69143 324 LEU A N 1
ATOM 2368 C CA . LEU A 1 324 ? 25.77117 -24.75288 -22.81438 1.000 52.78415 324 LEU A CA 1
ATOM 2369 C C . LEU A 1 324 ? 24.68880 -25.08523 -21.79476 1.000 66.46522 324 LEU A C 1
ATOM 2370 O O . LEU A 1 324 ? 23.85185 -24.24814 -21.44539 1.000 62.51543 324 LEU A O 1
ATOM 2375 N N . ASP A 1 325 ? 24.71884 -26.33013 -21.31265 1.000 85.56710 325 ASP A N 1
ATOM 2376 C CA . ASP A 1 325 ? 23.72059 -26.76254 -20.34036 1.000 95.09981 325 ASP A CA 1
ATOM 2377 C C . ASP A 1 325 ? 23.97578 -26.16211 -18.96612 1.000 96.10545 325 ASP A C 1
ATOM 2378 O O . ASP A 1 325 ? 23.02542 -25.87212 -18.23059 1.000 100.21422 325 ASP A O 1
ATOM 2383 N N . TYR A 1 326 ? 25.23725 -25.96747 -18.60718 1.000 83.03256 326 TYR A N 1
ATOM 2384 C CA . TYR A 1 326 ? 25.61623 -25.43242 -17.31083 1.000 78.72653 326 TYR A CA 1
ATOM 2385 C C . TYR A 1 326 ? 25.89420 -23.93874 -17.41956 1.000 77.49440 326 TYR A C 1
ATOM 2386 O O . TYR A 1 326 ? 26.27073 -23.43273 -18.47956 1.000 68.89231 326 TYR A O 1
ATOM 2395 N N . GLU A 1 327 ? 25.70245 -23.23598 -16.30774 1.000 78.45685 327 GLU A N 1
ATOM 2396 C CA . GLU A 1 327 ? 26.10518 -21.83996 -16.23085 1.000 65.14885 327 GLU A CA 1
ATOM 2397 C C . GLU A 1 327 ? 27.62530 -21.73580 -16.20429 1.000 60.65063 327 GLU A C 1
ATOM 2398 O O . GLU A 1 327 ? 28.30727 -22.52715 -15.54839 1.000 65.14777 327 GLU A O 1
ATOM 2404 N N . VAL A 1 328 ? 28.15784 -20.74799 -16.92105 1.000 59.67669 328 VAL A N 1
ATOM 2405 C CA . VAL A 1 328 ? 29.60265 -20.58368 -17.03622 1.000 64.12638 328 VAL A CA 1
ATOM 2406 C C . VAL A 1 328 ? 30.13727 -19.85818 -15.80722 1.000 75.23550 328 VAL A C 1
ATOM 2407 O O . VAL A 1 328 ? 30.56000 -18.69799 -15.88599 1.000 74.81857 328 VAL A O 1
ATOM 2411 N N . ARG A 1 329 ? 30.11269 -20.53877 -14.66477 1.000 70.93464 329 ARG A N 1
ATOM 2412 C CA . ARG A 1 329 ? 30.66658 -20.03823 -13.41715 1.000 75.68491 329 ARG A CA 1
ATOM 2413 C C . ARG A 1 329 ? 31.89470 -20.85505 -13.04080 1.000 80.36259 329 ARG A C 1
ATOM 2414 O O . ARG A 1 329 ? 31.99268 -22.03911 -13.36875 1.000 83.78671 329 ARG A O 1
ATOM 2422 N N . GLY A 1 330 ? 32.81261 -20.23134 -12.32063 1.000 70.74637 330 GLY A N 1
ATOM 2423 C CA . GLY A 1 330 ? 34.01736 -20.96691 -11.96802 1.000 73.40621 330 GLY A CA 1
ATOM 2424 C C . GLY A 1 330 ? 35.13451 -20.75990 -12.96894 1.000 62.71761 330 GLY A C 1
ATOM 2425 O O . GLY A 1 330 ? 34.91604 -20.50660 -14.15199 1.000 73.53643 330 GLY A O 1
ATOM 2426 N N . VAL A 1 331 ? 36.36751 -20.88470 -12.47510 1.000 69.66213 331 VAL A N 1
ATOM 2427 C CA . VAL A 1 331 ? 37.53368 -20.50807 -13.26991 1.000 61.72128 331 VAL A CA 1
ATOM 2428 C C . VAL A 1 331 ? 37.67094 -21.39576 -14.50461 1.000 73.91404 331 VAL A C 1
ATOM 2429 O O . VAL A 1 331 ? 37.96767 -20.90630 -15.59959 1.000 73.02788 331 VAL A O 1
ATOM 2433 N N . GLU A 1 332 ? 37.47906 -22.71190 -14.35163 1.000 84.83931 332 GLU A N 1
ATOM 2434 C CA . GLU A 1 332 ? 37.67630 -23.62374 -15.48123 1.000 87.07889 332 GLU A CA 1
ATOM 2435 C C . GLU A 1 332 ? 36.65309 -23.39431 -16.58720 1.000 83.43501 332 GLU A C 1
ATOM 2436 O O . GLU A 1 332 ? 36.99866 -23.42307 -17.77849 1.000 84.13863 332 GLU A O 1
ATOM 2442 N N . LYS A 1 333 ? 35.38087 -23.24446 -16.21616 1.000 67.79856 333 LYS A N 1
ATOM 2443 C CA . LYS A 1 333 ? 34.35788 -22.87118 -17.18640 1.000 71.94374 333 LYS A CA 1
ATOM 2444 C C . LYS A 1 333 ? 34.77963 -21.62887 -17.96056 1.000 61.21927 333 LYS A C 1
ATOM 2445 O O . LYS A 1 333 ? 34.66627 -21.57460 -19.19175 1.000 59.93753 333 LYS A O 1
ATOM 2451 N N . LEU A 1 334 ? 35.26180 -20.61367 -17.23821 1.000 61.68242 334 LEU A N 1
ATOM 2452 C CA . LEU A 1 334 ? 35.71026 -19.37973 -17.87226 1.000 60.58320 334 LEU A CA 1
ATOM 2453 C C . LEU A 1 334 ? 36.88650 -19.62986 -18.81047 1.000 60.12968 334 LEU A C 1
ATOM 2454 O O . LEU A 1 334 ? 36.96435 -19.02747 -19.88365 1.000 52.13597 334 LEU A O 1
ATOM 2459 N N . LYS A 1 335 ? 37.79827 -20.53426 -18.43715 1.000 61.44210 335 LYS A N 1
ATOM 2460 C CA . LYS A 1 335 ? 38.94722 -20.82995 -19.29199 1.000 55.82615 335 LYS A CA 1
ATOM 2461 C C . LYS A 1 335 ? 38.51759 -21.48835 -20.59709 1.000 57.09147 335 LYS A C 1
ATOM 2462 O O . LYS A 1 335 ? 38.97548 -21.10349 -21.68316 1.000 61.87402 335 LYS A O 1
ATOM 2468 N N . THR A 1 336 ? 37.62925 -22.48040 -20.50934 1.000 51.69826 336 THR A N 1
ATOM 2469 C CA . THR A 1 336 ? 37.15745 -23.15026 -21.71891 1.000 60.52608 336 THR A CA 1
ATOM 2470 C C . THR A 1 336 ? 36.37104 -22.19003 -22.60615 1.000 62.92798 336 THR A C 1
ATOM 2471 O O . THR A 1 336 ? 36.58011 -22.13564 -23.83190 1.000 66.13176 336 THR A O 1
ATOM 2475 N N . PHE A 1 337 ? 35.47749 -21.40725 -21.99699 1.000 59.30298 337 PHE A N 1
ATOM 2476 C CA . PHE A 1 337 ? 34.71092 -20.42894 -22.75323 1.000 43.78907 337 PHE A CA 1
ATOM 2477 C C . PHE A 1 337 ? 35.63396 -19.40622 -23.40075 1.000 54.61583 337 PHE A C 1
ATOM 2478 O O . PHE A 1 337 ? 35.40846 -18.99074 -24.54114 1.000 61.72762 337 PHE A O 1
ATOM 2486 N N . SER A 1 338 ? 36.70067 -19.01273 -22.69877 1.000 47.14199 338 SER A N 1
ATOM 2487 C CA . SER A 1 338 ? 37.63285 -18.02921 -23.23491 1.000 53.95060 338 SER A CA 1
ATOM 2488 C C . SER A 1 338 ? 38.39665 -18.58740 -24.42504 1.000 58.17150 338 SER A C 1
ATOM 2489 O O . SER A 1 338 ? 38.64166 -17.87083 -25.40737 1.000 59.09997 338 SER A O 1
ATOM 2492 N N . GLU A 1 339 ? 38.77327 -19.86718 -24.35850 1.000 62.60258 339 GLU A N 1
ATOM 2493 C CA . GLU A 1 339 ? 39.41770 -20.49215 -25.50745 1.000 56.34145 339 GLU A CA 1
ATOM 2494 C C . GLU A 1 339 ? 38.48872 -20.49424 -26.71160 1.000 53.88557 339 GLU A C 1
ATOM 2495 O O . GLU A 1 339 ? 38.91494 -20.19823 -27.83383 1.000 56.17237 339 GLU A O 1
ATOM 2501 N N . LEU A 1 340 ? 37.20520 -20.78965 -26.49518 1.000 48.04377 340 LEU A N 1
ATOM 2502 C CA . LEU A 1 340 ? 36.25750 -20.67606 -27.60326 1.000 50.98393 340 LEU A CA 1
ATOM 2503 C C . LEU A 1 340 ? 36.12520 -19.23540 -28.09032 1.000 58.39144 340 LEU A C 1
ATOM 2504 O O . LEU A 1 340 ? 35.91272 -18.99684 -29.28528 1.000 56.86988 340 LEU A O 1
ATOM 2509 N N . LEU A 1 341 ? 36.26372 -18.26799 -27.18390 1.000 49.77765 341 LEU A N 1
ATOM 2510 C CA . LEU A 1 341 ? 36.05312 -16.86785 -27.53699 1.000 50.42115 341 LEU A CA 1
ATOM 2511 C C . LEU A 1 341 ? 37.17794 -16.32525 -28.41179 1.000 53.56776 341 LEU A C 1
ATOM 2512 O O . LEU A 1 341 ? 36.92423 -15.55503 -29.34619 1.000 41.22284 341 LEU A O 1
ATOM 2517 N N . VAL A 1 342 ? 38.42852 -16.67871 -28.10691 1.000 51.48101 342 VAL A N 1
ATOM 2518 C CA . VAL A 1 342 ? 39.56331 -16.07935 -28.80541 1.000 55.77386 342 VAL A CA 1
ATOM 2519 C C . VAL A 1 342 ? 40.14680 -16.95131 -29.91811 1.000 67.22447 342 VAL A C 1
ATOM 2520 O O . VAL A 1 342 ? 40.84562 -16.42176 -30.79200 1.000 65.75829 342 VAL A O 1
ATOM 2524 N N . ASP A 1 343 ? 39.89318 -18.25792 -29.90675 1.000 72.15342 343 ASP A N 1
ATOM 2525 C CA . ASP A 1 343 ? 40.29798 -19.12508 -31.01838 1.000 82.48157 343 ASP A CA 1
ATOM 2526 C C . ASP A 1 343 ? 39.26077 -20.22820 -31.17213 1.000 87.45278 343 ASP A C 1
ATOM 2527 O O . ASP A 1 343 ? 39.26267 -21.21432 -30.41890 1.000 91.11485 343 ASP A O 1
ATOM 2532 N N . PRO A 1 344 ? 38.35111 -20.10041 -32.14824 1.000 82.68703 344 PRO A N 1
ATOM 2533 C CA . PRO A 1 344 ? 37.28058 -21.07116 -32.39653 1.000 87.21163 344 PRO A CA 1
ATOM 2534 C C . PRO A 1 344 ? 37.77385 -22.31724 -33.12939 1.000 89.56474 344 PRO A C 1
ATOM 2535 O O . PRO A 1 344 ? 37.60665 -23.42699 -32.62257 1.000 71.84989 344 PRO A O 1
ATOM 2539 N N . LEU B 1 4 ? 1.79458 52.05585 5.90925 1.000 115.74472 4 LEU B N 1
ATOM 2540 C CA . LEU B 1 4 ? 1.75090 51.53627 4.54512 1.000 113.26247 4 LEU B CA 1
ATOM 2541 C C . LEU B 1 4 ? 0.38464 50.93835 4.23794 1.000 116.01558 4 LEU B C 1
ATOM 2542 O O . LEU B 1 4 ? -0.32780 50.51224 5.14750 1.000 128.05615 4 LEU B O 1
ATOM 2547 N N . ASP B 1 5 ? 0.01180 50.90912 2.95964 1.000 129.41522 5 ASP B N 1
ATOM 2548 C CA . ASP B 1 5 ? -1.10361 50.09123 2.50269 1.000 127.41364 5 ASP B CA 1
ATOM 2549 C C . ASP B 1 5 ? -0.57010 49.02082 1.55995 1.000 115.28933 5 ASP B C 1
ATOM 2550 O O . ASP B 1 5 ? 0.21493 49.30803 0.65043 1.000 117.70398 5 ASP B O 1
ATOM 2555 N N . LEU B 1 6 ? -0.97832 47.78492 1.81150 1.000 87.60337 6 LEU B N 1
ATOM 2556 C CA . LEU B 1 6 ? -0.42963 46.59562 1.17739 1.000 81.44591 6 LEU B CA 1
ATOM 2557 C C . LEU B 1 6 ? -1.47574 45.50063 1.27250 1.000 71.71335 6 LEU B C 1
ATOM 2558 O O . LEU B 1 6 ? -2.44448 45.63757 2.03040 1.000 75.06581 6 LEU B O 1
ATOM 2563 N N . PRO B 1 7 ? -1.34530 44.43049 0.48653 1.000 59.19125 7 PRO B N 1
ATOM 2564 C CA . PRO B 1 7 ? -2.29164 43.32054 0.62705 1.000 52.52662 7 PRO B CA 1
ATOM 2565 C C . PRO B 1 7 ? -2.33147 42.84605 2.07317 1.000 48.50036 7 PRO B C 1
ATOM 2566 O O . PRO B 1 7 ? -1.35210 42.96751 2.81139 1.000 47.47812 7 PRO B O 1
ATOM 2570 N N . ASP B 1 8 ? -3.47840 42.30848 2.47475 1.000 48.93708 8 ASP B N 1
ATOM 2571 C CA . ASP B 1 8 ? -3.64442 41.85799 3.84988 1.000 45.43936 8 ASP B CA 1
ATOM 2572 C C . ASP B 1 8 ? -2.65436 40.73714 4.14700 1.000 48.49844 8 ASP B C 1
ATOM 2573 O O . ASP B 1 8 ? -2.50989 39.81465 3.33303 1.000 43.63052 8 ASP B O 1
ATOM 2578 N N . PRO B 1 9 ? -1.95395 40.77703 5.28446 1.000 51.45323 9 PRO B N 1
ATOM 2579 C CA . PRO B 1 9 ? -0.96181 39.73449 5.60410 1.000 37.32146 9 PRO B CA 1
ATOM 2580 C C . PRO B 1 9 ? -1.61711 38.44758 6.09787 1.000 43.59097 9 PRO B C 1
ATOM 2581 O O . PRO B 1 9 ? -1.37060 37.97713 7.21261 1.000 45.95914 9 PRO B O 1
ATOM 2585 N N . SER B 1 10 ? -2.46551 37.86452 5.25069 1.000 39.57331 10 SER B N 1
ATOM 2586 C CA . SER B 1 10 ? -3.17454 36.63658 5.57847 1.000 39.31312 10 SER B CA 1
ATOM 2587 C C . SER B 1 10 ? -3.45677 35.87204 4.29537 1.000 35.47399 10 SER B C 1
ATOM 2588 O O . SER B 1 10 ? -3.27155 36.38336 3.18799 1.000 32.46910 10 SER B O 1
ATOM 2591 N N . LEU B 1 11 ? -3.91551 34.63135 4.45940 1.000 34.46634 11 LEU B N 1
ATOM 2592 C CA . LEU B 1 11 ? -4.37652 33.80979 3.34840 1.000 40.57358 11 LEU B CA 1
ATOM 2593 C C . LEU B 1 11 ? -5.89043 33.86316 3.17394 1.000 39.86923 11 LEU B C 1
ATOM 2594 O O . LEU B 1 11 ? -6.46893 32.96790 2.54781 1.000 34.89535 11 LEU B O 1
ATOM 2599 N N . LYS B 1 12 ? -6.54387 34.89686 3.70974 1.000 36.96932 12 LYS B N 1
ATOM 2600 C CA . LYS B 1 12 ? -7.99385 34.99669 3.57926 1.000 46.72251 12 LYS B CA 1
ATOM 2601 C C . LYS B 1 12 ? -8.41033 35.22222 2.13091 1.000 39.76590 12 LYS B C 1
ATOM 2602 O O . LYS B 1 12 ? -9.51178 34.82070 1.73522 1.000 42.56434 12 LYS B O 1
ATOM 2608 N N . ASN B 1 13 ? -7.54494 35.85195 1.32920 1.000 36.65915 13 ASN B N 1
ATOM 2609 C CA . ASN B 1 13 ? -7.84171 36.04405 -0.08697 1.000 39.32398 13 ASN B CA 1
ATOM 2610 C C . ASN B 1 13 ? -8.02777 34.71219 -0.80580 1.000 42.72598 13 ASN B C 1
ATOM 2611 O O . ASN B 1 13 ? -8.74909 34.64485 -1.80697 1.000 42.53326 13 ASN B O 1
ATOM 2616 N N . ILE B 1 14 ? -7.38451 33.64746 -0.31829 1.000 34.98702 14 ILE B N 1
ATOM 2617 C CA . ILE B 1 14 ? -7.59506 32.32532 -0.89938 1.000 37.35389 14 ILE B CA 1
ATOM 2618 C C . ILE B 1 14 ? -9.02190 31.86195 -0.64134 1.000 39.40768 14 ILE B C 1
ATOM 2619 O O . ILE B 1 14 ? -9.69222 31.33499 -1.53714 1.000 37.80129 14 ILE B O 1
ATOM 2624 N N . ILE B 1 15 ? -9.51864 32.07359 0.57894 1.000 42.71552 15 ILE B N 1
ATOM 2625 C CA . ILE B 1 15 ? -10.86772 31.63368 0.91256 1.000 45.23639 15 ILE B CA 1
ATOM 2626 C C . ILE B 1 15 ? -11.89873 32.49520 0.19842 1.000 42.60866 15 ILE B C 1
ATOM 2627 O O . ILE B 1 15 ? -12.96225 32.00464 -0.19828 1.000 43.20131 15 ILE B O 1
ATOM 2632 N N . ASP B 1 16 ? -11.59271 33.78065 0.00307 1.000 49.73591 16 ASP B N 1
ATOM 2633 C CA . ASP B 1 16 ? -12.53042 34.69520 -0.64445 1.000 59.01521 16 ASP B CA 1
ATOM 2634 C C . ASP B 1 16 ? -12.73741 34.34545 -2.11428 1.000 51.63179 16 ASP B C 1
ATOM 2635 O O . ASP B 1 16 ? -13.85974 34.44436 -2.62454 1.000 48.09265 16 ASP B O 1
ATOM 2640 N N . GLN B 1 17 ? -11.66599 33.97799 -2.82130 1.000 49.40371 17 GLN B N 1
ATOM 2641 C CA . GLN B 1 17 ? -11.77515 33.57862 -4.22155 1.000 54.07424 17 GLN B CA 1
ATOM 2642 C C . GLN B 1 17 ? -12.43243 32.20517 -4.32272 1.000 50.91041 17 GLN B C 1
ATOM 2643 O O . GLN B 1 17 ? -11.74311 31.17894 -4.34207 1.000 47.77711 17 GLN B O 1
ATOM 2649 N N . THR B 1 18 ? -13.76649 32.18330 -4.39776 1.000 45.45582 18 THR B N 1
ATOM 2650 C CA . THR B 1 18 ? -14.54386 30.94878 -4.32633 1.000 52.47992 18 THR B CA 1
ATOM 2651 C C . THR B 1 18 ? -14.46962 30.10819 -5.59540 1.000 45.90051 18 THR B C 1
ATOM 2652 O O . THR B 1 18 ? -14.95365 28.96975 -5.58795 1.000 38.77143 18 THR B O 1
ATOM 2656 N N . THR B 1 19 ? -13.89686 30.63504 -6.67874 1.000 41.31588 19 THR B N 1
ATOM 2657 C CA . THR B 1 19 ? -13.78890 29.88325 -7.92254 1.000 42.90358 19 THR B CA 1
ATOM 2658 C C . THR B 1 19 ? -12.57116 28.97323 -7.97223 1.000 45.20582 19 THR B C 1
ATOM 2659 O O . THR B 1 19 ? -12.47398 28.15932 -8.89738 1.000 40.86006 19 THR B O 1
ATOM 2663 N N . LEU B 1 20 ? -11.64530 29.09937 -7.02029 1.000 50.79087 20 LEU B N 1
ATOM 2664 C CA . LEU B 1 20 ? -10.39390 28.35088 -7.07416 1.000 38.14385 20 LEU B CA 1
ATOM 2665 C C . LEU B 1 20 ? -10.64884 26.85364 -7.00031 1.000 38.19354 20 LEU B C 1
ATOM 2666 O O . LEU B 1 20 ? -11.41220 26.37619 -6.15518 1.000 43.27461 20 LEU B O 1
ATOM 2671 N N . GLN B 1 21 ? -10.03266 26.12061 -7.92091 1.000 36.66499 21 GLN B N 1
ATOM 2672 C CA . GLN B 1 21 ? -10.11662 24.66913 -7.97157 1.000 36.34457 21 GLN B CA 1
ATOM 2673 C C . GLN B 1 21 ? -8.83633 23.97497 -7.53618 1.000 27.57123 21 GLN B C 1
ATOM 2674 O O . GLN B 1 21 ? -8.90677 22.87286 -6.98825 1.000 28.74330 21 GLN B O 1
ATOM 2680 N N . TRP B 1 22 ? -7.67357 24.58564 -7.77047 1.000 24.42246 22 TRP B N 1
ATOM 2681 C CA . TRP B 1 22 ? -6.38677 23.99610 -7.42020 1.000 18.72022 22 TRP B CA 1
ATOM 2682 C C . TRP B 1 22 ? -5.60196 25.01567 -6.61125 1.000 22.26688 22 TRP B C 1
ATOM 2683 O O . TRP B 1 22 ? -5.36852 26.13301 -7.08158 1.000 23.66592 22 TRP B O 1
ATOM 2694 N N . VAL B 1 23 ? -5.18987 24.63759 -5.40642 1.000 19.08641 23 VAL B N 1
ATOM 2695 C CA . VAL B 1 23 ? -4.29659 25.45329 -4.59486 1.000 18.58275 23 VAL B CA 1
ATOM 2696 C C . VAL B 1 23 ? -3.05880 24.61279 -4.30794 1.000 22.23619 23 VAL B C 1
ATOM 2697 O O . VAL B 1 23 ? -3.13419 23.60333 -3.59512 1.000 18.61534 23 VAL B O 1
ATOM 2701 N N . PHE B 1 24 ? -1.92182 25.02740 -4.85513 1.000 19.39272 24 PHE B N 1
ATOM 2702 C CA . PHE B 1 24 ? -0.65501 24.34386 -4.64720 1.000 21.05476 24 PHE B CA 1
ATOM 2703 C C . PHE B 1 24 ? 0.12670 25.05489 -3.55464 1.000 14.57392 24 PHE B C 1
ATOM 2704 O O . PHE B 1 24 ? 0.14811 26.28792 -3.49328 1.000 18.24216 24 PHE B O 1
ATOM 2712 N N . VAL B 1 25 ? 0.75249 24.27516 -2.68121 1.000 19.72032 25 VAL B N 1
ATOM 2713 C CA . VAL B 1 25 ? 1.52923 24.80380 -1.56619 1.000 20.27346 25 VAL B CA 1
ATOM 2714 C C . VAL B 1 25 ? 2.96250 24.33511 -1.74946 1.000 16.08067 25 VAL B C 1
ATOM 2715 O O . VAL B 1 25 ? 3.22816 23.12586 -1.76705 1.000 15.69862 25 VAL B O 1
ATOM 2719 N N . GLY B 1 26 ? 3.88865 25.28806 -1.90341 1.000 18.08303 26 GLY B N 1
ATOM 2720 C CA . GLY B 1 26 ? 5.25413 24.96232 -2.23423 1.000 15.43801 26 GLY B CA 1
ATOM 2721 C C . GLY B 1 26 ? 6.25392 25.58443 -1.25955 1.000 23.65987 26 GLY B C 1
ATOM 2722 O O . GLY B 1 26 ? 5.90395 26.42166 -0.42323 1.000 18.13763 26 GLY B O 1
ATOM 2723 N N . GLY B 1 27 ? 7.48729 25.14846 -1.40763 1.000 22.30779 27 GLY B N 1
ATOM 2724 C CA . GLY B 1 27 ? 8.58747 25.61516 -0.57876 1.000 23.83378 27 GLY B CA 1
ATOM 2725 C C . GLY B 1 27 ? 9.57629 24.49726 -0.33877 1.000 23.46801 27 GLY B C 1
ATOM 2726 O O . GLY B 1 27 ? 9.33955 23.33691 -0.66486 1.000 23.83990 27 GLY B O 1
ATOM 2727 N N . LYS B 1 28 ? 10.71041 24.86915 0.24782 1.000 25.43943 28 LYS B N 1
ATOM 2728 C CA . LYS B 1 28 ? 11.74318 23.88530 0.52047 1.000 24.66045 28 LYS B CA 1
ATOM 2729 C C . LYS B 1 28 ? 11.35160 23.02984 1.72654 1.000 27.29455 28 LYS B C 1
ATOM 2730 O O . LYS B 1 28 ? 10.35823 23.28307 2.41124 1.000 29.43253 28 LYS B O 1
ATOM 2736 N N . GLY B 1 29 ? 12.15048 21.99701 1.97659 1.000 26.70602 29 GLY B N 1
ATOM 2737 C CA . GLY B 1 29 ? 11.84332 21.06859 3.05013 1.000 25.42002 29 GLY B CA 1
ATOM 2738 C C . GLY B 1 29 ? 11.91382 21.71406 4.42504 1.000 35.23600 29 GLY B C 1
ATOM 2739 O O . GLY B 1 29 ? 12.82328 22.48628 4.73357 1.000 37.54453 29 GLY B O 1
ATOM 2740 N N . GLY B 1 30 ? 10.91744 21.39734 5.25109 1.000 34.40487 30 GLY B N 1
ATOM 2741 C CA . GLY B 1 30 ? 10.86284 21.79695 6.64164 1.000 32.41584 30 GLY B CA 1
ATOM 2742 C C . GLY B 1 30 ? 10.32304 23.18251 6.92200 1.000 28.02925 30 GLY B C 1
ATOM 2743 O O . GLY B 1 30 ? 10.29669 23.58680 8.08926 1.000 28.64071 30 GLY B O 1
ATOM 2744 N N . VAL B 1 31 ? 9.86335 23.91609 5.90938 1.000 26.97357 31 VAL B N 1
ATOM 2745 C CA . VAL B 1 31 ? 9.38615 25.27265 6.14847 1.000 31.00172 31 VAL B CA 1
ATOM 2746 C C . VAL B 1 31 ? 7.93073 25.32742 6.59540 1.000 32.21422 31 VAL B C 1
ATOM 2747 O O . VAL B 1 31 ? 7.50837 26.34538 7.15983 1.000 29.48508 31 VAL B O 1
ATOM 2751 N N . GLY B 1 32 ? 7.15405 24.27249 6.36584 1.000 29.39228 32 GLY B N 1
ATOM 2752 C CA . GLY B 1 32 ? 5.77763 24.25865 6.81996 1.000 24.68244 32 GLY B CA 1
ATOM 2753 C C . GLY B 1 32 ? 4.77468 24.07246 5.70004 1.000 26.27547 32 GLY B C 1
ATOM 2754 O O . GLY B 1 32 ? 3.62036 24.49420 5.82347 1.000 32.28276 32 GLY B O 1
ATOM 2755 N N . LYS B 1 33 ? 5.19830 23.43163 4.60633 1.000 25.55084 33 LYS B N 1
ATOM 2756 C CA . LYS B 1 33 ? 4.28437 23.17586 3.49708 1.000 28.04292 33 LYS B CA 1
ATOM 2757 C C . LYS B 1 33 ? 3.08948 22.35627 3.95457 1.000 26.86633 33 LYS B C 1
ATOM 2758 O O . LYS B 1 33 ? 1.93889 22.71020 3.67938 1.000 26.68772 33 LYS B O 1
ATOM 2764 N N . THR B 1 34 ? 3.34938 21.24339 4.64597 1.000 24.40216 34 THR B N 1
ATOM 2765 C CA . THR B 1 34 ? 2.27074 20.35430 5.05892 1.000 26.86962 34 THR B CA 1
ATOM 2766 C C . THR B 1 34 ? 1.34259 21.03057 6.05464 1.000 28.16098 34 THR B C 1
ATOM 2767 O O . THR B 1 34 ? 0.11694 20.90609 5.94873 1.000 28.96843 34 THR B O 1
ATOM 2771 N N . THR B 1 35 ? 1.90634 21.73157 7.04063 1.000 24.93817 35 THR B N 1
ATOM 2772 C CA . THR B 1 35 ? 1.07631 22.42469 8.01930 1.000 29.52252 35 THR B CA 1
ATOM 2773 C C . THR B 1 35 ? 0.19696 23.46255 7.33977 1.000 27.17453 35 THR B C 1
ATOM 2774 O O . THR B 1 35 ? -1.00845 23.55143 7.61075 1.000 27.71016 35 THR B O 1
ATOM 2778 N N . THR B 1 36 ? 0.79278 24.25988 6.44872 1.000 25.89411 36 THR B N 1
ATOM 2779 C CA . THR B 1 36 ? 0.03135 25.27446 5.73145 1.000 24.76607 36 THR B CA 1
ATOM 2780 C C . THR B 1 36 ? -1.06562 24.64287 4.89208 1.000 20.72974 36 THR B C 1
ATOM 2781 O O . THR B 1 36 ? -2.18576 25.16129 4.83580 1.000 21.61933 36 THR B O 1
ATOM 2785 N N . SER B 1 37 ? -0.76744 23.50348 4.25862 1.000 25.66684 37 SER B N 1
ATOM 2786 C CA . SER B 1 37 ? -1.74405 22.81947 3.41650 1.000 19.90773 37 SER B CA 1
ATOM 2787 C C . SER B 1 37 ? -2.91913 22.31452 4.23824 1.000 28.55829 37 SER B C 1
ATOM 2788 O O . SER B 1 37 ? -4.08360 22.49173 3.85550 1.000 32.91408 37 SER B O 1
ATOM 2791 N N . CYS B 1 38 ? -2.62700 21.66751 5.37032 1.000 31.01441 38 CYS B N 1
ATOM 2792 C CA . CYS B 1 38 ? -3.68580 21.17916 6.24713 1.000 28.69827 38 CYS B CA 1
ATOM 2793 C C . CYS B 1 38 ? -4.54854 22.32172 6.76199 1.000 28.19340 38 CYS B C 1
ATOM 2794 O O . CYS B 1 38 ? -5.77631 22.19717 6.83920 1.000 35.60979 38 CYS B O 1
ATOM 2797 N N . CYS B 1 39 ? -3.92847 23.44922 7.10734 1.000 31.43939 39 CYS B N 1
ATOM 2798 C CA . CYS B 1 39 ? -4.70489 24.57565 7.61588 1.000 29.98923 39 CYS B CA 1
ATOM 2799 C C . CYS B 1 39 ? -5.57299 25.19379 6.52543 1.000 34.75310 39 CYS B C 1
ATOM 2800 O O . CYS B 1 39 ? -6.72434 25.57479 6.78107 1.000 39.17885 39 CYS B O 1
ATOM 2803 N N . LEU B 1 40 ? -5.03885 25.30147 5.30321 1.000 33.62365 40 LEU B N 1
ATOM 2804 C CA . LEU B 1 40 ? -5.83779 25.78700 4.18109 1.000 31.99653 40 LEU B CA 1
ATOM 2805 C C . LEU B 1 40 ? -7.02295 24.86850 3.91381 1.000 38.11415 40 LEU B C 1
ATOM 2806 O O . LEU B 1 40 ? -8.12687 25.33865 3.61928 1.000 35.00130 40 LEU B O 1
ATOM 2811 N N . GLY B 1 41 ? -6.81095 23.55316 4.00201 1.000 34.36211 41 GLY B N 1
ATOM 2812 C CA . GLY B 1 41 ? -7.91818 22.62726 3.83158 1.000 38.87718 41 GLY B CA 1
ATOM 2813 C C . GLY B 1 41 ? -8.97153 22.78207 4.91203 1.000 46.35885 41 GLY B C 1
ATOM 2814 O O . GLY B 1 41 ? -10.17506 22.77167 4.62919 1.000 36.25105 41 GLY B O 1
ATOM 2815 N N . VAL B 1 42 ? -8.53134 22.92849 6.16621 1.000 41.79899 42 VAL B N 1
ATOM 2816 C CA . VAL B 1 42 ? -9.46500 23.11908 7.27436 1.000 40.13834 42 VAL B CA 1
ATOM 2817 C C . VAL B 1 42 ? -10.29945 24.37801 7.06645 1.000 41.07348 42 VAL B C 1
ATOM 2818 O O . VAL B 1 42 ? -11.51612 24.37624 7.28977 1.000 36.49032 42 VAL B O 1
ATOM 2822 N N . GLN B 1 43 ? -9.66536 25.46840 6.62373 1.000 41.69561 43 GLN B N 1
ATOM 2823 C CA . GLN B 1 43 ? -10.40268 26.71688 6.43399 1.000 34.24114 43 GLN B CA 1
ATOM 2824 C C . GLN B 1 43 ? -11.33354 26.64474 5.22707 1.000 38.90732 43 GLN B C 1
ATOM 2825 O O . GLN B 1 43 ? -12.47644 27.11646 5.29021 1.000 42.14812 43 GLN B O 1
ATOM 2831 N N . LEU B 1 44 ? -10.86708 26.05978 4.11904 1.000 36.07484 44 LEU B N 1
ATOM 2832 C CA . LEU B 1 44 ? -11.71174 25.92215 2.93700 1.000 36.93540 44 LEU B CA 1
ATOM 2833 C C . LEU B 1 44 ? -12.90316 25.00488 3.19384 1.000 41.39776 44 LEU B C 1
ATOM 2834 O O . LEU B 1 44 ? -13.94877 25.15506 2.55188 1.000 41.71005 44 LEU B O 1
ATOM 2839 N N . ALA B 1 45 ? -12.76684 24.04306 4.11157 1.000 39.91066 45 ALA B N 1
ATOM 2840 C CA . ALA B 1 45 ? -13.87367 23.13849 4.40376 1.000 42.19052 45 ALA B CA 1
ATOM 2841 C C . ALA B 1 45 ? -15.09778 23.85809 4.96834 1.000 46.11229 45 ALA B C 1
ATOM 2842 O O . ALA B 1 45 ? -16.18763 23.27464 4.98997 1.000 41.57230 45 ALA B O 1
ATOM 2844 N N . LYS B 1 46 ? -14.95401 25.10563 5.42254 1.000 40.23396 46 LYS B N 1
ATOM 2845 C CA . LYS B 1 46 ? -16.10566 25.82788 5.95607 1.000 44.55673 46 LYS B CA 1
ATOM 2846 C C . LYS B 1 46 ? -17.08632 26.19388 4.85117 1.000 46.29860 46 LYS B C 1
ATOM 2847 O O . LYS B 1 46 ? -18.25588 25.79372 4.88063 1.000 60.70717 46 LYS B O 1
ATOM 2853 N N . SER B 1 47 ? -16.62308 26.96211 3.86528 1.000 53.15756 47 SER B N 1
ATOM 2854 C CA . SER B 1 47 ? -17.50704 27.47806 2.82639 1.000 51.75980 47 SER B CA 1
ATOM 2855 C C . SER B 1 47 ? -17.71262 26.50140 1.67211 1.000 47.65020 47 SER B C 1
ATOM 2856 O O . SER B 1 47 ? -18.79235 26.48639 1.07163 1.000 52.81399 47 SER B O 1
ATOM 2859 N N . ARG B 1 48 ? -16.72054 25.68017 1.34731 1.000 39.56718 48 ARG B N 1
ATOM 2860 C CA . ARG B 1 48 ? -16.80617 24.85611 0.15135 1.000 39.32135 48 ARG B CA 1
ATOM 2861 C C . ARG B 1 48 ? -17.48850 23.53091 0.46304 1.000 39.49474 48 ARG B C 1
ATOM 2862 O O . ARG B 1 48 ? -17.41304 23.01559 1.58080 1.000 47.87940 48 ARG B O 1
ATOM 2870 N N . THR B 1 49 ? -18.15647 22.97697 -0.54877 1.000 39.91809 49 THR B N 1
ATOM 2871 C CA . THR B 1 49 ? -18.93134 21.75638 -0.34576 1.000 41.48573 49 THR B CA 1
ATOM 2872 C C . THR B 1 49 ? -18.03192 20.57290 -0.00984 1.000 52.67136 49 THR B C 1
ATOM 2873 O O . THR B 1 49 ? -18.31014 19.81609 0.92713 1.000 43.85503 49 THR B O 1
ATOM 2877 N N . LYS B 1 50 ? -16.95643 20.38841 -0.77187 1.000 44.80080 50 LYS B N 1
ATOM 2878 C CA . LYS B 1 50 ? -16.05363 19.26472 -0.57510 1.000 45.03918 50 LYS B CA 1
ATOM 2879 C C . LYS B 1 50 ? -14.63127 19.72713 -0.84395 1.000 43.00131 50 LYS B C 1
ATOM 2880 O O . LYS B 1 50 ? -14.37545 20.37754 -1.86096 1.000 47.56451 50 LYS B O 1
ATOM 2886 N N . VAL B 1 51 ? -13.71110 19.39279 0.05850 1.000 38.51358 51 VAL B N 1
ATOM 2887 C CA . VAL B 1 51 ? -12.32354 19.83061 -0.03455 1.000 34.75399 51 VAL B CA 1
ATOM 2888 C C . VAL B 1 51 ? -11.43463 18.59993 0.05472 1.000 39.47185 51 VAL B C 1
ATOM 2889 O O . VAL B 1 51 ? -11.64783 17.73670 0.91755 1.000 44.98566 51 VAL B O 1
ATOM 2893 N N . LEU B 1 52 ? -10.45103 18.51226 -0.84129 1.000 30.84478 52 LEU B N 1
ATOM 2894 C CA . LEU B 1 52 ? -9.51322 17.39654 -0.85777 1.000 30.60279 52 LEU B CA 1
ATOM 2895 C C . LEU B 1 52 ? -8.09146 17.90993 -0.67246 1.000 31.68311 52 LEU B C 1
ATOM 2896 O O . LEU B 1 52 ? -7.69845 18.90317 -1.28785 1.000 27.06363 52 LEU B O 1
ATOM 2901 N N . LEU B 1 53 ? -7.33144 17.23132 0.18318 1.000 30.14163 53 LEU B N 1
ATOM 2902 C CA . LEU B 1 53 ? -5.90313 17.46897 0.37022 1.000 31.09913 53 LEU B CA 1
ATOM 2903 C C . LEU B 1 53 ? -5.13815 16.32347 -0.26429 1.000 38.94406 53 LEU B C 1
ATOM 2904 O O . LEU B 1 53 ? -5.40349 15.15706 0.03928 1.000 29.84581 53 LEU B O 1
ATOM 2909 N N . VAL B 1 54 ? -4.22021 16.65283 -1.16473 1.000 31.08205 54 VAL B N 1
ATOM 2910 C CA . VAL B 1 54 ? -3.39186 15.66912 -1.84465 1.000 31.13294 54 VAL B CA 1
ATOM 2911 C C . VAL B 1 54 ? -1.94646 15.94242 -1.47001 1.000 32.44862 54 VAL B C 1
ATOM 2912 O O . VAL B 1 54 ? -1.48583 17.08341 -1.58153 1.000 27.01493 54 VAL B O 1
ATOM 2916 N N . SER B 1 55 ? -1.24025 14.90775 -1.01721 1.000 37.09160 55 SER B N 1
ATOM 2917 C CA . SER B 1 55 ? 0.17166 15.02136 -0.66392 1.000 38.89356 55 SER B CA 1
ATOM 2918 C C . SER B 1 55 ? 1.00528 14.18515 -1.62623 1.000 47.30036 55 SER B C 1
ATOM 2919 O O . SER B 1 55 ? 0.85135 12.95937 -1.68097 1.000 48.45663 55 SER B O 1
ATOM 2922 N N . THR B 1 56 ? 1.86573 14.85312 -2.39769 1.000 53.60118 56 THR B N 1
ATOM 2923 C CA . THR B 1 56 ? 2.85705 14.19291 -3.23991 1.000 56.31342 56 THR B CA 1
ATOM 2924 C C . THR B 1 56 ? 4.25750 14.29272 -2.65545 1.000 60.55050 56 THR B C 1
ATOM 2925 O O . THR B 1 56 ? 5.23005 13.95345 -3.33572 1.000 65.47075 56 THR B O 1
ATOM 2929 N N . ASP B 1 57 ? 4.38017 14.76528 -1.42368 1.000 67.80436 57 ASP B N 1
ATOM 2930 C CA . ASP B 1 57 ? 5.66378 14.76082 -0.73503 1.000 78.08912 57 ASP B CA 1
ATOM 2931 C C . ASP B 1 57 ? 5.99570 13.31361 -0.38677 1.000 83.22393 57 ASP B C 1
ATOM 2932 O O . ASP B 1 57 ? 5.14312 12.61546 0.17332 1.000 77.26825 57 ASP B O 1
ATOM 2937 N N . PRO B 1 58 ? 7.20148 12.80912 -0.73655 1.000 99.56858 58 PRO B N 1
ATOM 2938 C CA . PRO B 1 58 ? 7.50184 11.37478 -0.57331 1.000 99.43272 58 PRO B CA 1
ATOM 2939 C C . PRO B 1 58 ? 7.08942 10.72665 0.74290 1.000 108.24755 58 PRO B C 1
ATOM 2940 O O . PRO B 1 58 ? 6.50233 9.63911 0.72633 1.000 116.34252 58 PRO B O 1
ATOM 2944 N N . ALA B 1 59 ? 7.40446 11.34455 1.87834 1.000 92.16830 59 ALA B N 1
ATOM 2945 C CA . ALA B 1 59 ? 7.05323 10.74861 3.15907 1.000 102.15932 59 ALA B CA 1
ATOM 2946 C C . ALA B 1 59 ? 5.53312 10.75320 3.34971 1.000 101.82538 59 ALA B C 1
ATOM 2947 O O . ALA B 1 59 ? 4.76678 11.19315 2.48784 1.000 104.52053 59 ALA B O 1
ATOM 2949 N N . HIS B 1 60 ? 5.09031 10.25596 4.50520 1.000 88.67066 60 HIS B N 1
ATOM 2950 C CA . HIS B 1 60 ? 3.67022 10.24623 4.84554 1.000 84.69769 60 HIS B CA 1
ATOM 2951 C C . HIS B 1 60 ? 3.34858 11.29915 5.89909 1.000 83.37352 60 HIS B C 1
ATOM 2952 O O . HIS B 1 60 ? 2.69178 10.99764 6.90218 1.000 83.30346 60 HIS B O 1
ATOM 2959 N N . ASN B 1 61 ? 3.81083 12.53541 5.68335 1.000 66.25529 61 ASN B N 1
ATOM 2960 C CA . ASN B 1 61 ? 3.66637 13.57278 6.69981 1.000 61.85909 61 ASN B CA 1
ATOM 2961 C C . ASN B 1 61 ? 2.21203 13.95158 6.96285 1.000 56.39286 61 ASN B C 1
ATOM 2962 O O . ASN B 1 61 ? 1.92011 14.53461 8.01226 1.000 50.05536 61 ASN B O 1
ATOM 2967 N N . LEU B 1 62 ? 1.29978 13.66381 6.03085 1.000 48.62707 62 LEU B N 1
ATOM 2968 C CA . LEU B 1 62 ? -0.09499 14.05356 6.21888 1.000 53.98833 62 LEU B CA 1
ATOM 2969 C C . LEU B 1 62 ? -0.71971 13.32541 7.40501 1.000 51.63245 62 LEU B C 1
ATOM 2970 O O . LEU B 1 62 ? -1.45205 13.92841 8.20498 1.000 47.69652 62 LEU B O 1
ATOM 2975 N N . SER B 1 63 ? -0.41909 12.03216 7.54746 1.000 54.50880 63 SER B N 1
ATOM 2976 C CA . SER B 1 63 ? -0.95843 11.25598 8.65908 1.000 59.55025 63 SER B CA 1
ATOM 2977 C C . SER B 1 63 ? -0.46063 11.79786 9.99205 1.000 55.71867 63 SER B C 1
ATOM 2978 O O . SER B 1 63 ? -1.23913 11.97748 10.93628 1.000 58.35200 63 SER B O 1
ATOM 2981 N N . ASP B 1 64 ? 0.84290 12.06355 10.08323 1.000 55.52854 64 ASP B N 1
ATOM 2982 C CA . ASP B 1 64 ? 1.40326 12.64907 11.29537 1.000 61.49920 64 ASP B CA 1
ATOM 2983 C C . ASP B 1 64 ? 0.79881 14.01841 11.58053 1.000 50.61833 64 ASP B C 1
ATOM 2984 O O . ASP B 1 64 ? 0.58710 14.38219 12.74244 1.000 53.36685 64 ASP B O 1
ATOM 2989 N N . ALA B 1 65 ? 0.51037 14.79170 10.53368 1.000 47.06423 65 ALA B N 1
ATOM 2990 C CA . ALA B 1 65 ? -0.07516 16.11263 10.73351 1.000 53.81840 65 ALA B CA 1
ATOM 2991 C C . ALA B 1 65 ? -1.46537 16.00654 11.34549 1.000 56.12325 65 ALA B C 1
ATOM 2992 O O . ALA B 1 65 ? -1.75065 16.62348 12.37816 1.000 57.95488 65 ALA B O 1
ATOM 2994 N N . PHE B 1 66 ? -2.35012 15.23295 10.71710 1.000 56.89021 66 PHE B N 1
ATOM 2995 C CA . PHE B 1 66 ? -3.71516 15.11540 11.21801 1.000 49.45889 66 PHE B CA 1
ATOM 2996 C C . PHE B 1 66 ? -3.85675 14.13718 12.37846 1.000 56.60236 66 PHE B C 1
ATOM 2997 O O . PHE B 1 66 ? -4.96305 14.01023 12.91499 1.000 57.43422 66 PHE B O 1
ATOM 3005 N N . CYS B 1 67 ? -2.78040 13.46634 12.78852 1.000 65.26224 67 CYS B N 1
ATOM 3006 C CA . CYS B 1 67 ? -2.83948 12.40095 13.79064 1.000 72.42290 67 CYS B CA 1
ATOM 3007 C C . CYS B 1 67 ? -3.95390 11.40925 13.45365 1.000 76.66461 67 CYS B C 1
ATOM 3008 O O . CYS B 1 67 ? -4.90652 11.20907 14.20922 1.000 67.70646 67 CYS B O 1
ATOM 3011 N N . GLN B 1 68 ? -3.79838 10.77368 12.29300 1.000 79.68449 68 GLN B N 1
ATOM 3012 C CA . GLN B 1 68 ? -4.80346 9.87782 11.73317 1.000 70.32781 68 GLN B CA 1
ATOM 3013 C C . GLN B 1 68 ? -4.25414 9.23233 10.46897 1.000 69.59805 68 GLN B C 1
ATOM 3014 O O . GLN B 1 68 ? -3.63898 9.90927 9.63988 1.000 66.95546 68 GLN B O 1
ATOM 3020 N N . LYS B 1 69 ? -4.47421 7.93149 10.30467 1.000 64.83600 69 LYS B N 1
ATOM 3021 C CA . LYS B 1 69 ? -3.96693 7.24071 9.12813 1.000 68.31716 69 LYS B CA 1
ATOM 3022 C C . LYS B 1 69 ? -4.67855 7.73682 7.87513 1.000 57.89790 69 LYS B C 1
ATOM 3023 O O . LYS B 1 69 ? -5.91156 7.77696 7.82008 1.000 64.29566 69 LYS B O 1
ATOM 3029 N N . ILE B 1 70 ? -3.89904 8.11356 6.86616 1.000 52.79228 70 ILE B N 1
ATOM 3030 C CA . ILE B 1 70 ? -4.42705 8.60698 5.60019 1.000 58.62955 70 ILE B CA 1
ATOM 3031 C C . ILE B 1 70 ? -4.08710 7.59860 4.51205 1.000 60.68336 70 ILE B C 1
ATOM 3032 O O . ILE B 1 70 ? -2.93485 7.16049 4.39703 1.000 68.31603 70 ILE B O 1
ATOM 3037 N N . GLY B 1 71 ? -5.08731 7.24791 3.70280 1.000 52.75366 71 GLY B N 1
ATOM 3038 C CA . GLY B 1 71 ? -4.94083 6.23421 2.68379 1.000 49.83409 71 GLY B CA 1
ATOM 3039 C C . GLY B 1 71 ? -4.58123 6.82846 1.33156 1.000 60.39123 71 GLY B C 1
ATOM 3040 O O . GLY B 1 71 ? -4.54943 8.04156 1.14124 1.000 58.17384 71 GLY B O 1
ATOM 3041 N N . ARG B 1 72 ? -4.27626 5.93246 0.38931 1.000 56.26219 72 ARG B N 1
ATOM 3042 C CA . ARG B 1 72 ? -3.93528 6.35606 -0.96353 1.000 62.95187 72 ARG B CA 1
ATOM 3043 C C . ARG B 1 72 ? -5.13615 6.96014 -1.68859 1.000 56.89581 72 ARG B C 1
ATOM 3044 O O . ARG B 1 72 ? -4.95663 7.67898 -2.67697 1.000 57.55090 72 ARG B O 1
ATOM 3052 N N . GLU B 1 73 ? -6.34587 6.72450 -1.19684 1.000 54.39415 73 GLU B N 1
ATOM 3053 C CA . GLU B 1 73 ? -7.56513 7.30994 -1.72714 1.000 52.47847 73 GLU B CA 1
ATOM 3054 C C . GLU B 1 73 ? -8.21632 8.20935 -0.67946 1.000 47.31162 73 GLU B C 1
ATOM 3055 O O . GLU B 1 73 ? -7.87101 8.13847 0.50631 1.000 47.23862 73 GLU B O 1
ATOM 3061 N N . PRO B 1 74 ? -9.15192 9.10457 -1.09338 1.000 45.36855 74 PRO B N 1
ATOM 3062 C CA . PRO B 1 74 ? -9.68319 10.11853 -0.16552 1.000 50.92176 74 PRO B CA 1
ATOM 3063 C C . PRO B 1 74 ? -10.13972 9.57797 1.17904 1.000 49.46519 74 PRO B C 1
ATOM 3064 O O . PRO B 1 74 ? -11.15183 8.87753 1.27586 1.000 54.37116 74 PRO B O 1
ATOM 3068 N N . THR B 1 75 ? -9.37324 9.89065 2.22137 1.000 49.05050 75 THR B N 1
ATOM 3069 C CA . THR B 1 75 ? -9.72077 9.51634 3.57951 1.000 45.04646 75 THR B CA 1
ATOM 3070 C C . THR B 1 75 ? -10.37128 10.69628 4.28090 1.000 50.60617 75 THR B C 1
ATOM 3071 O O . THR B 1 75 ? -9.71624 11.73695 4.44335 1.000 53.12679 75 THR B O 1
ATOM 3075 N N . PRO B 1 76 ? -11.63469 10.59866 4.69972 1.000 52.06158 76 PRO B N 1
ATOM 3076 C CA . PRO B 1 76 ? -12.24186 11.69232 5.46894 1.000 54.99776 76 PRO B CA 1
ATOM 3077 C C . PRO B 1 76 ? -11.48133 11.95716 6.76026 1.000 58.52561 76 PRO B C 1
ATOM 3078 O O . PRO B 1 76 ? -10.90002 11.05225 7.36306 1.000 66.52487 76 PRO B O 1
ATOM 3082 N N . ILE B 1 77 ? -11.49227 13.21861 7.18546 1.000 56.59424 77 ILE B N 1
ATOM 3083 C CA . ILE B 1 77 ? -10.75460 13.65699 8.36529 1.000 58.60485 77 ILE B CA 1
ATOM 3084 C C . ILE B 1 77 ? -11.69903 13.65364 9.55898 1.000 60.64368 77 ILE B C 1
ATOM 3085 O O . ILE B 1 77 ? -12.80558 14.20496 9.49053 1.000 60.46351 77 ILE B O 1
ATOM 3090 N N . HIS B 1 78 ? -11.25928 13.03781 10.65423 1.000 74.51276 78 HIS B N 1
ATOM 3091 C CA . HIS B 1 78 ? -12.07458 12.95047 11.85972 1.000 74.32144 78 HIS B CA 1
ATOM 3092 C C . HIS B 1 78 ? -12.37204 14.34063 12.40213 1.000 70.12388 78 HIS B C 1
ATOM 3093 O O . HIS B 1 78 ? -11.45694 15.12316 12.67365 1.000 78.60714 78 HIS B O 1
ATOM 3100 N N . GLY B 1 79 ? -13.65613 14.64566 12.55227 1.000 73.52408 79 GLY B N 1
ATOM 3101 C CA . GLY B 1 79 ? -14.10116 15.95762 12.96447 1.000 64.19565 79 GLY B CA 1
ATOM 3102 C C . GLY B 1 79 ? -14.63593 16.81577 11.84219 1.000 70.80270 79 GLY B C 1
ATOM 3103 O O . GLY B 1 79 ? -15.09728 17.93398 12.10414 1.000 77.30665 79 GLY B O 1
ATOM 3104 N N . PHE B 1 80 ? -14.59807 16.32649 10.60576 1.000 73.20895 80 PHE B N 1
ATOM 3105 C CA . PHE B 1 80 ? -15.09638 17.05807 9.45477 1.000 60.60829 80 PHE B CA 1
ATOM 3106 C C . PHE B 1 80 ? -15.97697 16.13478 8.62866 1.000 67.38145 80 PHE B C 1
ATOM 3107 O O . PHE B 1 80 ? -15.72100 14.93105 8.53048 1.000 69.10031 80 PHE B O 1
ATOM 3115 N N . ASP B 1 81 ? -17.01649 16.71022 8.02764 1.000 72.06735 81 ASP B N 1
ATOM 3116 C CA . ASP B 1 81 ? -17.90036 15.95613 7.14888 1.000 80.56552 81 ASP B CA 1
ATOM 3117 C C . ASP B 1 81 ? -17.53932 16.11414 5.67985 1.000 73.44225 81 ASP B C 1
ATOM 3118 O O . ASP B 1 81 ? -17.98495 15.30488 4.85699 1.000 68.88230 81 ASP B O 1
ATOM 3123 N N . ASN B 1 82 ? -16.75245 17.14085 5.33428 1.000 65.62088 82 ASN B N 1
ATOM 3124 C CA . ASN B 1 82 ? -16.49890 17.49568 3.94357 1.000 53.11224 82 ASN B CA 1
ATOM 3125 C C . ASN B 1 82 ? -15.01571 17.72600 3.67150 1.000 58.62807 82 ASN B C 1
ATOM 3126 O O . ASN B 1 82 ? -14.66568 18.43326 2.71965 1.000 42.71195 82 ASN B O 1
ATOM 3131 N N . LEU B 1 83 ? -14.13425 17.13559 4.47331 1.000 57.20875 83 LEU B N 1
ATOM 3132 C CA . LEU B 1 83 ? -12.69504 17.31834 4.31890 1.000 42.37371 83 LEU B CA 1
ATOM 3133 C C . LEU B 1 83 ? -12.05101 15.94614 4.18486 1.000 42.49951 83 LEU B C 1
ATOM 3134 O O . LEU B 1 83 ? -12.09407 15.14610 5.12520 1.000 44.06478 83 LEU B O 1
ATOM 3139 N N . CYS B 1 84 ? -11.45953 15.66663 3.02295 1.000 48.32460 84 CYS B N 1
ATOM 3140 C CA . CYS B 1 84 ? -10.78443 14.39705 2.79798 1.000 44.74945 84 CYS B CA 1
ATOM 3141 C C . CYS B 1 84 ? -9.30603 14.62712 2.51412 1.000 46.63281 84 CYS B C 1
ATOM 3142 O O . CYS B 1 84 ? -8.90906 15.68013 2.01082 1.000 37.35794 84 CYS B O 1
ATOM 3145 N N . ALA B 1 85 ? -8.49281 13.62731 2.83802 1.000 47.74410 85 ALA B N 1
ATOM 3146 C CA . ALA B 1 85 ? -7.06011 13.68521 2.60423 1.000 37.68486 85 ALA B CA 1
ATOM 3147 C C . ALA B 1 85 ? -6.64404 12.44445 1.83197 1.000 44.10954 85 ALA B C 1
ATOM 3148 O O . ALA B 1 85 ? -7.34196 11.42837 1.82072 1.000 47.44825 85 ALA B O 1
ATOM 3150 N N . MET B 1 86 ? -5.48998 12.54212 1.18347 1.000 38.07790 86 MET B N 1
ATOM 3151 C CA . MET B 1 86 ? -5.04819 11.49446 0.27420 1.000 45.01975 86 MET B CA 1
ATOM 3152 C C . MET B 1 86 ? -3.54244 11.61369 0.10614 1.000 48.35523 86 MET B C 1
ATOM 3153 O O . MET B 1 86 ? -3.04744 12.67153 -0.30784 1.000 39.47152 86 MET B O 1
ATOM 3158 N N . GLU B 1 87 ? -2.81887 10.54272 0.42380 1.000 53.00137 87 GLU B N 1
ATOM 3159 C CA . GLU B 1 87 ? -1.36693 10.52543 0.33860 1.000 47.26346 87 GLU B CA 1
ATOM 3160 C C . GLU B 1 87 ? -0.91632 9.59067 -0.77377 1.000 42.60410 87 GLU B C 1
ATOM 3161 O O . GLU B 1 87 ? -1.46543 8.49763 -0.93561 1.000 60.38010 87 GLU B O 1
ATOM 3167 N N . ILE B 1 88 ? 0.08768 10.01812 -1.53583 1.000 55.64396 88 ILE B N 1
ATOM 3168 C CA . ILE B 1 88 ? 0.54142 9.28867 -2.71363 1.000 57.67824 88 ILE B CA 1
ATOM 3169 C C . ILE B 1 88 ? 2.06223 9.21660 -2.71425 1.000 66.19946 88 ILE B C 1
ATOM 3170 O O . ILE B 1 88 ? 2.74041 10.20811 -2.42315 1.000 70.86877 88 ILE B O 1
ATOM 3175 N N . ASP B 1 89 ? 2.59606 8.04593 -3.05082 1.000 93.53071 89 ASP B N 1
ATOM 3176 C CA . ASP B 1 89 ? 4.03882 7.87097 -3.20291 1.000 105.94515 89 ASP B CA 1
ATOM 3177 C C . ASP B 1 89 ? 4.45622 8.05017 -4.66279 1.000 106.80607 89 ASP B C 1
ATOM 3178 O O . ASP B 1 89 ? 4.10296 7.24149 -5.52292 1.000 111.73574 89 ASP B O 1
ATOM 3183 N N . ASN B 1 104 ? 10.96332 -11.24692 -26.36198 1.000 76.18580 104 ASN B N 1
ATOM 3184 C CA . ASN B 1 104 ? 9.63561 -11.10744 -25.77100 1.000 74.07142 104 ASN B CA 1
ATOM 3185 C C . ASN B 1 104 ? 9.02493 -9.73620 -26.07843 1.000 62.65159 104 ASN B C 1
ATOM 3186 O O . ASN B 1 104 ? 9.03575 -9.29164 -27.22588 1.000 71.24745 104 ASN B O 1
ATOM 3191 N N . ASP B 1 105 ? 8.49544 -9.07982 -25.04654 1.000 45.17457 105 ASP B N 1
ATOM 3192 C CA . ASP B 1 105 ? 7.66171 -7.88903 -25.20515 1.000 39.09818 105 ASP B CA 1
ATOM 3193 C C . ASP B 1 105 ? 8.45520 -6.71820 -25.77737 1.000 34.86110 105 ASP B C 1
ATOM 3194 O O . ASP B 1 105 ? 9.28882 -6.11849 -25.08958 1.000 28.74614 105 ASP B O 1
ATOM 3199 N N . VAL B 1 106 ? 8.14798 -6.36312 -27.02880 1.000 25.65528 106 VAL B N 1
ATOM 3200 C CA . VAL B 1 106 ? 8.83668 -5.27006 -27.70719 1.000 27.17784 106 VAL B CA 1
ATOM 3201 C C . VAL B 1 106 ? 8.42010 -3.92660 -27.12802 1.000 32.47613 106 VAL B C 1
ATOM 3202 O O . VAL B 1 106 ? 9.25404 -3.02932 -26.93677 1.000 27.96476 106 VAL B O 1
ATOM 3206 N N . PHE B 1 107 ? 7.12325 -3.75155 -26.86273 1.000 26.64194 107 PHE B N 1
ATOM 3207 C CA . PHE B 1 107 ? 6.67020 -2.48392 -26.30757 1.000 28.30982 107 PHE B CA 1
ATOM 3208 C C . PHE B 1 107 ? 7.30915 -2.22545 -24.95074 1.000 23.31706 107 PHE B C 1
ATOM 3209 O O . PHE B 1 107 ? 7.72086 -1.09789 -24.65934 1.000 19.43512 107 PHE B O 1
ATOM 3217 N N . GLY B 1 108 ? 7.37205 -3.25175 -24.09951 1.000 23.18166 108 GLY B N 1
ATOM 3218 C CA . GLY B 1 108 ? 8.00171 -3.08534 -22.79999 1.000 26.62741 108 GLY B CA 1
ATOM 3219 C C . GLY B 1 108 ? 9.45145 -2.65411 -22.90433 1.000 21.51786 108 GLY B C 1
ATOM 3220 O O . GLY B 1 108 ? 9.90736 -1.78833 -22.15505 1.000 25.47267 108 GLY B O 1
ATOM 3221 N N . GLN B 1 109 ? 10.19145 -3.24455 -23.84141 1.000 24.22961 109 GLN B N 1
ATOM 3222 C CA . GLN B 1 109 ? 11.58476 -2.86265 -24.03313 1.000 24.91075 109 GLN B CA 1
ATOM 3223 C C . GLN B 1 109 ? 11.70257 -1.42783 -24.53934 1.000 22.88753 109 GLN B C 1
ATOM 3224 O O . GLN B 1 109 ? 12.55754 -0.67057 -24.07083 1.000 18.56199 109 GLN B O 1
ATOM 3230 N N . MET B 1 110 ? 10.85776 -1.03290 -25.49683 1.000 24.09126 110 MET B N 1
ATOM 3231 C CA . MET B 1 110 ? 10.94468 0.32877 -26.01774 1.000 16.78037 110 MET B CA 1
ATOM 3232 C C . MET B 1 110 ? 10.57458 1.34388 -24.94570 1.000 22.51651 110 MET B C 1
ATOM 3233 O O . MET B 1 110 ? 11.20110 2.40803 -24.83538 1.000 16.25381 110 MET B O 1
ATOM 3238 N N . PHE B 1 111 ? 9.59135 1.00477 -24.11399 1.000 17.62037 111 PHE B N 1
ATOM 3239 C CA . PHE B 1 111 ? 9.21160 1.87382 -23.01066 1.000 24.06738 111 PHE B CA 1
ATOM 3240 C C . PHE B 1 111 ? 10.32686 1.97814 -21.97394 1.000 18.05326 111 PHE B C 1
ATOM 3241 O O . PHE B 1 111 ? 10.61291 3.07429 -21.47830 1.000 17.92609 111 PHE B O 1
ATOM 3249 N N . ASN B 1 112 ? 10.99096 0.85923 -21.66152 1.000 19.04423 112 ASN B N 1
ATOM 3250 C CA . ASN B 1 112 ? 12.14662 0.89775 -20.76580 1.000 25.42777 112 ASN B CA 1
ATOM 3251 C C . ASN B 1 112 ? 13.27216 1.75743 -21.33562 1.000 24.97917 112 ASN B C 1
ATOM 3252 O O . ASN B 1 112 ? 13.89457 2.54703 -20.61030 1.000 25.12205 112 ASN B O 1
ATOM 3257 N N . ASP B 1 113 ? 13.55555 1.60239 -22.63400 1.000 20.91460 113 ASP B N 1
ATOM 3258 C CA . ASP B 1 113 ? 14.57511 2.41522 -23.29033 1.000 19.68673 113 ASP B CA 1
ATOM 3259 C C . ASP B 1 113 ? 14.23855 3.89017 -23.20047 1.000 16.80345 113 ASP B C 1
ATOM 3260 O O . ASP B 1 113 ? 15.12008 4.72489 -22.96687 1.000 19.57563 113 ASP B O 1
ATOM 3265 N N . LEU B 1 114 ? 12.96496 4.23216 -23.39154 1.000 18.52640 114 LEU B N 1
ATOM 3266 C CA . LEU B 1 114 ? 12.56709 5.63024 -23.29760 1.000 16.40317 114 LEU B CA 1
ATOM 3267 C C . LEU B 1 114 ? 12.72922 6.14606 -21.87496 1.000 17.37768 114 LEU B C 1
ATOM 3268 O O . LEU B 1 114 ? 13.20942 7.26542 -21.66582 1.000 18.54484 114 LEU B O 1
ATOM 3273 N N . GLN B 1 115 ? 12.35341 5.33863 -20.88295 1.000 18.91753 115 GLN B N 1
ATOM 3274 C CA . GLN B 1 115 ? 12.52649 5.76092 -19.49610 1.000 24.49696 115 GLN B CA 1
ATOM 3275 C C . GLN B 1 115 ? 13.99199 6.02590 -19.17974 1.000 27.11051 115 GLN B C 1
ATOM 3276 O O . GLN B 1 115 ? 14.31813 7.00808 -18.50366 1.000 19.67089 115 GLN B O 1
ATOM 3282 N N . ASN B 1 116 ? 14.89183 5.17521 -19.68735 1.000 28.82227 116 ASN B N 1
ATOM 3283 C CA . ASN B 1 116 ? 16.32157 5.38272 -19.46304 1.000 18.20999 116 ASN B CA 1
ATOM 3284 C C . ASN B 1 116 ? 16.85279 6.58841 -20.23181 1.000 19.47676 116 ASN B C 1
ATOM 3285 O O . ASN B 1 116 ? 17.73593 7.29943 -19.73477 1.000 24.90172 116 ASN B O 1
ATOM 3290 N N . SER B 1 117 ? 16.31270 6.84744 -21.42454 1.000 20.62815 117 SER B N 1
ATOM 3291 C CA . SER B 1 117 ? 16.78867 7.93611 -22.27358 1.000 22.36249 117 SER B CA 1
ATOM 3292 C C . SER B 1 117 ? 16.31069 9.29637 -21.78026 1.000 24.60379 117 SER B C 1
ATOM 3293 O O . SER B 1 117 ? 17.07508 10.26687 -21.78650 1.000 25.49581 117 SER B O 1
ATOM 3296 N N . ILE B 1 118 ? 15.05371 9.38539 -21.36089 1.000 21.98676 118 ILE B N 1
ATOM 3297 C CA . ILE B 1 118 ? 14.43261 10.65507 -20.99530 1.000 25.98911 118 ILE B CA 1
ATOM 3298 C C . ILE B 1 118 ? 14.07846 10.62567 -19.51670 1.000 24.09164 118 ILE B C 1
ATOM 3299 O O . ILE B 1 118 ? 12.95396 10.24924 -19.15785 1.000 21.74216 118 ILE B O 1
ATOM 3304 N N . PRO B 1 119 ? 15.00280 10.98396 -18.62995 1.000 26.41760 119 PRO B N 1
ATOM 3305 C CA . PRO B 1 119 ? 14.66850 11.02641 -17.20415 1.000 36.06223 119 PRO B CA 1
ATOM 3306 C C . PRO B 1 119 ? 13.55234 12.02770 -16.95424 1.000 31.97248 119 PRO B C 1
ATOM 3307 O O . PRO B 1 119 ? 13.58384 13.16080 -17.44576 1.000 24.29125 119 PRO B O 1
ATOM 3311 N N . GLY B 1 120 ? 12.53935 11.58484 -16.22167 1.000 21.35580 120 GLY B N 1
ATOM 3312 C CA . GLY B 1 120 ? 11.39762 12.41725 -15.90968 1.000 26.07499 120 GLY B CA 1
ATOM 3313 C C . GLY B 1 120 ? 10.12868 12.04623 -16.64151 1.000 22.01531 120 GLY B C 1
ATOM 3314 O O . GLY B 1 120 ? 9.06656 12.58058 -16.29974 1.000 18.25976 120 GLY B O 1
ATOM 3315 N N . ILE B 1 121 ? 10.19397 11.16590 -17.64602 1.000 22.03249 121 ILE B N 1
ATOM 3316 C CA . ILE B 1 121 ? 8.96674 10.78792 -18.34149 1.000 17.69894 121 ILE B CA 1
ATOM 3317 C C . ILE B 1 121 ? 8.07204 9.97086 -17.41227 1.000 18.15176 121 ILE B C 1
ATOM 3318 O O . ILE B 1 121 ? 6.84185 10.11161 -17.43761 1.000 16.37163 121 ILE B O 1
ATOM 3323 N N . ASP B 1 122 ? 8.66821 9.15131 -16.54000 1.000 16.92400 122 ASP B N 1
ATOM 3324 C CA . ASP B 1 122 ? 7.87070 8.38437 -15.58874 1.000 27.04481 122 ASP B CA 1
ATOM 3325 C C . ASP B 1 122 ? 7.15710 9.30174 -14.60113 1.000 20.17542 122 ASP B C 1
ATOM 3326 O O . ASP B 1 122 ? 5.99458 9.06261 -14.24616 1.000 24.61999 122 ASP B O 1
ATOM 3331 N N . GLU B 1 123 ? 7.83244 10.36003 -14.15422 1.000 17.91775 123 GLU B N 1
ATOM 3332 C CA . GLU B 1 123 ? 7.18552 11.33526 -13.28243 1.000 25.30811 123 GLU B CA 1
ATOM 3333 C C . GLU B 1 123 ? 6.01831 12.00743 -13.99233 1.000 23.43601 123 GLU B C 1
ATOM 3334 O O . GLU B 1 123 ? 4.95966 12.22265 -13.39176 1.000 23.50247 123 GLU B O 1
ATOM 3340 N N . ALA B 1 124 ? 6.19380 12.33731 -15.27763 1.000 16.67588 124 ALA B N 1
ATOM 3341 C CA . ALA B 1 124 ? 5.11474 12.93833 -16.05811 1.000 22.49871 124 ALA B CA 1
ATOM 3342 C C . ALA B 1 124 ? 3.91710 11.99932 -16.17901 1.000 17.27284 124 ALA B C 1
ATOM 3343 O O . ALA B 1 124 ? 2.76581 12.43424 -16.06707 1.000 17.70115 124 ALA B O 1
ATOM 3345 N N . MET B 1 125 ? 4.16450 10.70445 -16.40035 1.000 17.67764 125 MET B N 1
ATOM 3346 C CA . MET B 1 125 ? 3.05133 9.76358 -16.53145 1.000 20.80788 125 MET B CA 1
ATOM 3347 C C . MET B 1 125 ? 2.34655 9.53913 -15.19786 1.000 19.91544 125 MET B C 1
ATOM 3348 O O . MET B 1 125 ? 1.11298 9.42816 -15.15150 1.000 25.72962 125 MET B O 1
ATOM 3353 N N . SER B 1 126 ? 3.10786 9.47618 -14.10112 1.000 23.05851 126 SER B N 1
ATOM 3354 C CA . SER B 1 126 ? 2.48886 9.38429 -12.78095 1.000 21.48540 126 SER B CA 1
ATOM 3355 C C . SER B 1 126 ? 1.63425 10.61076 -12.48610 1.000 23.00471 126 SER B C 1
ATOM 3356 O O . SER B 1 126 ? 0.53009 10.49170 -11.93719 1.000 25.40360 126 SER B O 1
ATOM 3359 N N . PHE B 1 127 ? 2.12804 11.80178 -12.83711 1.000 20.17997 127 PHE B N 1
ATOM 3360 C CA . PHE B 1 127 ? 1.35030 13.01225 -12.58810 1.000 22.71627 127 PHE B CA 1
ATOM 3361 C C . PHE B 1 127 ? 0.09669 13.04802 -13.44583 1.000 24.30777 127 PHE B C 1
ATOM 3362 O O . PHE B 1 127 ? -0.96018 13.49770 -12.98998 1.000 21.11703 127 PHE B O 1
ATOM 3370 N N . SER B 1 128 ? 0.19971 12.57289 -14.68879 1.000 19.85547 128 SER B N 1
ATOM 3371 C CA . SER B 1 128 ? -0.96476 12.47381 -15.55792 1.000 20.23700 128 SER B CA 1
ATOM 3372 C C . SER B 1 128 ? -2.01829 11.56074 -14.94760 1.000 23.65225 128 SER B C 1
ATOM 3373 O O . SER B 1 128 ? -3.21159 11.89292 -14.91485 1.000 26.05183 128 SER B O 1
ATOM 3376 N N . GLU B 1 129 ? -1.59000 10.39129 -14.46886 1.000 25.05869 129 GLU B N 1
ATOM 3377 C CA . GLU B 1 129 ? -2.52756 9.45107 -13.86643 1.000 25.76827 129 GLU B CA 1
ATOM 3378 C C . GLU B 1 129 ? -3.16574 10.05000 -12.61722 1.000 24.88561 129 GLU B C 1
ATOM 3379 O O . GLU B 1 129 ? -4.37164 9.88697 -12.37675 1.000 27.81074 129 GLU B O 1
ATOM 3385 N N . LEU B 1 130 ? -2.36228 10.74545 -11.80884 1.000 24.32648 130 LEU B N 1
ATOM 3386 C CA . LEU B 1 130 ? -2.88418 11.41014 -10.62191 1.000 26.13884 130 LEU B CA 1
ATOM 3387 C C . LEU B 1 130 ? -3.92545 12.46163 -10.99163 1.000 31.47165 130 LEU B C 1
ATOM 3388 O O . LEU B 1 130 ? -4.96348 12.57533 -10.33198 1.000 26.30021 130 LEU B O 1
ATOM 3393 N N . MET B 1 131 ? -3.65872 13.25314 -12.03385 1.000 27.60217 131 MET B N 1
ATOM 3394 C CA . MET B 1 131 ? -4.61645 14.27982 -12.43453 1.000 29.34076 131 MET B CA 1
ATOM 3395 C C . MET B 1 131 ? -5.90920 13.65877 -12.93535 1.000 36.86889 131 MET B C 1
ATOM 3396 O O . MET B 1 131 ? -6.99815 14.16858 -12.64831 1.000 34.21353 131 MET B O 1
ATOM 3401 N N . LYS B 1 132 ? -5.81514 12.54034 -13.65473 1.000 30.12425 132 LYS B N 1
ATOM 3402 C CA . LYS B 1 132 ? -7.03180 11.86810 -14.09129 1.000 27.97895 132 LYS B CA 1
ATOM 3403 C C . LYS B 1 132 ? -7.84152 11.38301 -12.89478 1.000 34.39517 132 LYS B C 1
ATOM 3404 O O . LYS B 1 132 ? -9.05786 11.61308 -12.81502 1.000 40.23293 132 LYS B O 1
ATOM 3410 N N . GLN B 1 133 ? -7.16972 10.76132 -11.92044 1.000 30.91914 133 GLN B N 1
ATOM 3411 C CA . GLN B 1 133 ? -7.88743 10.23573 -10.76175 1.000 36.29134 133 GLN B CA 1
ATOM 3412 C C . GLN B 1 133 ? -8.51933 11.35549 -9.93900 1.000 38.32365 133 GLN B C 1
ATOM 3413 O O . GLN B 1 133 ? -9.68112 11.24803 -9.52205 1.000 39.17661 133 GLN B O 1
ATOM 3419 N N . VAL B 1 134 ? -7.79572 12.46290 -9.75116 1.000 35.94666 134 VAL B N 1
ATOM 3420 C CA . VAL B 1 134 ? -8.32228 13.57787 -8.96785 1.000 40.44404 134 VAL B CA 1
ATOM 3421 C C . VAL B 1 134 ? -9.48049 14.25399 -9.69083 1.000 38.99648 134 VAL B C 1
ATOM 3422 O O . VAL B 1 134 ? -10.52594 14.52683 -9.08929 1.000 38.20971 134 VAL B O 1
ATOM 3426 N N . GLN B 1 135 ? -9.33396 14.50585 -10.99586 1.000 46.33355 135 GLN B N 1
ATOM 3427 C CA . GLN B 1 135 ? -10.40416 15.14414 -11.74667 1.000 48.51700 135 GLN B CA 1
ATOM 3428 C C . GLN B 1 135 ? -11.63175 14.25825 -11.85546 1.000 47.94947 135 GLN B C 1
ATOM 3429 O O . GLN B 1 135 ? -12.72907 14.78697 -12.06011 1.000 57.69020 135 GLN B O 1
ATOM 3435 N N . GLN B 1 136 ? -11.48771 12.93577 -11.67575 1.000 48.97592 136 GLN B N 1
ATOM 3436 C CA . GLN B 1 136 ? -12.66572 12.07726 -11.67864 1.000 42.33444 136 GLN B CA 1
ATOM 3437 C C . GLN B 1 136 ? -13.23831 11.88363 -10.28435 1.000 63.55828 136 GLN B C 1
ATOM 3438 O O . GLN B 1 136 ? -14.36773 11.40207 -10.16031 1.000 61.93104 136 GLN B O 1
ATOM 3444 N N . LEU B 1 137 ? -12.47162 12.20666 -9.23491 1.000 56.56599 137 LEU B N 1
ATOM 3445 C CA . LEU B 1 137 ? -12.97636 12.13975 -7.86127 1.000 47.88373 137 LEU B CA 1
ATOM 3446 C C . LEU B 1 137 ? -14.04914 13.18157 -7.55409 1.000 61.66834 137 LEU B C 1
ATOM 3447 O O . LEU B 1 137 ? -14.74344 13.04965 -6.53949 1.000 64.25741 137 LEU B O 1
ATOM 3452 N N . ASP B 1 138 ? -14.16594 14.23193 -8.36839 1.000 84.99405 138 ASP B N 1
ATOM 3453 C CA . ASP B 1 138 ? -15.18452 15.26729 -8.19809 1.000 91.37349 138 ASP B CA 1
ATOM 3454 C C . ASP B 1 138 ? -15.13296 15.96160 -6.83752 1.000 89.30291 138 ASP B C 1
ATOM 3455 O O . ASP B 1 138 ? -15.92973 15.65767 -5.94250 1.000 87.54247 138 ASP B O 1
ATOM 3460 N N . PHE B 1 139 ? -14.21519 16.91209 -6.68468 1.000 64.27696 139 PHE B N 1
ATOM 3461 C CA . PHE B 1 139 ? -14.13846 17.76995 -5.51353 1.000 50.44027 139 PHE B CA 1
ATOM 3462 C C . PHE B 1 139 ? -14.22022 19.22499 -5.96156 1.000 46.79655 139 PHE B C 1
ATOM 3463 O O . PHE B 1 139 ? -13.91463 19.56227 -7.11046 1.000 45.99236 139 PHE B O 1
ATOM 3471 N N . ASP B 1 140 ? -14.61175 20.09773 -5.03228 1.000 38.41764 140 ASP B N 1
ATOM 3472 C CA . ASP B 1 140 ? -14.74140 21.51050 -5.37255 1.000 40.95947 140 ASP B CA 1
ATOM 3473 C C . ASP B 1 140 ? -13.39140 22.20938 -5.38828 1.000 41.24220 140 ASP B C 1
ATOM 3474 O O . ASP B 1 140 ? -13.15276 23.07991 -6.23100 1.000 47.40485 140 ASP B O 1
ATOM 3479 N N . VAL B 1 141 ? -12.49489 21.83821 -4.48046 1.000 43.54534 141 VAL B N 1
ATOM 3480 C CA . VAL B 1 141 ? -11.16582 22.43550 -4.43417 1.000 37.01054 141 VAL B CA 1
ATOM 3481 C C . VAL B 1 141 ? -10.19203 21.41037 -3.87026 1.000 31.38053 141 VAL B C 1
ATOM 3482 O O . VAL B 1 141 ? -10.52589 20.63068 -2.96403 1.000 32.57778 141 VAL B O 1
ATOM 3486 N N . VAL B 1 142 ? -8.98819 21.41340 -4.44413 1.000 29.74985 142 VAL B N 1
ATOM 3487 C CA . VAL B 1 142 ? -7.90072 20.52397 -4.06910 1.000 29.16729 142 VAL B CA 1
ATOM 3488 C C . VAL B 1 142 ? -6.71649 21.36332 -3.61419 1.000 27.99455 142 VAL B C 1
ATOM 3489 O O . VAL B 1 142 ? -6.29034 22.29044 -4.31576 1.000 26.88718 142 VAL B O 1
ATOM 3493 N N . VAL B 1 143 ? -6.16156 21.00451 -2.46502 1.000 28.34145 143 VAL B N 1
ATOM 3494 C CA . VAL B 1 143 ? -4.95745 21.62271 -1.93562 1.000 31.11492 143 VAL B CA 1
ATOM 3495 C C . VAL B 1 143 ? -3.83257 20.61223 -2.10323 1.000 27.29444 143 VAL B C 1
ATOM 3496 O O . VAL B 1 143 ? -3.92184 19.49081 -1.58899 1.000 32.08317 143 VAL B O 1
ATOM 3500 N N . PHE B 1 144 ? -2.78158 21.00432 -2.82625 1.000 25.34593 144 PHE B N 1
ATOM 3501 C CA . PHE B 1 144 ? -1.63846 20.13961 -3.09907 1.000 24.71074 144 PHE B CA 1
ATOM 3502 C C . PHE B 1 144 ? -0.47937 20.50049 -2.18346 1.000 24.44369 144 PHE B C 1
ATOM 3503 O O . PHE B 1 144 ? 0.11670 21.57352 -2.31753 1.000 30.80634 144 PHE B O 1
ATOM 3511 N N . ASP B 1 145 ? -0.13629 19.58122 -1.28941 1.000 25.31640 145 ASP B N 1
ATOM 3512 C CA . ASP B 1 145 ? 1.08740 19.63898 -0.49729 1.000 25.21723 145 ASP B CA 1
ATOM 3513 C C . ASP B 1 145 ? 2.19635 19.05368 -1.36666 1.000 32.18990 145 ASP B C 1
ATOM 3514 O O . ASP B 1 145 ? 2.42416 17.84388 -1.39079 1.000 34.79566 145 ASP B O 1
ATOM 3519 N N . THR B 1 146 ? 2.88734 19.92360 -2.10476 1.000 26.64207 146 THR B N 1
ATOM 3520 C CA . THR B 1 146 ? 3.86639 19.46790 -3.08033 1.000 22.05946 146 THR B CA 1
ATOM 3521 C C . THR B 1 146 ? 5.15899 19.01435 -2.40293 1.000 27.47984 146 THR B C 1
ATOM 3522 O O . THR B 1 146 ? 5.39674 19.24517 -1.21407 1.000 30.40413 146 THR B O 1
ATOM 3526 N N . ALA B 1 147 ? 6.00655 18.35895 -3.19551 1.000 29.63982 147 ALA B N 1
ATOM 3527 C CA . ALA B 1 147 ? 7.32885 17.95814 -2.75716 1.000 34.21423 147 ALA B CA 1
ATOM 3528 C C . ALA B 1 147 ? 8.22322 19.19263 -2.66451 1.000 28.98999 147 ALA B C 1
ATOM 3529 O O . ALA B 1 147 ? 7.87088 20.25711 -3.17909 1.000 31.53328 147 ALA B O 1
ATOM 3531 N N . PRO B 1 148 ? 9.39172 19.08137 -2.01800 1.000 34.75294 148 PRO B N 1
ATOM 3532 C CA . PRO B 1 148 ? 10.30570 20.23000 -1.94121 1.000 33.50608 148 PRO B CA 1
ATOM 3533 C C . PRO B 1 148 ? 10.59893 20.82801 -3.31076 1.000 24.36099 148 PRO B C 1
ATOM 3534 O O . PRO B 1 148 ? 10.52047 20.14979 -4.33712 1.000 28.80391 148 PRO B O 1
ATOM 3538 N N . THR B 1 149 ? 10.94388 22.11778 -3.30363 1.000 36.80413 149 THR B N 1
ATOM 3539 C CA . THR B 1 149 ? 11.01966 22.97375 -4.48720 1.000 37.70016 149 THR B CA 1
ATOM 3540 C C . THR B 1 149 ? 11.68835 22.31928 -5.69381 1.000 33.15369 149 THR B C 1
ATOM 3541 O O . THR B 1 149 ? 11.19138 22.43828 -6.82157 1.000 31.41142 149 THR B O 1
ATOM 3545 N N . GLY B 1 150 ? 12.81665 21.63961 -5.46435 1.000 33.48805 150 GLY B N 1
ATOM 3546 C CA . GLY B 1 150 ? 13.55887 21.03765 -6.56530 1.000 31.81286 150 GLY B CA 1
ATOM 3547 C C . GLY B 1 150 ? 12.72414 20.10279 -7.41808 1.000 35.30024 150 GLY B C 1
ATOM 3548 O O . GLY B 1 150 ? 12.80440 20.13179 -8.64922 1.000 39.15521 150 GLY B O 1
ATOM 3549 N N . HIS B 1 151 ? 11.88631 19.28468 -6.77798 1.000 35.81264 151 HIS B N 1
ATOM 3550 C CA . HIS B 1 151 ? 11.05667 18.31768 -7.49364 1.000 36.40709 151 HIS B CA 1
ATOM 3551 C C . HIS B 1 151 ? 9.88062 18.99918 -8.19525 1.000 37.62248 151 HIS B C 1
ATOM 3552 O O . HIS B 1 151 ? 9.52348 18.64397 -9.33324 1.000 49.91617 151 HIS B O 1
ATOM 3559 N N . THR B 1 152 ? 9.29199 20.00704 -7.54636 1.000 29.02806 152 THR B N 1
ATOM 3560 C CA . THR B 1 152 ? 8.17938 20.73231 -8.15118 1.000 31.11927 152 THR B CA 1
ATOM 3561 C C . THR B 1 152 ? 8.61239 21.50447 -9.39501 1.000 31.98638 152 THR B C 1
ATOM 3562 O O . THR B 1 152 ? 7.82672 21.64079 -10.34214 1.000 29.54803 152 THR B O 1
ATOM 3566 N N . LEU B 1 153 ? 9.85883 21.98732 -9.43275 1.000 27.49577 153 LEU B N 1
ATOM 3567 C CA . LEU B 1 153 ? 10.34006 22.65872 -10.64089 1.000 39.25968 153 LEU B CA 1
ATOM 3568 C C . LEU B 1 153 ? 10.35320 21.71029 -11.84560 1.000 32.23071 153 LEU B C 1
ATOM 3569 O O . LEU B 1 153 ? 9.97635 22.09898 -12.96348 1.000 34.95347 153 LEU B O 1
ATOM 3574 N N . ARG B 1 154 ? 10.76297 20.45113 -11.64105 1.000 36.75691 154 ARG B N 1
ATOM 3575 C CA . ARG B 1 154 ? 10.68141 19.47446 -12.73015 1.000 35.49401 154 ARG B CA 1
ATOM 3576 C C . ARG B 1 154 ? 9.23473 19.18906 -13.11152 1.000 34.20515 154 ARG B C 1
ATOM 3577 O O . ARG B 1 154 ? 8.91150 19.02621 -14.30697 1.000 41.80815 154 ARG B O 1
ATOM 3585 N N . LEU B 1 155 ? 8.35790 19.08944 -12.10432 1.000 23.55504 155 LEU B N 1
ATOM 3586 C CA . LEU B 1 155 ? 6.92980 18.99524 -12.39851 1.000 25.62716 155 LEU B CA 1
ATOM 3587 C C . LEU B 1 155 ? 6.52094 20.08088 -13.38416 1.000 32.88740 155 LEU B C 1
ATOM 3588 O O . LEU B 1 155 ? 5.82992 19.81081 -14.37448 1.000 30.21746 155 LEU B O 1
ATOM 3593 N N . LEU B 1 156 ? 6.98920 21.30924 -13.15204 1.000 23.21989 156 LEU B N 1
ATOM 3594 C CA . LEU B 1 156 ? 6.68733 22.40392 -14.07051 1.000 31.00211 156 LEU B CA 1
ATOM 3595 C C . LEU B 1 156 ? 7.29233 22.16992 -15.45175 1.000 34.19724 156 LEU B C 1
ATOM 3596 O O . LEU B 1 156 ? 6.71478 22.58960 -16.46008 1.000 32.32617 156 LEU B O 1
ATOM 3601 N N . SER B 1 157 ? 8.43904 21.49226 -15.52123 1.000 30.30880 157 SER B N 1
ATOM 3602 C CA . SER B 1 157 ? 9.08667 21.26161 -16.81464 1.000 26.26244 157 SER B CA 1
ATOM 3603 C C . SER B 1 157 ? 8.48739 20.10214 -17.61536 1.000 28.33850 157 SER B C 1
ATOM 3604 O O . SER B 1 157 ? 8.95878 19.84124 -18.72659 1.000 29.57241 157 SER B O 1
ATOM 3607 N N . PHE B 1 158 ? 7.51967 19.36727 -17.06304 1.000 25.46984 158 PHE B N 1
ATOM 3608 C CA . PHE B 1 158 ? 6.90565 18.22064 -17.76249 1.000 25.20006 158 PHE B CA 1
ATOM 3609 C C . PHE B 1 158 ? 6.64471 18.39421 -19.26691 1.000 29.69437 158 PHE B C 1
ATOM 3610 O O . PHE B 1 158 ? 6.87525 17.44291 -20.02635 1.000 21.07705 158 PHE B O 1
ATOM 3618 N N . PRO B 1 159 ? 6.10734 19.52713 -19.75024 1.000 34.88770 159 PRO B N 1
ATOM 3619 C CA . PRO B 1 159 ? 5.88677 19.63882 -21.20869 1.000 26.78864 159 PRO B CA 1
ATOM 3620 C C . PRO B 1 159 ? 7.16026 19.50407 -22.03168 1.000 29.71972 159 PRO B C 1
ATOM 3621 O O . PRO B 1 159 ? 7.14903 18.86879 -23.09756 1.000 30.39684 159 PRO B O 1
ATOM 3625 N N . THR B 1 160 ? 8.26720 20.07685 -21.54979 1.000 23.93232 160 THR B N 1
ATOM 3626 C CA . THR B 1 160 ? 9.55823 19.89722 -22.20694 1.000 26.08678 160 THR B CA 1
ATOM 3627 C C . THR B 1 160 ? 9.99774 18.43693 -22.18188 1.000 23.85626 160 THR B C 1
ATOM 3628 O O . THR B 1 160 ? 10.53604 17.92318 -23.17355 1.000 30.57395 160 THR B O 1
ATOM 3632 N N . ILE B 1 161 ? 9.78077 17.75400 -21.05435 1.000 20.42543 161 ILE B N 1
ATOM 3633 C CA . ILE B 1 161 ? 10.14432 16.34225 -20.95162 1.000 22.96241 161 ILE B CA 1
ATOM 3634 C C . ILE B 1 161 ? 9.37814 15.52350 -21.98122 1.000 22.09370 161 ILE B C 1
ATOM 3635 O O . ILE B 1 161 ? 9.94538 14.65446 -22.65873 1.000 19.49191 161 ILE B O 1
ATOM 3640 N N . LEU B 1 162 ? 8.08331 15.81016 -22.13543 1.000 18.95452 162 LEU B N 1
ATOM 3641 C CA . LEU B 1 162 ? 7.27295 15.08829 -23.11135 1.000 21.47790 162 LEU B CA 1
ATOM 3642 C C . LEU B 1 162 ? 7.72751 15.38104 -24.53753 1.000 22.64386 162 LEU B C 1
ATOM 3643 O O . LEU B 1 162 ? 7.76423 14.47768 -25.38098 1.000 19.83431 162 LEU B O 1
ATOM 3648 N N . GLU B 1 163 ? 8.05728 16.64226 -24.83153 1.000 19.15786 163 GLU B N 1
ATOM 3649 C CA . GLU B 1 163 ? 8.52319 16.98280 -26.17311 1.000 19.26558 163 GLU B CA 1
ATOM 3650 C C . GLU B 1 163 ? 9.82357 16.24923 -26.50740 1.000 23.21165 163 GLU B C 1
ATOM 3651 O O . GLU B 1 163 ? 9.99077 15.73672 -27.62524 1.000 20.27780 163 GLU B O 1
ATOM 3657 N N . LYS B 1 164 ? 10.74009 16.15008 -25.53451 1.000 19.49746 164 LYS B N 1
ATOM 3658 C CA . LYS B 1 164 ? 11.97144 15.39126 -25.75305 1.000 27.91852 164 LYS B CA 1
ATOM 3659 C C . LYS B 1 164 ? 11.70123 13.89520 -25.90391 1.000 24.89121 164 LYS B C 1
ATOM 3660 O O . LYS B 1 164 ? 12.39375 13.22043 -26.67111 1.000 24.75570 164 LYS B O 1
ATOM 3666 N N . ALA B 1 165 ? 10.70797 13.35818 -25.18852 1.000 25.62602 165 ALA B N 1
ATOM 3667 C CA . ALA B 1 165 ? 10.37128 11.94396 -25.34653 1.000 21.40019 165 ALA B CA 1
ATOM 3668 C C . ALA B 1 165 ? 9.81245 11.66228 -26.74100 1.000 29.20666 165 ALA B C 1
ATOM 3669 O O . ALA B 1 165 ? 10.15875 10.64767 -27.36579 1.000 23.10718 165 ALA B O 1
ATOM 3671 N N . PHE B 1 166 ? 8.93518 12.54320 -27.23650 1.000 21.58803 166 PHE B N 1
ATOM 3672 C CA . PHE B 1 166 ? 8.46847 12.43239 -28.61703 1.000 28.21609 166 PHE B CA 1
ATOM 3673 C C . PHE B 1 166 ? 9.63631 12.49087 -29.59520 1.000 30.34638 166 PHE B C 1
ATOM 3674 O O . PHE B 1 166 ? 9.71192 11.69269 -30.53406 1.000 24.30679 166 PHE B O 1
ATOM 3682 N N . ALA B 1 167 ? 10.54887 13.44808 -29.40037 1.000 29.35351 167 ALA B N 1
ATOM 3683 C CA . ALA B 1 167 ? 11.68809 13.56648 -30.30602 1.000 25.36974 167 ALA B CA 1
ATOM 3684 C C . ALA B 1 167 ? 12.54503 12.30621 -30.27773 1.000 31.37523 167 ALA B C 1
ATOM 3685 O O . ALA B 1 167 ? 13.05922 11.87133 -31.31363 1.000 34.37480 167 ALA B O 1
ATOM 3687 N N . LYS B 1 168 ? 12.70864 11.70650 -29.09990 1.000 23.90312 168 LYS B N 1
ATOM 3688 C CA . LYS B 1 168 ? 13.47154 10.46921 -29.00366 1.000 29.85996 168 LYS B CA 1
ATOM 3689 C C . LYS B 1 168 ? 12.78553 9.34111 -29.76242 1.000 33.91339 168 LYS B C 1
ATOM 3690 O O . LYS B 1 168 ? 13.44011 8.58919 -30.49136 1.000 33.96295 168 LYS B O 1
ATOM 3696 N N . VAL B 1 169 ? 11.46828 9.20157 -29.60769 1.000 26.02625 169 VAL B N 1
ATOM 3697 C CA . VAL B 1 169 ? 10.77218 8.13527 -30.32841 1.000 39.97069 169 VAL B CA 1
ATOM 3698 C C . VAL B 1 169 ? 10.85177 8.36427 -31.83834 1.000 39.92528 169 VAL B C 1
ATOM 3699 O O . VAL B 1 169 ? 11.00801 7.41281 -32.61832 1.000 43.33908 169 VAL B O 1
ATOM 3703 N N . TRP B 1 170 ? 10.77974 9.62973 -32.27386 1.000 33.73608 170 TRP B N 1
ATOM 3704 C CA . TRP B 1 170 ? 10.86922 9.92718 -33.70368 1.000 35.89632 170 TRP B CA 1
ATOM 3705 C C . TRP B 1 170 ? 12.26045 9.60674 -34.24113 1.000 34.72980 170 TRP B C 1
ATOM 3706 O O . TRP B 1 170 ? 12.40476 8.99347 -35.30610 1.000 39.81226 170 TRP B O 1
ATOM 3717 N N . GLU B 1 171 ? 13.29593 10.01596 -33.50417 1.000 39.67821 171 GLU B N 1
ATOM 3718 C CA . GLU B 1 171 ? 14.67125 9.70802 -33.87622 1.000 41.00865 171 GLU B CA 1
ATOM 3719 C C . GLU B 1 171 ? 14.89149 8.20578 -33.93694 1.000 44.71802 171 GLU B C 1
ATOM 3720 O O . GLU B 1 171 ? 15.59473 7.70003 -34.82071 1.000 47.58603 171 GLU B O 1
ATOM 3726 N N . LEU B 1 172 ? 14.29235 7.48030 -32.99856 1.000 37.95760 172 LEU B N 1
ATOM 3727 C CA . LEU B 1 172 ? 14.41799 6.03312 -32.96326 1.000 42.68384 172 LEU B CA 1
ATOM 3728 C C . LEU B 1 172 ? 13.79054 5.39475 -34.19455 1.000 39.74143 172 LEU B C 1
ATOM 3729 O O . LEU B 1 172 ? 14.37791 4.49652 -34.81019 1.000 44.35594 172 LEU B O 1
ATOM 3734 N N . LYS B 1 173 ? 12.58710 5.83595 -34.56377 1.000 37.59801 173 LYS B N 1
ATOM 3735 C CA . LYS B 1 173 ? 11.97564 5.32068 -35.78614 1.000 40.89350 173 LYS B CA 1
ATOM 3736 C C . LYS B 1 173 ? 12.85308 5.62223 -36.99681 1.000 49.38516 173 LYS B C 1
ATOM 3737 O O . LYS B 1 173 ? 13.15300 4.73186 -37.80085 1.000 48.60099 173 LYS B O 1
ATOM 3743 N N . ASP B 1 174 ? 13.31062 6.87099 -37.11180 1.000 42.04197 174 ASP B N 1
ATOM 3744 C CA . ASP B 1 174 ? 14.15971 7.27616 -38.22765 1.000 38.65647 174 ASP B CA 1
ATOM 3745 C C . ASP B 1 174 ? 15.39823 6.39130 -38.34481 1.000 53.93663 174 ASP B C 1
ATOM 3746 O O . ASP B 1 174 ? 15.73816 5.91077 -39.43367 1.000 47.11926 174 ASP B O 1
ATOM 3751 N N . ARG B 1 175 ? 16.07588 6.15707 -37.21944 1.000 47.17330 175 ARG B N 1
ATOM 3752 C CA . ARG B 1 175 ? 17.37224 5.48976 -37.21296 1.000 48.62170 175 ARG B CA 1
ATOM 3753 C C . ARG B 1 175 ? 17.26652 3.97215 -37.32346 1.000 49.76297 175 ARG B C 1
ATOM 3754 O O . ARG B 1 175 ? 18.16704 3.34051 -37.89047 1.000 54.89154 175 ARG B O 1
ATOM 3762 N N . PHE B 1 176 ? 16.18841 3.36039 -36.81527 1.000 46.36570 176 PHE B N 1
ATOM 3763 C CA . PHE B 1 176 ? 16.09299 1.90194 -36.80185 1.000 53.80896 176 PHE B CA 1
ATOM 3764 C C . PHE B 1 176 ? 14.87273 1.36663 -37.55129 1.000 61.03921 176 PHE B C 1
ATOM 3765 O O . PHE B 1 176 ? 14.45480 0.22714 -37.30130 1.000 71.84969 176 PHE B O 1
ATOM 3773 N N . GLY B 1 177 ? 14.29243 2.15928 -38.45969 1.000 54.71239 177 GLY B N 1
ATOM 3774 C CA . GLY B 1 177 ? 13.17239 1.67039 -39.24750 1.000 57.48668 177 GLY B CA 1
ATOM 3775 C C . GLY B 1 177 ? 13.49320 0.41770 -40.03661 1.000 67.12455 177 GLY B C 1
ATOM 3776 O O . GLY B 1 177 ? 12.65052 -0.47132 -40.17077 1.000 83.49532 177 GLY B O 1
ATOM 3777 N N . GLY B 1 178 ? 14.70336 0.33590 -40.58252 1.000 66.75718 178 GLY B N 1
ATOM 3778 C CA . GLY B 1 178 ? 15.11260 -0.84472 -41.31745 1.000 70.80457 178 GLY B CA 1
ATOM 3779 C C . GLY B 1 178 ? 15.02955 -2.11240 -40.49158 1.000 77.12912 178 GLY B C 1
ATOM 3780 O O . GLY B 1 178 ? 14.35833 -3.07562 -40.87989 1.000 95.31649 178 GLY B O 1
ATOM 3781 N N . LEU B 1 179 ? 15.71431 -2.11507 -39.34439 1.000 78.66966 179 LEU B N 1
ATOM 3782 C CA . LEU B 1 179 ? 15.68319 -3.27220 -38.45510 1.000 86.14331 179 LEU B CA 1
ATOM 3783 C C . LEU B 1 179 ? 14.26382 -3.57236 -37.98409 1.000 87.65697 179 LEU B C 1
ATOM 3784 O O . LEU B 1 179 ? 13.85581 -4.74014 -37.92702 1.000 94.75077 179 LEU B O 1
ATOM 3789 N N . ILE B 1 180 ? 13.49058 -2.53174 -37.65779 1.000 79.94691 180 ILE B N 1
ATOM 3790 C CA . ILE B 1 180 ? 12.14721 -2.73987 -37.12082 1.000 76.53989 180 ILE B CA 1
ATOM 3791 C C . ILE B 1 180 ? 11.24478 -3.38960 -38.16748 1.000 94.95186 180 ILE B C 1
ATOM 3792 O O . ILE B 1 180 ? 10.51342 -4.34679 -37.87570 1.000 104.52352 180 ILE B O 1
ATOM 3797 N N . GLY B 1 181 ? 11.29008 -2.88839 -39.40460 1.000 99.83691 181 GLY B N 1
ATOM 3798 C CA . GLY B 1 181 ? 10.49679 -3.48595 -40.46630 1.000 105.73284 181 GLY B CA 1
ATOM 3799 C C . GLY B 1 181 ? 10.94754 -4.89109 -40.81782 1.000 110.29495 181 GLY B C 1
ATOM 3800 O O . GLY B 1 181 ? 10.12054 -5.76577 -41.09270 1.000 107.69206 181 GLY B O 1
ATOM 3801 N N . GLN B 1 182 ? 12.26384 -5.12773 -40.82194 1.000 124.56007 182 GLN B N 1
ATOM 3802 C CA . GLN B 1 182 ? 12.77264 -6.46487 -41.10822 1.000 125.94906 182 GLN B CA 1
ATOM 3803 C C . GLN B 1 182 ? 12.34395 -7.46827 -40.04417 1.000 130.80040 182 GLN B C 1
ATOM 3804 O O . GLN B 1 182 ? 12.10787 -8.64213 -40.35433 1.000 133.20276 182 GLN B O 1
ATOM 3810 N N . ALA B 1 183 ? 12.23476 -7.02523 -38.78948 1.000 115.13574 183 ALA B N 1
ATOM 3811 C CA . ALA B 1 183 ? 11.78929 -7.89845 -37.70778 1.000 106.69711 183 ALA B CA 1
ATOM 3812 C C . ALA B 1 183 ? 10.27713 -8.09080 -37.67335 1.000 106.58145 183 ALA B C 1
ATOM 3813 O O . ALA B 1 183 ? 9.80513 -9.12081 -37.17671 1.000 105.11771 183 ALA B O 1
ATOM 3815 N N . THR B 1 184 ? 9.50712 -7.11220 -38.16062 1.000 105.66532 184 THR B N 1
ATOM 3816 C CA . THR B 1 184 ? 8.04898 -7.23399 -38.14297 1.000 108.48210 184 THR B CA 1
ATOM 3817 C C . THR B 1 184 ? 7.57364 -8.49884 -38.85760 1.000 104.16624 184 THR B C 1
ATOM 3818 O O . THR B 1 184 ? 6.61867 -9.14978 -38.41395 1.000 94.40489 184 THR B O 1
ATOM 3822 N N . ALA B 1 185 ? 8.23724 -8.87436 -39.95330 1.000 101.80495 185 ALA B N 1
ATOM 3823 C CA . ALA B 1 185 ? 7.83991 -10.07326 -40.68634 1.000 105.08101 185 ALA B CA 1
ATOM 3824 C C . ALA B 1 185 ? 7.98092 -11.34303 -39.85131 1.000 112.35366 185 ALA B C 1
ATOM 3825 O O . ALA B 1 185 ? 7.19964 -12.28586 -40.02555 1.000 111.91107 185 ALA B O 1
ATOM 3827 N N . LEU B 1 186 ? 8.96131 -11.39385 -38.94790 1.000 113.45794 186 LEU B N 1
ATOM 3828 C CA . LEU B 1 186 ? 9.23298 -12.62614 -38.20336 1.000 111.96031 186 LEU B CA 1
ATOM 3829 C C . LEU B 1 186 ? 8.25413 -12.84480 -37.05088 1.000 115.99501 186 LEU B C 1
ATOM 3830 O O . LEU B 1 186 ? 7.43745 -13.77096 -37.07856 1.000 107.13108 186 LEU B O 1
ATOM 3835 N N . MET B 1 187 ? 8.33055 -11.99757 -36.02735 1.000 130.84437 187 MET B N 1
ATOM 3836 C CA . MET B 1 187 ? 7.55673 -12.19183 -34.80511 1.000 130.73703 187 MET B CA 1
ATOM 3837 C C . MET B 1 187 ? 6.07439 -11.90909 -35.02868 1.000 134.24639 187 MET B C 1
ATOM 3838 O O . MET B 1 187 ? 5.69510 -10.81466 -35.45984 1.000 128.91683 187 MET B O 1
ATOM 3843 N N . SER B 1 188 ? 5.24135 -12.90218 -34.73553 1.000 126.05526 188 SER B N 1
ATOM 3844 C CA . SER B 1 188 ? 3.79982 -12.81204 -34.90079 1.000 120.49814 188 SER B CA 1
ATOM 3845 C C . SER B 1 188 ? 3.12625 -12.51599 -33.56301 1.000 126.92941 188 SER B C 1
ATOM 3846 O O . SER B 1 188 ? 3.75535 -12.50326 -32.50199 1.000 119.39626 188 SER B O 1
ATOM 3849 N N . GLY B 1 189 ? 1.81875 -12.27794 -33.63276 1.000 132.48644 189 GLY B N 1
ATOM 3850 C CA . GLY B 1 189 ? 1.04585 -11.96236 -32.44176 1.000 115.29792 189 GLY B CA 1
ATOM 3851 C C . GLY B 1 189 ? 1.36970 -10.59600 -31.86630 1.000 114.86739 189 GLY B C 1
ATOM 3852 O O . GLY B 1 189 ? 1.51302 -9.60339 -32.58893 1.000 112.19150 189 GLY B O 1
ATOM 3853 N N . GLY B 1 190 ? 1.47986 -10.54583 -30.53904 1.000 112.88492 190 GLY B N 1
ATOM 3854 C CA . GLY B 1 190 ? 1.67270 -9.30432 -29.81215 1.000 101.36050 190 GLY B CA 1
ATOM 3855 C C . GLY B 1 190 ? 3.08063 -8.77181 -29.65856 1.000 95.80052 190 GLY B C 1
ATOM 3856 O O . GLY B 1 190 ? 3.46868 -8.38520 -28.55234 1.000 88.45007 190 GLY B O 1
ATOM 3857 N N . ASN B 1 191 ? 3.85708 -8.72537 -30.74813 1.000 78.05868 191 ASN B N 1
ATOM 3858 C CA . ASN B 1 191 ? 5.22592 -8.22469 -30.65525 1.000 71.70117 191 ASN B CA 1
ATOM 3859 C C . ASN B 1 191 ? 5.69862 -7.58361 -31.95371 1.000 70.00358 191 ASN B C 1
ATOM 3860 O O . ASN B 1 191 ? 6.90111 -7.58128 -32.24034 1.000 74.33981 191 ASN B O 1
ATOM 3865 N N . ASN B 1 192 ? 4.77843 -7.07070 -32.75330 1.000 66.84850 192 ASN B N 1
ATOM 3866 C CA . ASN B 1 192 ? 5.14149 -6.28544 -33.91964 1.000 57.61803 192 ASN B CA 1
ATOM 3867 C C . ASN B 1 192 ? 5.90509 -5.04715 -33.45370 1.000 57.12349 192 ASN B C 1
ATOM 3868 O O . ASN B 1 192 ? 5.35392 -4.24362 -32.68541 1.000 42.47017 192 ASN B O 1
ATOM 3873 N N . PRO B 1 193 ? 7.16546 -4.86615 -33.86202 1.000 56.26851 193 PRO B N 1
ATOM 3874 C CA . PRO B 1 193 ? 7.91385 -3.68209 -33.40307 1.000 45.44230 193 PRO B CA 1
ATOM 3875 C C . PRO B 1 193 ? 7.31319 -2.36269 -33.85809 1.000 40.22828 193 PRO B C 1
ATOM 3876 O O . PRO B 1 193 ? 7.27318 -1.40713 -33.07191 1.000 36.07954 193 PRO B O 1
ATOM 3880 N N . ALA B 1 194 ? 6.84670 -2.27749 -35.10679 1.000 32.40067 194 ALA B N 1
ATOM 3881 C CA . ALA B 1 194 ? 6.23899 -1.03786 -35.58408 1.000 41.03842 194 ALA B CA 1
ATOM 3882 C C . ALA B 1 194 ? 4.96222 -0.71750 -34.81614 1.000 35.02017 194 ALA B C 1
ATOM 3883 O O . ALA B 1 194 ? 4.70897 0.44439 -34.46265 1.000 41.39664 194 ALA B O 1
ATOM 3885 N N . ALA B 1 195 ? 4.15065 -1.73893 -34.53580 1.000 30.44317 195 ALA B N 1
ATOM 3886 C CA . ALA B 1 195 ? 2.96995 -1.52324 -33.71210 1.000 28.88374 195 ALA B CA 1
ATOM 3887 C C . ALA B 1 195 ? 3.36166 -1.09789 -32.30351 1.000 25.38333 195 ALA B C 1
ATOM 3888 O O . ALA B 1 195 ? 2.70296 -0.24404 -31.70290 1.000 23.24631 195 ALA B O 1
ATOM 3890 N N . ALA B 1 196 ? 4.44859 -1.66199 -31.77097 1.000 25.14813 196 ALA B N 1
ATOM 3891 C CA . ALA B 1 196 ? 4.90373 -1.28384 -30.43735 1.000 26.65163 196 ALA B CA 1
ATOM 3892 C C . ALA B 1 196 ? 5.34907 0.17325 -30.39649 1.000 21.60078 196 ALA B C 1
ATOM 3893 O O . ALA B 1 196 ? 5.12093 0.87815 -29.40513 1.000 17.39264 196 ALA B O 1
ATOM 3895 N N . GLN B 1 197 ? 5.98775 0.64043 -31.46972 1.000 27.26055 197 GLN B N 1
ATOM 3896 C CA . GLN B 1 197 ? 6.39695 2.03883 -31.55076 1.000 26.14626 197 GLN B CA 1
ATOM 3897 C C . GLN B 1 197 ? 5.18997 2.96756 -31.65011 1.000 22.46997 197 GLN B C 1
ATOM 3898 O O . GLN B 1 197 ? 5.14356 4.01436 -30.98743 1.000 18.80639 197 GLN B O 1
ATOM 3904 N N . GLU B 1 198 ? 4.19766 2.59893 -32.46363 1.000 19.77411 198 GLU B N 1
ATOM 3905 C CA . GLU B 1 198 ? 2.98339 3.40546 -32.52660 1.000 22.52178 198 GLU B CA 1
ATOM 3906 C C . GLU B 1 198 ? 2.26159 3.42564 -31.18378 1.000 18.95173 198 GLU B C 1
ATOM 3907 O O . GLU B 1 198 ? 1.74949 4.47109 -30.76451 1.000 16.61965 198 GLU B O 1
ATOM 3913 N N . GLN B 1 199 ? 2.25598 2.29466 -30.47050 1.000 17.96040 199 GLN B N 1
ATOM 3914 C CA . GLN B 1 199 ? 1.61034 2.24629 -29.16047 1.000 21.30014 199 GLN B CA 1
ATOM 3915 C C . GLN B 1 199 ? 2.34028 3.12718 -28.15828 1.000 14.17867 199 GLN B C 1
ATOM 3916 O O . GLN B 1 199 ? 1.70841 3.80333 -27.33767 1.000 15.20213 199 GLN B O 1
ATOM 3922 N N . LEU B 1 200 ? 3.67151 3.14122 -28.21128 1.000 16.49127 200 LEU B N 1
ATOM 3923 C CA . LEU B 1 200 ? 4.41455 4.02541 -27.32120 1.000 11.55055 200 LEU B CA 1
ATOM 3924 C C . LEU B 1 200 ? 4.11376 5.48801 -27.63501 1.000 12.57638 200 LEU B C 1
ATOM 3925 O O . LEU B 1 200 ? 3.95552 6.31001 -26.71891 1.000 12.20532 200 LEU B O 1
ATOM 3930 N N . LEU B 1 201 ? 4.00874 5.82598 -28.92652 1.000 14.48498 201 LEU B N 1
ATOM 3931 C CA . LEU B 1 201 ? 3.59325 7.17650 -29.30681 1.000 12.70268 201 LEU B CA 1
ATOM 3932 C C . LEU B 1 201 ? 2.21515 7.51380 -28.75523 1.000 12.35035 201 LEU B C 1
ATOM 3933 O O . LEU B 1 201 ? 1.98452 8.63323 -28.29028 1.000 11.79870 201 LEU B O 1
ATOM 3938 N N . GLY B 1 202 ? 1.28683 6.56092 -28.80680 1.000 13.27364 202 GLY B N 1
ATOM 3939 C CA . GLY B 1 202 ? -0.04963 6.81302 -28.29409 1.000 13.64675 202 GLY B CA 1
ATOM 3940 C C . GLY B 1 202 ? -0.08057 7.00217 -26.78820 1.000 16.62307 202 GLY B C 1
ATOM 3941 O O . GLY B 1 202 ? -0.86076 7.80520 -26.26973 1.000 17.20753 202 GLY B O 1
ATOM 3942 N N . LYS B 1 203 ? 0.76237 6.26688 -26.06419 1.000 12.76493 203 LYS B N 1
ATOM 3943 C CA . LYS B 1 203 ? 0.84072 6.46454 -24.62089 1.000 16.03187 203 LYS B CA 1
ATOM 3944 C C . LYS B 1 203 ? 1.42488 7.83772 -24.29175 1.000 16.04735 203 LYS B C 1
ATOM 3945 O O . LYS B 1 203 ? 0.92996 8.53806 -23.39405 1.000 18.75087 203 LYS B O 1
ATOM 3951 N N . LEU B 1 204 ? 2.46995 8.24523 -25.01952 1.000 14.51318 204 LEU B N 1
ATOM 3952 C CA . LEU B 1 204 ? 2.98520 9.60564 -24.87548 1.000 14.15552 204 LEU B CA 1
ATOM 3953 C C . LEU B 1 204 ? 1.91554 10.64355 -25.21151 1.000 16.93125 204 LEU B C 1
ATOM 3954 O O . LEU B 1 204 ? 1.81791 11.68325 -24.55500 1.000 14.58165 204 LEU B O 1
ATOM 3959 N N . GLU B 1 205 ? 1.10516 10.37476 -26.23253 1.000 18.34599 205 GLU B N 1
ATOM 3960 C CA . GLU B 1 205 ? 0.05970 11.30695 -26.63744 1.000 17.95910 205 GLU B CA 1
ATOM 3961 C C . GLU B 1 205 ? -1.01478 11.43639 -25.56881 1.000 16.16215 205 GLU B C 1
ATOM 3962 O O . GLU B 1 205 ? -1.49974 12.53925 -25.30118 1.000 15.03532 205 GLU B O 1
ATOM 3968 N N . GLU B 1 206 ? -1.43123 10.31049 -24.98999 1.000 17.16509 206 GLU B N 1
ATOM 3969 C CA . GLU B 1 206 ? -2.37353 10.32367 -23.87677 1.000 18.53462 206 GLU B CA 1
ATOM 3970 C C . GLU B 1 206 ? -1.83251 11.16596 -22.72803 1.000 22.35495 206 GLU B C 1
ATOM 3971 O O . GLU B 1 206 ? -2.53235 12.04164 -22.18976 1.000 26.11586 206 GLU B O 1
ATOM 3977 N N . THR B 1 207 ? -0.57710 10.91210 -22.34398 1.000 19.71767 207 THR B N 1
ATOM 3978 C CA . THR B 1 207 ? 0.03904 11.66364 -21.25368 1.000 19.95918 207 THR B CA 1
ATOM 3979 C C . THR B 1 207 ? 0.07304 13.15689 -21.56569 1.000 17.49397 207 THR B C 1
ATOM 3980 O O . THR B 1 207 ? -0.28452 13.98907 -20.72121 1.000 17.86001 207 THR B O 1
ATOM 3984 N N . ARG B 1 208 ? 0.47992 13.51232 -22.79058 1.000 20.47915 208 ARG B N 1
ATOM 3985 C CA . ARG B 1 208 ? 0.58430 14.91725 -23.16912 1.000 22.02473 208 ARG B CA 1
ATOM 3986 C C . ARG B 1 208 ? -0.77973 15.59474 -23.21815 1.000 22.92327 208 ARG B C 1
ATOM 3987 O O . ARG B 1 208 ? -0.90593 16.75383 -22.82481 1.000 16.67329 208 ARG B O 1
ATOM 3995 N N . ALA B 1 209 ? -1.81012 14.90358 -23.70857 1.000 17.67326 209 ALA B N 1
ATOM 3996 C CA . ALA B 1 209 ? -3.13381 15.51701 -23.77580 1.000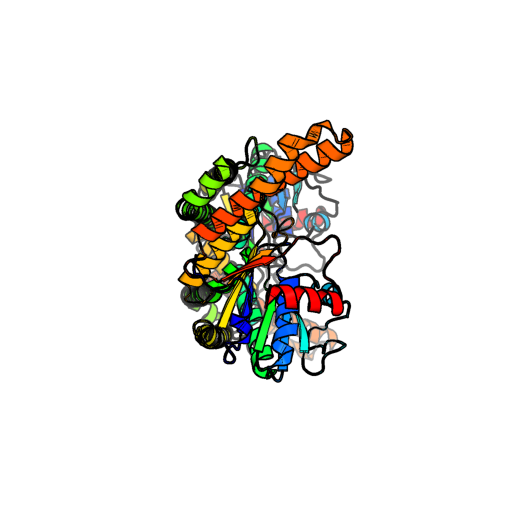 21.00916 209 ALA B CA 1
ATOM 3997 C C . ALA B 1 209 ? -3.66554 15.80021 -22.37771 1.000 17.71010 209 ALA B C 1
ATOM 3998 O O . ALA B 1 209 ? -4.19564 16.89080 -22.10530 1.000 26.91897 209 ALA B O 1
ATOM 4000 N N . VAL B 1 210 ? -3.53681 14.81868 -21.47667 1.000 19.67442 210 VAL B N 1
ATOM 4001 C CA . VAL B 1 210 ? -3.94097 15.03433 -20.08997 1.000 22.18647 210 VAL B CA 1
ATOM 4002 C C . VAL B 1 210 ? -3.20064 16.23119 -19.50283 1.000 29.05889 210 VAL B C 1
ATOM 4003 O O . VAL B 1 210 ? -3.80720 17.12566 -18.89818 1.000 24.96864 210 VAL B O 1
ATOM 4007 N N . ILE B 1 211 ? -1.88128 16.28456 -19.70256 1.000 23.56987 211 ILE B N 1
ATOM 4008 C CA . ILE B 1 211 ? -1.10507 17.34438 -19.07164 1.000 21.89861 211 ILE B CA 1
ATOM 4009 C C . ILE B 1 211 ? -1.38513 18.69799 -19.72447 1.000 25.85808 211 ILE B C 1
ATOM 4010 O O . ILE B 1 211 ? -1.34298 19.72944 -19.05246 1.000 30.68151 211 ILE B O 1
ATOM 4015 N N . ASN B 1 212 ? -1.74226 18.72384 -21.00908 1.000 23.45856 212 ASN B N 1
ATOM 4016 C CA . ASN B 1 212 ? -2.10657 19.98429 -21.65190 1.000 27.14083 212 ASN B CA 1
ATOM 4017 C C . ASN B 1 212 ? -3.41382 20.53496 -21.0958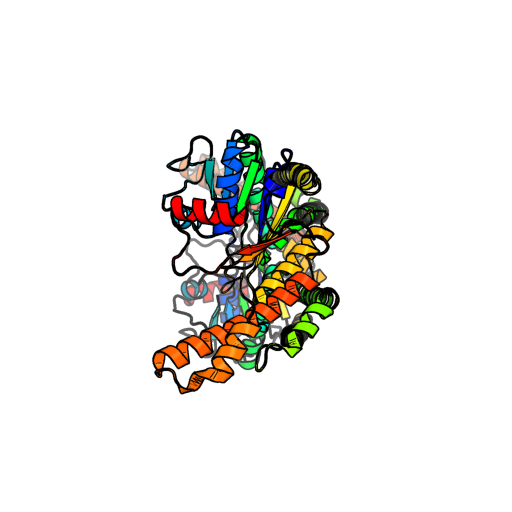1 1.000 27.06813 212 ASN B C 1
ATOM 4018 O O . ASN B 1 212 ? -3.51230 21.72971 -20.79412 1.000 27.04542 212 ASN B O 1
ATOM 4023 N N . LYS B 1 213 ? -4.43863 19.68407 -20.97925 1.000 21.85592 213 LYS B N 1
ATOM 4024 C CA . LYS B 1 213 ? -5.69027 20.12323 -20.36239 1.000 33.38608 213 LYS B CA 1
ATOM 4025 C C . LYS B 1 213 ? -5.44782 20.62104 -18.94052 1.000 36.20682 213 LYS B C 1
ATOM 4026 O O . LYS B 1 213 ? -5.93358 21.69337 -18.53576 1.000 44.15701 213 LYS B O 1
ATOM 4032 N N . VAL B 1 214 ? -4.66719 19.85603 -18.17693 1.000 31.17126 214 VAL B N 1
ATOM 4033 C CA . VAL B 1 214 ? -4.36666 20.21005 -16.79576 1.000 36.95099 214 VAL B CA 1
ATOM 4034 C C . VAL B 1 214 ? -3.64235 21.55127 -16.72966 1.000 40.72695 214 VAL B C 1
ATOM 4035 O O . VAL B 1 214 ? -3.94289 22.39431 -15.87520 1.000 45.33515 214 VAL B O 1
ATOM 4039 N N . ASN B 1 215 ? -2.71037 21.78919 -17.65701 1.000 32.80570 215 ASN B N 1
ATOM 4040 C CA . ASN B 1 215 ? -1.93962 23.02736 -17.65549 1.000 37.58298 215 ASN B CA 1
ATOM 4041 C C . ASN B 1 215 ? -2.79126 24.21304 -18.07814 1.000 44.36834 215 ASN B C 1
ATOM 4042 O O . ASN B 1 215 ? -2.57586 25.33247 -17.59927 1.000 32.13574 215 ASN B O 1
ATOM 4047 N N . GLN B 1 216 ? -3.75504 23.98920 -18.97163 1.000 40.72775 216 GLN B N 1
ATOM 4048 C CA . GLN B 1 216 ? -4.70095 25.04632 -19.29799 1.000 46.48921 216 GLN B CA 1
ATOM 4049 C C . GLN B 1 216 ? -5.49094 25.45371 -18.06662 1.000 47.58393 216 GLN B C 1
ATOM 4050 O O . GLN B 1 216 ? -5.75893 26.64236 -17.85532 1.000 51.22211 216 GLN B O 1
ATOM 4056 N N . ALA B 1 217 ? -5.87410 24.48123 -17.23739 1.000 42.90833 217 ALA B N 1
ATOM 4057 C CA . ALA B 1 217 ? -6.53442 24.85779 -15.98822 1.000 41.09243 217 ALA B CA 1
ATOM 4058 C C . ALA B 1 217 ? -5.56486 25.52829 -15.01710 1.000 46.25775 217 ALA B C 1
ATOM 4059 O O . ALA B 1 217 ? -5.97039 26.39427 -14.23232 1.000 43.55732 217 ALA B O 1
ATOM 4061 N N . PHE B 1 218 ? -4.28419 25.15331 -15.06822 1.000 44.53097 218 PHE B N 1
ATOM 4062 C CA . PHE B 1 218 ? -3.30024 25.66138 -14.11386 1.000 37.60611 218 PHE B CA 1
ATOM 4063 C C . PHE B 1 218 ? -2.90921 27.10737 -14.39828 1.000 40.40432 218 PHE B C 1
ATOM 4064 O O . PHE B 1 218 ? -2.48580 27.82242 -13.48375 1.000 43.11812 218 PHE B O 1
ATOM 4072 N N . GLN B 1 219 ? -2.99883 27.54161 -15.65296 1.000 38.77353 219 GLN B N 1
ATOM 4073 C CA . GLN B 1 219 ? -2.63251 28.89713 -16.04348 1.000 41.43323 219 GLN B CA 1
ATOM 4074 C C . GLN B 1 219 ? -3.77846 29.89477 -15.88068 1.000 31.94185 219 GLN B C 1
ATOM 4075 O O . GLN B 1 219 ? -3.64816 31.04558 -16.30278 1.000 34.22824 219 GLN B O 1
ATOM 4081 N N . ASP B 1 220 ? -4.88782 29.48007 -15.27812 1.000 34.99529 220 ASP B N 1
ATOM 4082 C CA . ASP B 1 220 ? -6.04262 30.33914 -15.07318 1.000 42.46772 220 ASP B CA 1
ATOM 4083 C C . ASP B 1 220 ? -6.07096 30.81734 -13.62850 1.000 39.40714 220 ASP B C 1
ATOM 4084 O O . ASP B 1 220 ? -6.39853 30.02318 -12.73296 1.000 28.05147 220 ASP B O 1
ATOM 4089 N N . PRO B 1 221 ? -5.74997 32.08703 -13.34942 1.000 43.81099 221 PRO B N 1
ATOM 4090 C CA . PRO B 1 221 ? -5.76562 32.56666 -11.95336 1.000 34.32542 221 PRO B CA 1
ATOM 4091 C C . PRO B 1 221 ? -7.10548 32.39315 -11.26540 1.000 37.64345 221 PRO B C 1
ATOM 4092 O O . PRO B 1 221 ? -7.16634 32.43919 -10.02999 1.000 37.45507 221 PRO B O 1
ATOM 4096 N N . THR B 1 222 ? -8.18125 32.22693 -12.03451 1.000 29.25874 222 THR B N 1
ATOM 4097 C CA . THR B 1 222 ? -9.49091 31.93420 -11.46720 1.000 38.73147 222 THR B CA 1
ATOM 4098 C C . THR B 1 222 ? -9.51111 30.57439 -10.77645 1.000 40.81793 222 THR B C 1
ATOM 4099 O O . THR B 1 222 ? -10.18437 30.39754 -9.75350 1.000 42.64083 222 THR B O 1
ATOM 4103 N N . LYS B 1 223 ? -8.77694 29.60082 -11.31384 1.000 41.78858 223 LYS B N 1
ATOM 4104 C CA . LYS B 1 223 ? -8.87185 28.22724 -10.83824 1.000 30.04307 223 LYS B CA 1
ATOM 4105 C C . LYS B 1 223 ? -7.66105 27.75159 -10.05522 1.000 26.45021 223 LYS B C 1
ATOM 4106 O O . LYS B 1 223 ? -7.80738 26.88161 -9.19395 1.000 30.16637 223 LYS B O 1
ATOM 4112 N N . THR B 1 224 ? -6.47557 28.29368 -10.32431 1.000 26.96218 224 THR B N 1
ATOM 4113 C CA . THR B 1 224 ? -5.23581 27.76251 -9.77843 1.000 24.75540 224 THR B CA 1
ATOM 4114 C C . THR B 1 224 ? -4.37119 28.89228 -9.24710 1.000 26.41567 224 THR B C 1
ATOM 4115 O O . THR B 1 224 ? -4.22219 29.92565 -9.90575 1.000 32.65898 224 THR B O 1
ATOM 4119 N N . THR B 1 225 ? -3.81934 28.69926 -8.05149 1.000 20.89687 225 THR B N 1
ATOM 4120 C CA . THR B 1 225 ? -2.82230 29.61102 -7.51499 1.000 26.30422 225 THR B CA 1
ATOM 4121 C C . THR B 1 225 ? -1.85857 28.82227 -6.63964 1.000 19.79771 225 THR B C 1
ATOM 4122 O O . THR B 1 225 ? -2.16965 27.72383 -6.17032 1.000 19.48668 225 THR B O 1
ATOM 4126 N N . PHE B 1 226 ? -0.68243 29.40461 -6.42809 1.000 19.51970 226 PHE B N 1
ATOM 4127 C CA . PHE B 1 226 ? 0.40486 28.79554 -5.67253 1.000 24.09496 226 PHE B CA 1
ATOM 4128 C C . PHE B 1 226 ? 0.67169 29.59988 -4.41026 1.000 22.41963 226 PHE B C 1
ATOM 4129 O O . PHE B 1 226 ? 0.82438 30.82548 -4.47438 1.000 20.06722 226 PHE B O 1
ATOM 4137 N N . VAL B 1 227 ? 0.76467 28.90949 -3.27642 1.000 17.62776 227 VAL B N 1
ATOM 4138 C CA . VAL B 1 227 ? 1.18739 29.51372 -2.01687 1.000 17.27700 227 VAL B CA 1
ATOM 4139 C C . VAL B 1 227 ? 2.61590 29.06383 -1.73819 1.000 16.38024 227 VAL B C 1
ATOM 4140 O O . VAL B 1 227 ? 2.88889 27.85996 -1.65137 1.000 20.38064 227 VAL B O 1
ATOM 4144 N N . CYS B 1 228 ? 3.53029 30.02039 -1.59299 1.000 19.42251 228 CYS B N 1
ATOM 4145 C CA . CYS B 1 228 ? 4.93933 29.72175 -1.35582 1.000 23.63849 228 CYS B CA 1
ATOM 4146 C C . CYS B 1 228 ? 5.26338 29.92242 0.12056 1.000 26.77694 228 CYS B C 1
ATOM 4147 O O . CYS B 1 228 ? 5.08477 31.02084 0.65481 1.000 32.19690 228 CYS B O 1
ATOM 4150 N N . VAL B 1 229 ? 5.75879 28.86738 0.76817 1.000 16.91313 229 VAL B N 1
ATOM 4151 C CA . VAL B 1 229 ? 6.09761 28.88736 2.18718 1.000 23.32240 229 VAL B CA 1
ATOM 4152 C C . VAL B 1 229 ? 7.61010 28.97537 2.34220 1.000 28.34566 229 VAL B C 1
ATOM 4153 O O . VAL B 1 229 ? 8.36310 28.35957 1.57612 1.000 19.22640 229 VAL B O 1
ATOM 4157 N N . CYS B 1 230 ? 8.05852 29.76486 3.31771 1.000 20.49550 230 CYS B N 1
ATOM 4158 C CA . CYS B 1 230 ? 9.47264 29.85805 3.64693 1.000 27.19573 230 CYS B CA 1
ATOM 4159 C C . CYS B 1 230 ? 9.63268 30.19132 5.13001 1.000 27.16217 230 CYS B C 1
ATOM 4160 O O . CYS B 1 230 ? 8.65382 30.32149 5.87165 1.000 18.16681 230 CYS B O 1
ATOM 4163 N N . ILE B 1 231 ? 10.88634 30.30691 5.55480 1.000 29.74317 231 ILE B N 1
ATOM 4164 C CA . ILE B 1 231 ? 11.23663 30.77807 6.89763 1.000 26.53345 231 ILE B CA 1
ATOM 4165 C C . ILE B 1 231 ? 12.29008 31.86488 6.73939 1.000 29.24973 231 ILE B C 1
ATOM 4166 O O . ILE B 1 231 ? 12.94850 31.95836 5.69157 1.000 26.40345 231 ILE B O 1
ATOM 4171 N N . PRO B 1 232 ? 12.46616 32.72673 7.76088 1.000 29.50591 232 PRO B N 1
ATOM 4172 C CA . PRO B 1 232 ? 13.41437 33.84120 7.61272 1.000 22.82921 232 PRO B CA 1
ATOM 4173 C C . PRO B 1 232 ? 14.87907 33.42441 7.59259 1.000 25.22260 232 PRO B C 1
ATOM 4174 O O . PRO B 1 232 ? 15.66121 33.83310 8.45659 1.000 33.52191 232 PRO B O 1
ATOM 4178 N N . GLU B 1 233 ? 15.26638 32.62457 6.60469 1.000 24.86363 233 GLU B N 1
ATOM 4179 C CA . GLU B 1 233 ? 16.66483 32.28211 6.38186 1.000 29.32808 233 GLU B CA 1
ATOM 4180 C C . GLU B 1 233 ? 16.93457 32.26840 4.88962 1.000 23.17124 233 GLU B C 1
ATOM 4181 O O . GLU B 1 233 ? 16.01180 32.18948 4.07536 1.000 21.93160 233 GLU B O 1
ATOM 4187 N N . PHE B 1 234 ? 18.22493 32.34398 4.54380 1.000 26.29607 234 PHE B N 1
ATOM 4188 C CA . PHE B 1 234 ? 18.61241 32.54771 3.15070 1.000 27.38671 234 PHE B CA 1
ATOM 4189 C C . PHE B 1 234 ? 18.13275 31.42293 2.24450 1.000 26.07961 234 PHE B C 1
ATOM 4190 O O . PHE B 1 234 ? 17.54111 31.68507 1.19435 1.000 26.02599 234 PHE B O 1
ATOM 4198 N N . LEU B 1 235 ? 18.42076 30.16589 2.60223 1.000 22.86688 235 LEU B N 1
ATOM 4199 C CA . LEU B 1 235 ? 18.12097 29.06836 1.68214 1.000 26.89334 235 LEU B CA 1
ATOM 4200 C C . LEU B 1 235 ? 16.63695 28.99453 1.36361 1.000 19.93249 235 LEU B C 1
ATOM 4201 O O . LEU B 1 235 ? 16.25229 28.77959 0.20590 1.000 24.67773 235 LEU B O 1
ATOM 4206 N N . SER B 1 236 ? 15.79189 29.19159 2.37319 1.000 19.73883 236 SER B N 1
ATOM 4207 C CA . SER B 1 236 ? 14.34858 29.14774 2.17167 1.000 20.02399 236 SER B CA 1
ATOM 4208 C C . SER B 1 236 ? 13.88904 30.24121 1.21399 1.000 17.84509 236 SER B C 1
ATOM 4209 O O . SER B 1 236 ? 13.13089 29.98357 0.27317 1.000 19.86204 236 SER B O 1
ATOM 4212 N N . ILE B 1 237 ? 14.36271 31.47041 1.42532 1.000 25.96462 237 ILE B N 1
ATOM 4213 C CA . ILE B 1 237 ? 13.96098 32.58941 0.57582 1.000 24.67133 237 ILE B CA 1
ATOM 4214 C C . ILE B 1 237 ? 14.52274 32.43533 -0.83168 1.000 23.23513 237 ILE B C 1
ATOM 4215 O O . ILE B 1 237 ? 13.86277 32.78720 -1.81901 1.000 20.33105 237 ILE B O 1
ATOM 4220 N N . TYR B 1 238 ? 15.72860 31.88186 -0.94868 1.000 23.96134 238 TYR B N 1
ATOM 4221 C CA . TYR B 1 238 ? 16.33490 31.62992 -2.25188 1.000 25.65187 238 TYR B CA 1
ATOM 4222 C C . TYR B 1 238 ? 15.51767 30.61968 -3.04953 1.000 22.24577 238 TYR B C 1
ATOM 4223 O O . TYR B 1 238 ? 15.23090 30.82986 -4.23707 1.000 20.78000 238 TYR B O 1
ATOM 4232 N N . GLU B 1 239 ? 15.11165 29.51997 -2.40268 1.000 17.66839 239 GLU B N 1
ATOM 4233 C CA . GLU B 1 239 ? 14.26276 28.54632 -3.08457 1.000 25.02198 239 GLU B CA 1
ATOM 4234 C C . GLU B 1 239 ? 12.89349 29.13086 -3.39827 1.000 19.68117 239 GLU B C 1
ATOM 4235 O O . GLU B 1 239 ? 12.29576 28.79120 -4.42678 1.000 20.92498 239 GLU B O 1
ATOM 4241 N N . THR B 1 240 ? 12.38940 30.01363 -2.53282 1.000 16.46872 240 THR B N 1
ATOM 4242 C CA . THR B 1 240 ? 11.13153 30.69644 -2.81398 1.000 15.12363 240 THR B CA 1
ATOM 4243 C C . THR B 1 240 ? 11.24428 31.56242 -4.06124 1.000 18.36996 240 THR B C 1
ATOM 4244 O O . THR B 1 240 ? 10.33163 31.59033 -4.89286 1.000 17.87754 240 THR B O 1
ATOM 4248 N N . GLU B 1 241 ? 12.36022 32.27384 -4.21149 1.000 18.39098 241 GLU B N 1
ATOM 4249 C CA . GLU B 1 241 ? 12.54106 33.11227 -5.39285 1.000 23.01627 241 GLU B CA 1
ATOM 4250 C C . GLU B 1 241 ? 12.66677 32.26510 -6.65150 1.000 22.03164 241 GLU B C 1
ATOM 4251 O O . GLU B 1 241 ? 12.10540 32.61231 -7.70182 1.000 22.81217 241 GLU B O 1
ATOM 4257 N N . ARG B 1 242 ? 13.39168 31.14561 -6.55827 1.000 20.01689 242 ARG B N 1
ATOM 4258 C CA . ARG B 1 242 ? 13.44152 30.19270 -7.66283 1.000 19.55418 242 ARG B CA 1
ATOM 4259 C C . ARG B 1 242 ? 12.04050 29.75066 -8.06920 1.000 23.95122 242 ARG B C 1
ATOM 4260 O O . ARG B 1 242 ? 11.69135 29.74511 -9.25824 1.000 19.96726 242 ARG B O 1
ATOM 4268 N N . LEU B 1 243 ? 11.22654 29.36052 -7.08573 1.000 24.02188 243 LEU B N 1
ATOM 4269 C CA . LEU B 1 243 ? 9.88952 28.86463 -7.38668 1.000 18.22203 243 LEU B CA 1
ATOM 4270 C C . LEU B 1 243 ? 9.02055 29.96078 -7.98967 1.000 19.91714 243 LEU B C 1
ATOM 4271 O O . LEU B 1 243 ? 8.29924 29.72005 -8.96048 1.000 19.47264 243 LEU B O 1
ATOM 4276 N N . VAL B 1 244 ? 9.08639 31.17325 -7.43047 1.000 22.96437 244 VAL B N 1
ATOM 4277 C CA . VAL B 1 244 ? 8.26606 32.28638 -7.90985 1.000 24.74445 244 VAL B CA 1
ATOM 4278 C C . VAL B 1 244 ? 8.60976 32.61577 -9.35620 1.000 27.45280 244 VAL B C 1
ATOM 4279 O O . VAL B 1 244 ? 7.72195 32.80282 -10.19971 1.000 26.72284 244 VAL B O 1
ATOM 4283 N N . GLN B 1 245 ? 9.90672 32.69133 -9.66624 1.000 23.36698 245 GLN B N 1
ATOM 4284 C CA . GLN B 1 245 ? 10.30620 32.98467 -11.03652 1.000 22.31858 245 GLN B CA 1
ATOM 4285 C C . GLN B 1 245 ? 9.90878 31.86040 -11.98174 1.000 26.31705 245 GLN B C 1
ATOM 4286 O O . GLN B 1 245 ? 9.49052 32.11788 -13.11480 1.000 29.95943 245 GLN B O 1
ATOM 4292 N N . GLU B 1 246 ? 10.02094 30.60576 -11.54109 1.000 26.88821 246 GLU B N 1
ATOM 4293 C CA . GLU B 1 246 ? 9.63135 29.50942 -12.42038 1.000 23.02618 246 GLU B CA 1
ATOM 4294 C C . GLU B 1 246 ? 8.13039 29.52649 -12.68879 1.000 28.17887 246 GLU B C 1
ATOM 4295 O O . GLU B 1 246 ? 7.69741 29.33311 -13.83125 1.000 31.81365 246 GLU B O 1
ATOM 4301 N N . LEU B 1 247 ? 7.32425 29.77847 -11.65203 1.000 28.25621 247 LEU B N 1
ATOM 4302 C CA . LEU B 1 247 ? 5.87983 29.88191 -11.83341 1.000 24.90984 247 LEU B CA 1
ATOM 4303 C C . LEU B 1 247 ? 5.52225 31.02917 -12.76718 1.000 32.98162 247 LEU B C 1
ATOM 4304 O O . LEU B 1 247 ? 4.62018 30.89854 -13.60384 1.000 38.25026 247 LEU B O 1
ATOM 4309 N N . SER B 1 248 ? 6.22754 32.15864 -12.65187 1.000 28.12970 248 SER B N 1
ATOM 4310 C CA . SER B 1 248 ? 5.97149 33.27287 -13.56212 1.000 29.68022 248 SER B CA 1
ATOM 4311 C C . SER B 1 248 ? 6.34273 32.90531 -14.98948 1.000 32.56180 248 SER B C 1
ATOM 4312 O O . SER B 1 248 ? 5.64352 33.27964 -15.93792 1.000 40.89406 248 SER B O 1
ATOM 4315 N N . LYS B 1 249 ? 7.45398 32.18909 -15.15705 1.000 30.19070 249 LYS B N 1
ATOM 4316 C CA . LYS B 1 249 ? 7.85778 31.72954 -16.47822 1.000 36.26741 249 LYS B CA 1
ATOM 4317 C C . LYS B 1 249 ? 6.76745 30.88015 -17.12248 1.000 38.50607 249 LYS B C 1
ATOM 4318 O O . LYS B 1 249 ? 6.49723 31.01036 -18.32215 1.000 37.17936 249 LYS B O 1
ATOM 4324 N N . TYR B 1 250 ? 6.13119 30.00195 -16.34405 1.000 37.24376 250 TYR B N 1
ATOM 4325 C CA . TYR B 1 250 ? 5.12655 29.08410 -16.86507 1.000 34.27878 250 TYR B CA 1
ATOM 4326 C C . TYR B 1 250 ? 3.69942 29.60133 -16.69785 1.000 36.55495 250 TYR B C 1
ATOM 4327 O O . TYR B 1 250 ? 2.74766 28.82929 -16.85218 1.000 36.57040 250 TYR B O 1
ATOM 4336 N N . GLY B 1 251 ? 3.52989 30.88861 -16.40657 1.000 35.67721 251 GLY B N 1
ATOM 4337 C CA . GLY B 1 251 ? 2.19934 31.47324 -16.36603 1.000 32.56871 251 GLY B CA 1
ATOM 4338 C C . GLY B 1 251 ? 1.28987 30.93526 -15.28321 1.000 32.26559 251 GLY B C 1
ATOM 4339 O O . GLY B 1 251 ? 0.06760 30.92326 -15.46173 1.000 36.41814 251 GLY B O 1
ATOM 4340 N N . ILE B 1 252 ? 1.84679 30.49077 -14.16129 1.000 27.25833 252 ILE B N 1
ATOM 4341 C CA . ILE B 1 252 ? 1.06205 29.99089 -13.03958 1.000 31.19586 252 ILE B CA 1
ATOM 4342 C C . ILE B 1 252 ? 1.05286 31.05734 -11.95661 1.000 28.33046 252 ILE B C 1
ATOM 4343 O O . ILE B 1 252 ? 2.09653 31.63979 -11.63389 1.000 29.68061 252 ILE B O 1
ATOM 4348 N N . ASP B 1 253 ? -0.12708 31.32889 -11.40971 1.000 23.63954 253 ASP B N 1
ATOM 4349 C CA . ASP B 1 253 ? -0.29842 32.47467 -10.53197 1.000 28.88968 253 ASP B CA 1
ATOM 4350 C C . ASP B 1 253 ? 0.16310 32.16039 -9.11425 1.000 28.99629 253 ASP B C 1
ATOM 4351 O O . ASP B 1 253 ? -0.17053 31.11124 -8.55693 1.000 30.51167 253 ASP B O 1
ATOM 4356 N N . SER B 1 254 ? 0.91994 33.08365 -8.53041 1.000 29.90085 254 SER B N 1
ATOM 4357 C CA . SER B 1 254 ? 1.21185 33.07798 -7.10471 1.000 29.34394 254 SER B CA 1
ATOM 4358 C C . SER B 1 254 ? 1.11957 34.50819 -6.60620 1.000 25.20373 254 SER B C 1
ATOM 4359 O O . SER B 1 254 ? 1.67855 35.41811 -7.22583 1.000 26.14041 254 SER B O 1
ATOM 4362 N N . HIS B 1 255 ? 0.38996 34.70801 -5.50829 1.000 28.56793 255 HIS B N 1
ATOM 4363 C CA . HIS B 1 255 ? 0.33260 36.01565 -4.86514 1.000 30.85380 255 HIS B CA 1
ATOM 4364 C C . HIS B 1 255 ? 0.26547 35.87187 -3.34679 1.000 29.67496 255 HIS B C 1
ATOM 4365 O O . HIS B 1 255 ? -0.33672 36.70922 -2.66309 1.000 31.67909 255 HIS B O 1
ATOM 4372 N N . ASN B 1 256 ? 0.88106 34.81862 -2.80755 1.000 24.33619 256 ASN B N 1
ATOM 4373 C CA . ASN B 1 256 ? 0.88953 34.55582 -1.37391 1.000 21.90772 256 ASN B CA 1
ATOM 4374 C C . ASN B 1 256 ? 2.22699 33.95642 -0.97146 1.000 27.60959 256 ASN B C 1
ATOM 4375 O O . ASN B 1 256 ? 2.62327 32.90461 -1.48494 1.000 29.30114 256 ASN B O 1
ATOM 4380 N N . ILE B 1 257 ? 2.92353 34.63902 -0.06960 1.000 23.27429 257 ILE B N 1
ATOM 4381 C CA . ILE B 1 257 ? 4.13110 34.13855 0.57532 1.000 24.30206 257 ILE B CA 1
ATOM 4382 C C . ILE B 1 257 ? 3.81817 33.94340 2.05152 1.000 31.02773 257 ILE B C 1
ATOM 4383 O O . ILE B 1 257 ? 3.32762 34.86703 2.70948 1.000 32.61816 257 ILE B O 1
ATOM 4388 N N . VAL B 1 258 ? 4.08998 32.75198 2.57108 1.000 26.76949 258 VAL B N 1
ATOM 4389 C CA . VAL B 1 258 ? 3.92656 32.46640 3.99068 1.000 20.67607 258 VAL B CA 1
ATOM 4390 C C . VAL B 1 258 ? 5.31947 32.32432 4.59349 1.000 23.59555 258 VAL B C 1
ATOM 4391 O O . VAL B 1 258 ? 6.05208 31.37902 4.27780 1.000 22.84029 258 VAL B O 1
ATOM 4395 N N . VAL B 1 259 ? 5.70715 33.29184 5.42128 1.000 26.57143 259 VAL B N 1
ATOM 4396 C CA . VAL B 1 259 ? 6.96361 33.24900 6.16032 1.000 27.66734 259 VAL B CA 1
ATOM 4397 C C . VAL B 1 259 ? 6.67900 32.61148 7.51553 1.000 26.57849 259 VAL B C 1
ATOM 4398 O O . VAL B 1 259 ? 6.06987 33.23165 8.39089 1.000 31.77687 259 VAL B O 1
ATOM 4402 N N . ASN B 1 260 ? 7.10709 31.36835 7.68682 1.000 23.81324 260 ASN B N 1
ATOM 4403 C CA . ASN B 1 260 ? 6.76359 30.58323 8.86087 1.000 25.24056 260 ASN B CA 1
ATOM 4404 C C . ASN B 1 260 ? 7.87316 30.64277 9.90690 1.000 26.65788 260 ASN B C 1
ATOM 4405 O O . ASN B 1 260 ? 9.00807 31.03626 9.62575 1.000 26.46354 260 ASN B O 1
ATOM 4410 N N . GLN B 1 261 ? 7.52008 30.24510 11.13125 1.000 26.93047 261 GLN B N 1
ATOM 4411 C CA . GLN B 1 261 ? 8.47697 30.10120 12.22969 1.000 27.95721 261 GLN B CA 1
ATOM 4412 C C . GLN B 1 261 ? 9.19318 31.41390 12.54108 1.000 31.94731 261 GLN B C 1
ATOM 4413 O O . GLN B 1 261 ? 10.40054 31.43888 12.79219 1.000 29.86238 261 GLN B O 1
ATOM 4419 N N . VAL B 1 262 ? 8.45038 32.51411 12.51976 1.000 27.31275 262 VAL B N 1
ATOM 4420 C CA . VAL B 1 262 ? 9.01141 33.81080 12.87966 1.000 35.96151 262 VAL B CA 1
ATOM 4421 C C . VAL B 1 262 ? 9.05894 33.91999 14.39970 1.000 39.51587 262 VAL B C 1
ATOM 4422 O O . VAL B 1 262 ? 8.04950 33.70644 15.08252 1.000 40.97245 262 VAL B O 1
ATOM 4426 N N . LEU B 1 263 ? 10.23142 34.26009 14.93246 1.000 39.45896 263 LEU B N 1
ATOM 4427 C CA . LEU B 1 263 ? 10.43973 34.36476 16.37667 1.000 35.28770 263 LEU B CA 1
ATOM 4428 C C . LEU B 1 263 ? 9.71420 35.60321 16.88805 1.000 46.22338 263 LEU B C 1
ATOM 4429 O O . LEU B 1 263 ? 10.16833 36.73163 16.68703 1.000 39.66677 263 LEU B O 1
ATOM 4434 N N . PHE B 1 264 ? 8.56861 35.37823 17.55315 1.000 60.55659 264 PHE B N 1
ATOM 4435 C CA . PHE B 1 264 ? 7.59313 36.36285 18.02691 1.000 60.56032 264 PHE B CA 1
ATOM 4436 C C . PHE B 1 264 ? 7.45800 37.53500 17.05873 1.000 58.41553 264 PHE B C 1
ATOM 4437 O O . PHE B 1 264 ? 8.08549 38.58438 17.24730 1.000 51.30944 264 PHE B O 1
ATOM 4445 N N . PRO B 1 265 ? 6.64480 37.39526 16.01116 1.000 50.48707 265 PRO B N 1
ATOM 4446 C CA . PRO B 1 265 ? 6.51652 38.48682 15.03268 1.000 61.69829 265 PRO B CA 1
ATOM 4447 C C . PRO B 1 265 ? 5.93533 39.76040 15.61946 1.000 75.74189 265 PRO B C 1
ATOM 4448 O O . PRO B 1 265 ? 6.05415 40.82153 14.99462 1.000 85.96042 265 PRO B O 1
ATOM 4452 N N . GLU B 1 266 ? 5.31610 39.69138 16.79915 1.000 78.78061 266 GLU B N 1
ATOM 4453 C CA . GLU B 1 266 ? 4.64769 40.85823 17.36397 1.000 85.09056 266 GLU B CA 1
ATOM 4454 C C . GLU B 1 266 ? 5.64370 41.96117 17.69348 1.000 84.95763 266 GLU B C 1
ATOM 4455 O O . GLU B 1 266 ? 5.55188 43.07790 17.17156 1.000 99.05714 266 GLU B O 1
ATOM 4461 N N . LYS B 1 267 ? 6.59601 41.66978 18.56932 1.000 69.57728 267 LYS B N 1
ATOM 4462 C CA . LYS B 1 267 ? 7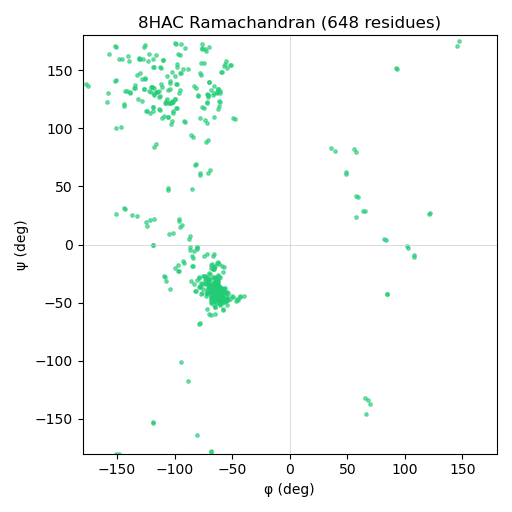.47263 42.70441 19.08802 1.000 66.09044 267 LYS B CA 1
ATOM 4463 C C . LYS B 1 267 ? 8.54829 43.07112 18.06101 1.000 61.93607 267 LYS B C 1
ATOM 4464 O O . LYS B 1 267 ? 8.91880 42.27343 17.19646 1.000 74.26775 267 LYS B O 1
ATOM 4470 N N . ASP B 1 268 ? 9.07700 44.28418 18.19082 1.000 64.40895 268 ASP B N 1
ATOM 4471 C CA . ASP B 1 268 ? 10.07186 44.81339 17.26916 1.000 58.74958 268 ASP B CA 1
ATOM 4472 C C . ASP B 1 268 ? 11.47882 44.69010 17.84550 1.000 69.90274 268 ASP B C 1
ATOM 4473 O O . ASP B 1 268 ? 11.69211 44.84497 19.05216 1.000 63.14519 268 ASP B O 1
ATOM 4478 N N . ALA B 1 269 ? 12.44769 44.43480 16.95626 1.000 56.31688 269 ALA B N 1
ATOM 4479 C CA . ALA B 1 269 ? 13.83548 44.29127 17.38806 1.000 51.22904 269 ALA B CA 1
ATOM 4480 C C . ALA B 1 269 ? 14.37176 45.57070 18.02058 1.000 60.69937 269 ALA B C 1
ATOM 4481 O O . ALA B 1 269 ? 15.21485 45.50296 18.91819 1.000 50.95420 269 ALA B O 1
ATOM 4483 N N . GLU B 1 270 ? 13.89808 46.73930 17.57717 1.000 63.57432 270 GLU B N 1
ATOM 4484 C CA . GLU B 1 270 ? 14.30518 47.99273 18.21010 1.000 69.30960 270 GLU B CA 1
ATOM 4485 C C . GLU B 1 270 ? 13.91151 48.00069 19.67927 1.000 64.22088 270 GLU B C 1
ATOM 4486 O O . GLU B 1 270 ? 14.70970 48.35002 20.55879 1.000 57.54931 270 GLU B O 1
ATOM 4492 N N . GLU B 1 271 ? 12.66280 47.62145 19.94544 1.000 62.49463 271 GLU B N 1
ATOM 4493 C CA . GLU B 1 271 ? 12.09571 47.64368 21.28616 1.000 55.38496 271 GLU B CA 1
ATOM 4494 C C . GLU B 1 271 ? 12.88577 46.73718 22.22625 1.000 55.07627 271 GLU B C 1
ATOM 4495 O O . GLU B 1 271 ? 13.34203 47.16255 23.29856 1.000 51.92251 271 GLU B O 1
ATOM 4501 N N . LEU B 1 272 ? 13.11279 45.49335 21.80763 1.000 51.75902 272 LEU B N 1
ATOM 4502 C CA . LEU B 1 272 ? 13.79193 44.54512 22.67522 1.000 43.60901 272 LEU B CA 1
ATOM 4503 C C . LEU B 1 272 ? 15.28792 44.82328 22.74054 1.000 44.18835 272 LEU B C 1
ATOM 4504 O O . LEU B 1 272 ? 15.91307 44.55986 23.76961 1.000 34.82943 272 LEU B O 1
ATOM 4509 N N . SER B 1 273 ? 15.86436 45.41675 21.69214 1.000 41.65432 273 SER B N 1
ATOM 4510 C CA . SER B 1 273 ? 17.26337 45.83020 21.74990 1.000 40.95957 273 SER B CA 1
ATOM 4511 C C . SER B 1 273 ? 17.46690 46.95316 22.75835 1.000 42.21304 273 SER B C 1
ATOM 4512 O O . SER B 1 273 ? 18.43749 46.93852 23.52573 1.000 42.14188 273 SER B O 1
ATOM 4515 N N . ALA B 1 274 ? 16.57823 47.94797 22.75327 1.000 35.59441 274 ALA B N 1
ATOM 4516 C CA . ALA B 1 274 ? 16.64328 49.00192 23.75751 1.000 41.80039 274 ALA B CA 1
ATOM 4517 C C . ALA B 1 274 ? 16.49140 48.42244 25.15626 1.000 40.35926 274 ALA B C 1
ATOM 4518 O O . ALA B 1 274 ? 17.25134 48.77075 26.07320 1.000 36.23701 274 ALA B O 1
ATOM 4520 N N . TRP B 1 275 ? 15.51646 47.52132 25.33805 1.000 35.43434 275 TRP B N 1
ATOM 4521 C CA . TRP B 1 275 ? 15.32493 46.93208 26.65972 1.000 36.79760 275 TRP B CA 1
ATOM 4522 C C . TRP B 1 275 ? 16.56795 46.17307 27.10850 1.000 34.65628 275 TRP B C 1
ATOM 4523 O O . TRP B 1 275 ? 16.97667 46.27371 28.27151 1.000 34.84960 275 TRP B O 1
ATOM 4534 N N . TYR B 1 276 ? 17.17673 45.40012 26.20493 1.000 34.08287 276 TYR B N 1
ATOM 4535 C CA . TYR B 1 276 ? 18.34206 44.60919 26.58065 1.000 36.47616 276 TYR B CA 1
ATOM 4536 C C . TYR B 1 276 ? 19.53438 45.50203 26.90381 1.000 34.35899 276 TYR B C 1
ATOM 4537 O O . TYR B 1 276 ? 20.19847 45.30824 27.92383 1.000 34.46950 276 TYR B O 1
ATOM 4546 N N . GLU B 1 277 ? 19.80914 46.50222 26.06529 1.000 34.89057 277 GLU B N 1
ATOM 4547 C CA . GLU B 1 277 ? 20.91533 47.40482 26.36558 1.000 40.57922 277 GLU B CA 1
ATOM 4548 C C . GLU B 1 277 ? 20.68269 48.16136 27.66878 1.000 39.66458 277 GLU B C 1
ATOM 4549 O O . GLU B 1 277 ? 21.64581 48.51374 28.35992 1.000 42.69754 277 GLU B O 1
ATOM 4555 N N . ALA B 1 278 ? 19.42161 48.36664 28.05859 1.000 41.81913 278 ALA B N 1
ATOM 4556 C CA . ALA B 1 278 ? 19.17566 49.05170 29.32494 1.000 36.56373 278 ALA B CA 1
ATOM 4557 C C . ALA B 1 278 ? 19.29418 48.11508 30.52421 1.000 39.87665 278 ALA B C 1
ATOM 4558 O O . ALA B 1 278 ? 19.84114 48.50851 31.55963 1.000 36.43705 278 ALA B O 1
ATOM 4560 N N . ASN B 1 279 ? 18.80246 46.87522 30.41394 1.000 41.00369 279 ASN B N 1
ATOM 4561 C CA . ASN B 1 279 ? 18.57434 46.04994 31.59545 1.000 35.25743 279 ASN B CA 1
ATOM 4562 C C . ASN B 1 279 ? 19.28749 44.70439 31.55486 1.000 36.24047 279 ASN B C 1
ATOM 4563 O O . ASN B 1 279 ? 18.99219 43.84282 32.38831 1.000 40.25128 279 ASN B O 1
ATOM 4568 N N . GLY B 1 280 ? 20.26700 44.52324 30.66787 1.000 34.58632 280 GLY B N 1
ATOM 4569 C CA . GLY B 1 280 ? 20.90991 43.22410 30.55578 1.000 34.31788 280 GLY B CA 1
ATOM 4570 C C . GLY B 1 280 ? 21.66659 42.84527 31.81156 1.000 45.27213 280 GLY B C 1
ATOM 4571 O O . GLY B 1 280 ? 21.53497 41.72673 32.31908 1.000 37.08867 280 GLY B O 1
ATOM 4572 N N . ALA B 1 281 ? 22.49033 43.76707 32.31365 1.000 45.29770 281 ALA B N 1
ATOM 4573 C CA . ALA B 1 281 ? 23.33535 43.49954 33.46629 1.000 35.57434 281 ALA B CA 1
ATOM 4574 C C . ALA B 1 281 ? 22.54312 43.25977 34.74577 1.000 37.67676 281 ALA B C 1
ATOM 4575 O O . ALA B 1 281 ? 23.14514 42.87419 35.75433 1.000 36.06725 281 ALA B O 1
ATOM 4577 N N . THR B 1 282 ? 21.22697 43.48018 34.74313 1.000 35.48013 282 THR B N 1
ATOM 4578 C CA . THR B 1 282 ? 20.40481 43.15685 35.90314 1.000 43.08248 282 THR B CA 1
ATOM 4579 C C . THR B 1 282 ? 19.92128 41.71304 35.88676 1.000 35.74370 282 THR B C 1
ATOM 4580 O O . THR B 1 282 ? 19.30340 41.26593 36.85985 1.000 36.21706 282 THR B O 1
ATOM 4584 N N . LEU B 1 283 ? 20.19747 40.98718 34.83111 1.000 35.34931 283 LEU B N 1
ATOM 4585 C CA . LEU B 1 283 ? 19.81130 39.60043 34.67120 1.000 43.29245 283 LEU B CA 1
ATOM 4586 C C . LEU B 1 283 ? 20.95087 38.68586 35.09762 1.000 39.31990 283 LEU B C 1
ATOM 4587 O O . LEU B 1 283 ? 22.12632 39.04004 34.95534 1.000 41.26048 283 LEU B O 1
ATOM 4592 N N . PRO B 1 284 ? 20.64390 37.50859 35.63557 1.000 36.71383 284 PRO B N 1
ATOM 4593 C CA . PRO B 1 284 ? 21.68970 36.49650 35.81065 1.000 40.09252 284 PRO B CA 1
ATOM 4594 C C . PRO B 1 284 ? 22.35913 36.19946 34.47795 1.000 36.58996 284 PRO B C 1
ATOM 4595 O O . PRO B 1 284 ? 21.77435 36.38388 33.40859 1.000 35.87795 284 PRO B O 1
ATOM 4599 N N . LYS B 1 285 ? 23.60263 35.71692 34.55958 1.000 37.21801 285 LYS B N 1
ATOM 4600 C CA . LYS B 1 285 ? 24.41013 35.49512 33.36198 1.000 39.95862 285 LYS B CA 1
ATOM 4601 C C . LYS B 1 285 ? 23.68558 34.61535 32.34712 1.000 39.18647 285 LYS B C 1
ATOM 4602 O O . LYS B 1 285 ? 23.70015 34.89904 31.14404 1.000 39.00322 285 LYS B O 1
ATOM 4608 N N . GLU B 1 286 ? 23.02360 33.55804 32.81931 1.000 37.22866 286 GLU B N 1
ATOM 4609 C CA . GLU B 1 286 ? 22.35851 32.61715 31.92078 1.000 44.98922 286 GLU B CA 1
ATOM 4610 C C . GLU B 1 286 ? 21.18411 33.27073 31.19766 1.000 40.12257 286 GLU B C 1
ATOM 4611 O O . GLU B 1 286 ? 21.04497 33.14679 29.97067 1.000 35.39220 286 GLU B O 1
ATOM 4617 N N . ALA B 1 287 ? 20.32023 33.96093 31.94956 1.000 35.82211 287 ALA B N 1
ATOM 4618 C CA . ALA B 1 287 ? 19.20433 34.67658 31.33978 1.000 40.18261 287 ALA B CA 1
ATOM 4619 C C . ALA B 1 287 ? 19.70084 35.73354 30.36300 1.000 34.29201 287 ALA B C 1
ATOM 4620 O O . ALA B 1 287 ? 19.13170 35.90656 29.27973 1.000 40.06352 287 ALA B O 1
ATOM 4622 N N . ARG B 1 288 ? 20.76204 36.45026 30.73570 1.000 36.01807 288 ARG B N 1
ATOM 4623 C CA . ARG B 1 288 ? 21.35672 37.44615 29.84993 1.000 34.62895 288 ARG B CA 1
ATOM 4624 C C . ARG B 1 288 ? 21.81787 36.81674 28.53772 1.000 34.67223 288 ARG B C 1
ATOM 4625 O O . ARG B 1 288 ? 21.56459 37.35637 27.45330 1.000 33.41160 288 ARG B O 1
ATOM 4633 N N . GLU B 1 289 ? 22.49739 35.67115 28.61611 1.000 34.44597 289 GLU B N 1
ATOM 4634 C CA . GLU B 1 289 ? 22.98013 35.01654 27.40422 1.000 37.40945 289 GLU B CA 1
ATOM 4635 C C . GLU B 1 289 ? 21.82049 34.57890 26.51618 1.000 38.98115 289 GLU B C 1
ATOM 4636 O O . GLU B 1 289 ? 21.87385 34.73215 25.28789 1.000 33.36621 289 GLU B O 1
ATOM 4642 N N . ILE B 1 290 ? 20.76745 34.01797 27.11564 1.000 33.73774 290 ILE B N 1
ATOM 4643 C CA . ILE B 1 290 ? 19.63248 33.58087 26.30740 1.000 33.21287 290 ILE B CA 1
ATOM 4644 C C . ILE B 1 290 ? 18.94515 34.77789 25.65761 1.000 34.41744 290 ILE B C 1
ATOM 4645 O O . ILE B 1 290 ? 18.55259 34.72396 24.48383 1.000 31.97390 290 ILE B O 1
ATOM 4650 N N . CYS B 1 291 ? 18.82067 35.88757 26.39017 1.000 32.50939 291 CYS B N 1
ATOM 4651 C CA . CYS B 1 291 ? 18.20882 37.08055 25.81202 1.000 32.83248 291 CYS B CA 1
ATOM 4652 C C . CYS B 1 291 ? 19.04315 37.62464 24.66078 1.000 31.89788 291 CYS B C 1
ATOM 4653 O O . CYS B 1 291 ? 18.49920 38.04907 23.63460 1.000 31.54165 291 CYS B O 1
ATOM 4656 N N . SER B 1 292 ? 20.36835 37.60735 24.80908 1.000 32.30686 292 SER B N 1
ATOM 4657 C CA . SER B 1 292 ? 21.24034 38.09156 23.74294 1.000 37.99434 292 SER B CA 1
ATOM 4658 C C . SER B 1 292 ? 21.14074 37.21258 22.49766 1.000 32.14088 292 SER B C 1
ATOM 4659 O O . SER B 1 292 ? 21.05743 37.72054 21.36929 1.000 39.41937 292 SER B O 1
ATOM 4662 N N . LYS B 1 293 ? 21.13065 35.89057 22.68312 1.000 35.23060 293 LYS B N 1
ATOM 4663 C CA . LYS B 1 293 ? 20.99736 34.98384 21.54498 1.000 44.27416 293 LYS B CA 1
ATOM 4664 C C . LYS B 1 293 ? 19.67154 35.20654 20.829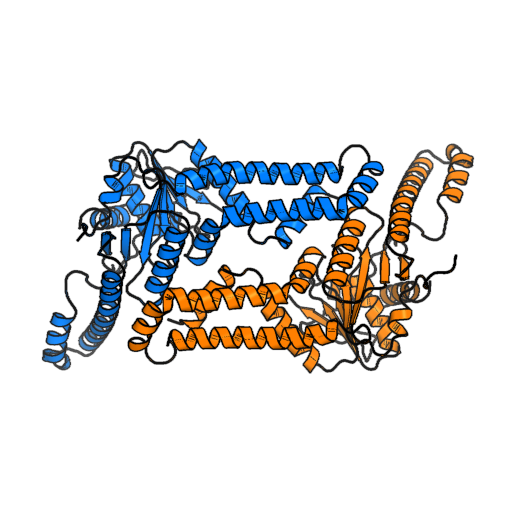73 1.000 34.02784 293 LYS B C 1
ATOM 4665 O O . LYS B 1 293 ? 19.61951 35.31608 19.59704 1.000 37.23984 293 LYS B O 1
ATOM 4671 N N . LEU B 1 294 ? 18.58873 35.30137 21.59986 1.000 39.51645 294 LEU B N 1
ATOM 4672 C CA . LEU B 1 294 ? 17.27471 35.51030 21.00995 1.000 34.78089 294 LEU B CA 1
ATOM 4673 C C . LEU B 1 294 ? 17.21706 36.83140 20.24861 1.000 42.65645 294 LEU B C 1
ATOM 4674 O O . LEU B 1 294 ? 16.63294 36.90338 19.16109 1.000 42.37043 294 LEU B O 1
ATOM 4679 N N . LEU B 1 295 ? 17.84525 37.88153 20.78690 1.000 39.53289 295 LEU B N 1
ATOM 4680 C CA . LEU B 1 295 ? 17.86888 39.16578 20.09075 1.000 38.07739 295 LEU B CA 1
ATOM 4681 C C . LEU B 1 295 ? 18.63774 39.08198 18.77552 1.000 33.50534 295 LEU B C 1
ATOM 4682 O O . LEU B 1 295 ? 18.20569 39.64727 17.76384 1.000 38.48883 295 LEU B O 1
ATOM 4687 N N . ALA B 1 296 ? 19.79327 38.41105 18.77240 1.000 31.26428 296 ALA B N 1
ATOM 4688 C CA . ALA B 1 296 ? 20.54722 38.27421 17.52622 1.000 41.85338 296 ALA B CA 1
ATOM 4689 C C . ALA B 1 296 ? 19.74072 37.50486 16.47819 1.000 44.44115 296 ALA B C 1
ATOM 4690 O O . ALA B 1 296 ? 19.71774 37.87490 15.29151 1.000 34.63461 296 ALA B O 1
ATOM 4692 N N . ARG B 1 297 ? 19.07841 36.42529 16.90625 1.000 32.83075 297 ARG B N 1
ATOM 4693 C CA . ARG B 1 297 ? 18.20203 35.66635 16.01806 1.000 38.22406 297 ARG B CA 1
ATOM 4694 C C . ARG B 1 297 ? 17.09140 36.55100 15.45957 1.000 40.45272 297 ARG B C 1
ATOM 4695 O O . ARG B 1 297 ? 16.74857 36.46442 14.27137 1.000 30.80244 297 ARG B O 1
ATOM 4703 N N . LYS B 1 298 ? 16.53571 37.42859 16.29968 1.000 40.30260 298 LYS B N 1
ATOM 4704 C CA . LYS B 1 298 ? 15.47858 38.32513 15.84506 1.000 36.32742 298 LYS B CA 1
ATOM 4705 C C . LYS B 1 298 ? 15.99935 39.31230 14.80595 1.000 37.41519 298 LYS B C 1
ATOM 4706 O O . LYS B 1 298 ? 15.32845 39.57455 13.79926 1.000 35.01414 298 LYS B O 1
ATOM 4712 N N . ARG B 1 299 ? 17.19432 39.86404 15.03197 1.000 30.69771 299 ARG B N 1
ATOM 4713 C CA . ARG B 1 299 ? 17.78995 40.78583 14.06503 1.000 37.72395 299 ARG B CA 1
ATOM 4714 C C . ARG B 1 299 ? 18.00065 40.11526 12.71171 1.000 36.50829 299 ARG B C 1
ATOM 4715 O O . ARG B 1 299 ? 17.68369 40.69074 11.65975 1.000 32.31909 299 ARG B O 1
ATOM 4723 N N . MET B 1 300 ? 18.55877 38.89854 12.72153 1.000 36.98601 300 MET B N 1
ATOM 4724 C CA . MET B 1 300 ? 18.79452 38.17729 11.47078 1.000 41.39897 300 MET B CA 1
ATOM 4725 C C . MET B 1 300 ? 17.48470 37.88797 10.74233 1.000 33.60413 300 MET B C 1
ATOM 4726 O O . MET B 1 300 ? 17.36200 38.11760 9.52438 1.000 33.80866 300 MET B O 1
ATOM 4731 N N . GLN B 1 301 ? 16.49307 37.37147 11.47571 1.000 32.25809 301 GLN B N 1
ATOM 4732 C CA . GLN B 1 301 ? 15.19592 37.10579 10.86803 1.000 34.59868 301 GLN B CA 1
ATOM 4733 C C . GLN B 1 301 ? 14.60506 38.37082 10.26773 1.000 36.46522 301 GLN B C 1
ATOM 4734 O O . GLN B 1 301 ? 13.97859 38.32264 9.20422 1.000 34.24601 301 GLN B O 1
ATOM 4740 N N . ASP B 1 302 ? 14.79179 39.51333 10.93626 1.000 32.44060 302 ASP B N 1
ATOM 4741 C CA . ASP B 1 302 ? 14.25722 40.76758 10.41546 1.000 37.68987 302 ASP B CA 1
ATOM 4742 C C . ASP B 1 302 ? 14.95680 41.16898 9.12392 1.000 36.92785 302 ASP B C 1
ATOM 4743 O O . ASP B 1 302 ? 14.32033 41.69820 8.20532 1.000 33.08068 302 ASP B O 1
ATOM 4748 N N . LYS B 1 303 ? 16.27003 40.94560 9.04731 1.000 35.60311 303 LYS B N 1
ATOM 4749 C CA . LYS B 1 303 ? 16.98742 41.16277 7.79281 1.000 38.58636 303 LYS B CA 1
ATOM 4750 C C . LYS B 1 303 ? 16.32295 40.38140 6.65871 1.000 40.68812 303 LYS B C 1
ATOM 4751 O O . LYS B 1 303 ? 16.03493 40.92127 5.57706 1.000 32.59156 303 LYS B O 1
ATOM 4757 N N . TYR B 1 304 ? 16.03681 39.10146 6.91124 1.000 31.50368 304 TYR B N 1
ATOM 4758 C CA . TYR B 1 304 ? 15.46867 38.27374 5.84596 1.000 34.64940 304 TYR B CA 1
ATOM 4759 C C . TYR B 1 304 ? 14.00591 38.61481 5.55541 1.000 36.39250 304 TYR B C 1
ATOM 4760 O O . TYR B 1 304 ? 13.55550 38.48124 4.40915 1.000 35.84685 304 TYR B O 1
ATOM 4769 N N . ILE B 1 305 ? 13.25386 39.07394 6.55739 1.000 29.72372 305 ILE B N 1
ATOM 4770 C CA . ILE B 1 305 ? 11.86866 39.47100 6.31222 1.000 32.64072 305 ILE B CA 1
ATOM 4771 C C . ILE B 1 305 ? 11.82080 40.76779 5.51069 1.000 38.35199 305 ILE B C 1
ATOM 4772 O O . ILE B 1 305 ? 10.95872 40.94863 4.63848 1.000 34.98151 305 ILE B O 1
ATOM 4777 N N . GLY B 1 306 ? 12.75613 41.68262 5.77585 1.000 38.55488 306 GLY B N 1
ATOM 4778 C CA . GLY B 1 306 ? 12.89758 42.84106 4.91376 1.000 39.05113 306 GLY B CA 1
ATOM 4779 C C . GLY B 1 306 ? 13.24537 42.44690 3.49169 1.000 46.68620 306 GLY B C 1
ATOM 4780 O O . GLY B 1 306 ? 12.75340 43.04538 2.53199 1.000 46.12822 306 GLY B O 1
ATOM 4781 N N . GLN B 1 307 ? 14.08729 41.42244 3.33389 1.000 37.49017 307 GLN B N 1
ATOM 4782 C CA . GLN B 1 307 ? 14.36555 40.92952 1.98615 1.000 51.19606 307 GLN B CA 1
ATOM 4783 C C . GLN B 1 307 ? 13.09529 40.40316 1.31446 1.000 42.27815 307 GLN B C 1
ATOM 4784 O O . GLN B 1 307 ? 12.85964 40.65090 0.12323 1.000 32.23389 307 GLN B O 1
ATOM 4790 N N . CYS B 1 308 ? 12.26395 39.67754 2.06658 1.000 37.49494 308 CYS B N 1
ATOM 4791 C CA . CYS B 1 308 ? 10.98877 39.20544 1.52736 1.000 38.15175 308 CYS B CA 1
ATOM 4792 C C . CYS B 1 308 ? 10.11872 40.36863 1.06403 1.000 37.13991 308 CYS B C 1
ATOM 4793 O O . CYS B 1 308 ? 9.53227 40.32665 -0.02320 1.000 36.27893 308 CYS B O 1
ATOM 4796 N N . PHE B 1 309 ? 10.01649 41.41616 1.88453 1.000 39.52690 309 PHE B N 1
ATOM 4797 C CA . PHE B 1 309 ? 9.18692 42.56205 1.51034 1.000 45.44390 309 PHE B CA 1
ATOM 4798 C C . PHE B 1 309 ? 9.78388 43.35380 0.35241 1.000 40.19076 309 PHE B C 1
ATOM 4799 O O . PHE B 1 309 ? 9.04765 44.02824 -0.37509 1.000 44.24180 309 PHE B O 1
ATOM 4807 N N . ASP B 1 310 ? 11.10328 43.30228 0.16755 1.000 39.72501 310 ASP B N 1
ATOM 4808 C CA . ASP B 1 310 ? 11.68530 43.89843 -1.02956 1.000 38.26002 310 ASP B CA 1
ATOM 4809 C C . ASP B 1 310 ? 11.28764 43.10776 -2.26691 1.000 44.42562 310 ASP B C 1
ATOM 4810 O O . ASP B 1 310 ? 10.80893 43.67767 -3.25435 1.000 37.72565 310 ASP B O 1
ATOM 4815 N N . LEU B 1 311 ? 11.46582 41.78345 -2.22353 1.000 45.23675 311 LEU B N 1
ATOM 4816 C CA . LEU B 1 311 ? 11.11528 40.95540 -3.37429 1.000 40.49758 311 LEU B CA 1
ATOM 4817 C C . LEU B 1 311 ? 9.61282 40.95808 -3.62388 1.000 40.38647 311 LEU B C 1
ATOM 4818 O O . LEU B 1 311 ? 9.16734 41.07314 -4.77143 1.000 46.11371 311 LEU B O 1
ATOM 4823 N N . TYR B 1 312 ? 8.81835 40.82066 -2.56623 1.000 35.18213 312 TYR B N 1
ATOM 4824 C CA . TYR B 1 312 ? 7.37695 40.67532 -2.70877 1.000 36.98101 312 TYR B CA 1
ATOM 4825 C C . TYR B 1 312 ? 6.66899 41.82386 -2.00194 1.000 47.82238 312 TYR B C 1
ATOM 4826 O O . TYR B 1 312 ? 7.22897 42.91935 -1.88990 1.000 57.91815 312 TYR B O 1
ATOM 4835 N N . GLY B 1 313 ? 5.43853 41.61831 -1.54561 1.000 56.79444 313 GLY B N 1
ATOM 4836 C CA . GLY B 1 313 ? 4.77922 42.67581 -0.79328 1.000 68.87622 313 GLY B CA 1
ATOM 4837 C C . GLY B 1 313 ? 4.08378 43.71577 -1.64870 1.000 54.83726 313 GLY B C 1
ATOM 4838 O O . GLY B 1 313 ? 2.98240 44.16188 -1.31598 1.000 53.69417 313 GLY B O 1
ATOM 4839 N N . ASP B 1 314 ? 4.74048 44.14390 -2.72957 1.000 51.73756 314 ASP B N 1
ATOM 4840 C CA . ASP B 1 314 ? 4.05212 44.90769 -3.76595 1.000 47.59039 314 ASP B CA 1
ATOM 4841 C C . ASP B 1 314 ? 2.93874 44.08538 -4.40669 1.000 51.93947 314 ASP B C 1
ATOM 4842 O O . ASP B 1 314 ? 1.82392 44.57997 -4.60685 1.000 52.01829 314 ASP B O 1
ATOM 4847 N N . ASP B 1 315 ? 3.22499 42.82256 -4.74201 1.000 46.53394 315 ASP B N 1
ATOM 4848 C CA . ASP B 1 315 ? 2.28041 41.97828 -5.46450 1.000 47.69287 315 ASP B CA 1
ATOM 4849 C C . ASP B 1 315 ? 1.85615 40.72899 -4.70436 1.000 33.97925 315 ASP B C 1
ATOM 4850 O O . ASP B 1 315 ? 1.04784 39.95302 -5.22907 1.000 37.38715 315 ASP B O 1
ATOM 4855 N N . PHE B 1 316 ? 2.36277 40.51199 -3.49309 1.000 40.63449 316 PHE B N 1
ATOM 4856 C CA . PHE B 1 316 ? 2.10322 39.29495 -2.73698 1.000 35.57296 316 PHE B CA 1
ATOM 4857 C C . PHE B 1 316 ? 1.55465 39.63232 -1.36105 1.000 33.16714 316 PHE B C 1
ATOM 4858 O O . PHE B 1 316 ? 1.98340 40.60479 -0.73191 1.000 37.48518 316 PHE B O 1
ATOM 4866 N N . HIS B 1 317 ? 0.60772 38.82040 -0.89960 1.000 35.66125 317 HIS B N 1
ATOM 4867 C CA . HIS B 1 317 ? 0.22744 38.81985 0.50499 1.000 34.59457 317 HIS B CA 1
ATOM 4868 C C . HIS B 1 317 ? 1.31052 38.09139 1.28731 1.000 32.40135 317 HIS B C 1
ATOM 4869 O O . HIS B 1 317 ? 1.56449 36.91134 1.03227 1.000 34.36561 317 HIS B O 1
ATOM 4876 N N . VAL B 1 318 ? 1.96069 38.78463 2.21698 1.000 31.52311 318 VAL B N 1
ATOM 4877 C CA . VAL B 1 318 ? 3.05589 38.22311 3.00331 1.000 30.53998 318 VAL B CA 1
ATOM 4878 C C . VAL B 1 318 ? 2.53761 37.94771 4.41098 1.000 37.21133 318 VAL B C 1
ATOM 4879 O O . VAL B 1 318 ? 2.29423 38.88021 5.18763 1.000 38.31334 318 VAL B O 1
ATOM 4883 N N . VAL B 1 319 ? 2.40055 36.66718 4.75112 1.000 31.18819 319 VAL B N 1
ATOM 4884 C CA . VAL B 1 319 ? 1.80521 36.22266 6.00837 1.000 34.07914 319 VAL B CA 1
ATOM 4885 C C . VAL B 1 319 ? 2.92042 35.79739 6.95642 1.000 38.70703 319 VAL B C 1
ATOM 4886 O O . VAL B 1 319 ? 3.70062 34.89430 6.63719 1.000 36.24254 319 VAL B O 1
ATOM 4890 N N . LEU B 1 320 ? 2.97587 36.41039 8.13811 1.000 31.54218 320 LEU B N 1
ATOM 4891 C CA . LEU B 1 320 ? 3.98224 36.08608 9.14199 1.000 33.32197 320 LEU B CA 1
ATOM 4892 C C . LEU B 1 320 ? 3.38645 35.15507 10.19195 1.000 34.59428 320 LEU B C 1
ATOM 4893 O O . LEU B 1 320 ? 2.35575 35.47068 10.79502 1.000 37.21288 320 LEU B O 1
ATOM 4898 N N . MET B 1 321 ? 4.03638 34.01174 10.40873 1.000 29.28218 321 MET B N 1
ATOM 4899 C CA . MET B 1 321 ? 3.53420 33.02733 11.34948 1.000 29.68023 321 MET B CA 1
ATOM 4900 C C . MET B 1 321 ? 4.54658 32.78074 12.46092 1.000 35.21484 321 MET B C 1
ATOM 4901 O O . MET B 1 321 ? 5.74617 32.63272 12.19351 1.000 33.03508 321 MET B O 1
ATOM 4906 N N . PRO B 1 322 ? 4.09500 32.72758 13.70858 1.000 34.41318 322 PRO B N 1
ATOM 4907 C CA . PRO B 1 322 ? 5.02467 32.64214 14.83760 1.000 37.04367 322 PRO B CA 1
ATOM 4908 C C . PRO B 1 322 ? 5.59943 31.24783 15.03634 1.000 33.54863 322 PRO B C 1
ATOM 4909 O O . PRO B 1 322 ? 4.95695 30.23046 14.76343 1.000 30.36491 322 PRO B O 1
ATOM 4913 N N . LEU B 1 323 ? 6.84310 31.21974 15.51439 1.000 29.89727 323 LEU B N 1
ATOM 4914 C CA . LEU B 1 323 ? 7.45927 29.96945 15.94317 1.000 34.73071 323 LEU B CA 1
ATOM 4915 C C . LEU B 1 323 ? 6.82157 29.49019 17.24274 1.000 37.93993 323 LEU B C 1
ATOM 4916 O O . LEU B 1 323 ? 6.72366 30.24534 18.21512 1.000 43.53062 323 LEU B O 1
ATOM 4921 N N . LEU B 1 324 ? 6.38785 28.23501 17.26097 1.000 44.99959 324 LEU B N 1
ATOM 4922 C CA . LEU B 1 324 ? 5.74613 27.64513 18.42518 1.000 43.90651 324 LEU B CA 1
ATOM 4923 C C . LEU B 1 324 ? 6.65914 26.60569 19.06347 1.000 49.81347 324 LEU B C 1
ATOM 4924 O O . LEU B 1 324 ? 7.57705 26.07842 18.42967 1.000 50.00380 324 LEU B O 1
ATOM 4929 N N . ASP B 1 325 ? 6.40138 26.32010 20.34259 1.000 58.68972 325 ASP B N 1
ATOM 4930 C CA . ASP B 1 325 ? 7.19206 25.31696 21.04771 1.000 62.27517 325 ASP B CA 1
ATOM 4931 C C . ASP B 1 325 ? 6.81120 23.89805 20.65013 1.000 67.14952 325 ASP B C 1
ATOM 4932 O O . ASP B 1 325 ? 7.67458 23.01426 20.61251 1.000 80.74399 325 ASP B O 1
ATOM 4937 N N . TYR B 1 326 ? 5.54068 23.66617 20.35152 1.000 55.34928 326 TYR B N 1
ATOM 4938 C CA . TYR B 1 326 ? 5.02282 22.34900 20.02206 1.000 60.56741 326 TYR B CA 1
ATOM 4939 C C . TYR B 1 326 ? 4.92949 22.16608 18.51152 1.000 57.03804 326 TYR B C 1
ATOM 4940 O O . TYR B 1 326 ? 4.85329 23.13506 17.75216 1.000 47.62328 326 TYR B O 1
ATOM 4949 N N . GLU B 1 327 ? 4.97695 20.90899 18.08098 1.000 48.47805 327 GLU B N 1
ATOM 4950 C CA . GLU B 1 327 ? 4.68505 20.59178 16.69230 1.000 50.77117 327 GLU B CA 1
ATOM 4951 C C . GLU B 1 327 ? 3.20037 20.80026 16.42007 1.000 53.18338 327 GLU B C 1
ATOM 4952 O O . GLU B 1 327 ? 2.34926 20.47744 17.25326 1.000 55.88187 327 GLU B O 1
ATOM 4958 N N . VAL B 1 328 ? 2.88847 21.35943 15.25281 1.000 49.92719 328 VAL B N 1
ATOM 4959 C CA . VAL B 1 328 ? 1.50251 21.64439 14.89653 1.000 51.48107 328 VAL B CA 1
ATOM 4960 C C . VAL B 1 328 ? 0.84485 20.38334 14.34968 1.000 55.22668 328 VAL B C 1
ATOM 4961 O O . VAL B 1 328 ? 0.54137 20.29869 13.15414 1.000 50.67641 328 VAL B O 1
ATOM 4965 N N . ARG B 1 329 ? 0.63229 19.39152 15.21187 1.000 54.32026 329 ARG B N 1
ATOM 4966 C CA . ARG B 1 329 ? -0.07566 18.17568 14.84099 1.000 58.51151 329 ARG B CA 1
ATOM 4967 C C . ARG B 1 329 ? -1.40374 18.09162 15.58559 1.000 53.65875 329 ARG B C 1
ATOM 4968 O O . ARG B 1 329 ? -1.55821 18.63580 16.68148 1.000 51.86384 329 ARG B O 1
ATOM 4976 N N . GLY B 1 330 ? -2.35814 17.39997 14.98636 1.000 54.22709 330 GLY B N 1
ATOM 4977 C CA . GLY B 1 330 ? -3.67168 17.29847 15.60439 1.000 56.73290 330 GLY B CA 1
ATOM 4978 C C . GLY B 1 330 ? -4.62496 18.36977 15.11652 1.000 57.79243 330 GLY B C 1
ATOM 4979 O O . GLY B 1 330 ? -4.23570 19.48036 14.76008 1.000 58.15037 330 GLY B O 1
ATOM 4980 N N . VAL B 1 331 ? -5.91472 18.02587 15.13025 1.000 60.81260 331 VAL B N 1
ATOM 4981 C CA . VAL B 1 331 ? -6.93261 18.86044 14.49632 1.000 60.71618 331 VAL B CA 1
ATOM 4982 C C . VAL B 1 331 ? -7.05772 20.21201 15.19283 1.000 63.12074 331 VAL B C 1
ATOM 4983 O O . VAL B 1 331 ? -7.20199 21.24731 14.53484 1.000 65.12780 331 VAL B O 1
ATOM 4987 N N . GLU B 1 332 ? -7.04420 20.22648 16.52684 1.000 63.03168 332 GLU B N 1
ATOM 4988 C CA . GLU B 1 332 ? -7.26014 21.47506 17.25449 1.000 66.92855 332 GLU B CA 1
ATOM 4989 C C . GLU B 1 332 ? -6.11766 22.46194 17.01375 1.000 58.37416 332 GLU B C 1
ATOM 4990 O O . GLU B 1 332 ? -6.34649 23.65224 16.73955 1.000 61.42463 332 GLU B O 1
ATOM 4996 N N . LYS B 1 333 ? -4.87660 21.98768 17.15500 1.000 50.50793 333 LYS B N 1
ATOM 4997 C CA . LYS B 1 333 ? -3.71006 22.79686 16.81739 1.000 54.76261 333 LYS B CA 1
ATOM 4998 C C . LYS B 1 333 ? -3.78431 23.31771 15.38444 1.000 51.71199 333 LYS B C 1
ATOM 4999 O O . LYS B 1 333 ? -3.50297 24.49390 15.12363 1.000 52.65506 333 LYS B O 1
ATOM 5005 N N . LEU B 1 334 ? -4.13086 22.44268 14.43485 1.000 50.48529 334 LEU B N 1
ATOM 5006 C CA . LEU B 1 334 ? -4.23053 22.87288 13.04307 1.000 55.62340 334 LEU B CA 1
ATOM 5007 C C . LEU B 1 334 ? -5.28756 23.95744 12.87315 1.000 56.63702 334 LEU B C 1
ATOM 5008 O O . LEU B 1 334 ? -5.09597 24.90095 12.10040 1.000 50.14046 334 LEU B O 1
ATOM 5013 N N . LYS B 1 335 ? -6.40310 23.85222 13.59875 1.000 47.49427 335 LYS B N 1
ATOM 5014 C CA . LYS B 1 335 ? -7.44543 24.87025 13.49627 1.000 47.28241 335 LYS B CA 1
ATOM 5015 C C . LYS B 1 335 ? -6.96132 26.21297 14.03436 1.000 58.85425 335 LYS B C 1
ATOM 5016 O O . LYS B 1 335 ? -7.22056 27.26237 13.42880 1.000 56.93771 335 LYS B O 1
ATOM 5022 N N . THR B 1 336 ? -6.25684 26.20190 15.17046 1.000 54.15103 336 THR B N 1
ATOM 5023 C CA . THR B 1 336 ? -5.72614 27.45476 15.70890 1.000 51.84220 336 THR B CA 1
ATOM 5024 C C . THR B 1 336 ? -4.70719 28.07545 14.75715 1.000 51.06509 336 THR B C 1
ATOM 5025 O O . THR B 1 336 ? -4.73196 29.29160 14.49861 1.000 49.27901 336 THR B O 1
ATOM 5029 N N . PHE B 1 337 ? -3.80683 27.24811 14.21832 1.000 50.27421 337 PHE B N 1
ATOM 5030 C CA . PHE B 1 337 ? -2.82849 27.73344 13.25128 1.000 44.51431 337 PHE B CA 1
ATOM 5031 C C . PHE B 1 337 ? -3.51569 28.29733 12.01506 1.000 38.29727 337 PHE B C 1
ATOM 5032 O O . PHE B 1 337 ? -3.10383 29.33579 11.48616 1.000 36.45899 337 PHE B O 1
ATOM 5040 N N . SER B 1 338 ? -4.59481 27.65042 11.56613 1.000 39.29880 338 SER B N 1
ATOM 5041 C CA . SER B 1 338 ? -5.30379 28.12294 10.38206 1.000 46.90025 338 SER B CA 1
ATOM 5042 C C . SER B 1 338 ? -5.96611 29.46475 10.64593 1.000 45.04369 338 SER B C 1
ATOM 5043 O O . SER B 1 338 ? -6.00943 30.32841 9.76023 1.000 40.19226 338 SER B O 1
ATOM 5046 N N . GLU B 1 339 ? -6.49889 29.64874 11.85596 1.000 40.80063 339 GLU B N 1
ATOM 5047 C CA . GLU B 1 339 ? -7.08451 30.93706 12.20972 1.000 53.06629 339 GLU B CA 1
ATOM 5048 C C . GLU B 1 339 ? -6.02820 32.03285 12.18558 1.000 39.14003 339 GLU B C 1
ATOM 5049 O O . GLU B 1 339 ? -6.27607 33.13419 11.68188 1.000 47.55627 339 GLU B O 1
ATOM 5055 N N . LEU B 1 340 ? -4.83101 31.73952 12.69803 1.000 37.89499 340 LEU B N 1
ATOM 5056 C CA . LEU B 1 340 ? -3.73856 32.70529 12.56734 1.000 44.93285 340 LEU B CA 1
ATOM 5057 C C . LEU B 1 340 ? -3.37474 32.94535 11.10545 1.000 49.82206 340 LEU B C 1
ATOM 5058 O O . LEU B 1 340 ? -2.94682 34.04756 10.73655 1.000 40.99703 340 LEU B O 1
ATOM 5063 N N . LEU B 1 341 ? -3.52646 31.91807 10.26943 1.000 41.64189 341 LEU B N 1
ATOM 5064 C CA . LEU B 1 341 ? -3.14457 32.01249 8.86543 1.000 39.49276 341 LEU B CA 1
ATOM 5065 C C . LEU B 1 341 ? -4.10149 32.90514 8.07941 1.000 38.80221 341 LEU B C 1
ATOM 5066 O O . LEU B 1 341 ? -3.67162 33.65305 7.19398 1.000 38.04447 341 LEU B O 1
ATOM 5071 N N . VAL B 1 342 ? -5.40210 32.82972 8.36812 1.000 38.34619 342 VAL B N 1
ATOM 5072 C CA . VAL B 1 342 ? -6.39117 33.52158 7.54456 1.000 49.26317 342 VAL B CA 1
ATOM 5073 C C . VAL B 1 342 ? -6.82774 34.87396 8.10268 1.000 54.83211 342 VAL B C 1
ATOM 5074 O O . VAL B 1 342 ? -7.32099 35.71052 7.33304 1.000 62.60223 342 VAL B O 1
ATOM 5078 N N . ASP B 1 343 ? -6.68478 35.11322 9.40145 1.000 55.84814 343 ASP B N 1
ATOM 5079 C CA . ASP B 1 343 ? -6.89050 36.45036 9.95035 1.000 64.91579 343 ASP B CA 1
ATOM 5080 C C . ASP B 1 343 ? -5.99068 36.61469 11.20133 1.000 63.76707 343 ASP B C 1
ATOM 5081 O O . ASP B 1 343 ? -6.36264 36.16461 12.27089 1.000 60.89929 343 ASP B O 1
ATOM 5086 N N . PRO B 1 344 ? -4.85675 37.28403 11.01660 1.000 55.01984 344 PRO B N 1
ATOM 5087 C CA . PRO B 1 344 ? -3.91374 37.48743 12.13913 1.000 60.51366 344 PRO B CA 1
ATOM 5088 C C . PRO B 1 344 ? -4.36867 38.59443 13.08668 1.000 61.94634 344 PRO B C 1
ATOM 5089 O O . PRO B 1 344 ? -5.36154 38.41480 13.79279 1.000 65.82611 344 PRO B O 1
#

B-factor: mean 46.58, std 21.66, range [8.65, 155.74]

Solvent-accessible surface area: 29244 Å² total; per-residue (Å²): 167,45,98,70,5,0,108,28,0,31,86,59,100,68,0,73,11,0,1,0,1,0,44,43,68,2,12,11,20,26,0,0,0,0,0,0,4,8,0,12,144,73,22,106,88,0,0,2,1,0,37,18,96,51,106,59,1,24,80,10,3,68,29,154,9,15,127,102,34,30,85,2,130,79,36,148,30,1,19,0,0,4,34,154,112,88,3,47,26,34,7,32,74,2,1,54,35,33,17,50,20,0,70,72,0,17,68,17,2,97,15,0,72,52,3,81,152,59,116,33,63,0,4,0,1,1,2,10,48,4,10,73,2,19,43,21,3,27,11,38,63,20,3,86,119,0,50,51,50,2,110,82,18,56,119,139,10,34,61,18,4,35,92,0,38,84,40,45,98,74,54,99,43,0,37,50,6,7,90,97,4,12,37,88,3,74,73,2,51,60,26,4,81,147,2,26,140,13,3,90,45,76,59,70,0,0,0,0,0,0,0,27,2,82,5,7,3,0,0,2,2,20,20,0,20,42,32,2,82,135,52,43,7,45,18,39,0,0,0,0,8,55,2,16,120,36,146,84,79,9,136,109,29,24,66,98,46,146,78,59,8,99,104,35,92,119,104,31,79,79,113,27,35,120,54,5,44,114,13,114,101,11,40,126,9,19,34,5,0,80,105,63,7,2,121,108,24,32,6,1,52,1,26,68,56,160,101,132,25,120,14,46,120,71,0,90,66,6,0,80,66,0,11,75,113,213,137,80,46,84,71,4,0,86,29,0,32,84,57,90,80,2,75,15,0,3,0,1,0,25,39,69,2,14,10,20,26,0,0,0,0,0,0,2,10,0,8,133,76,14,109,88,0,0,2,0,0,44,21,91,54,89,64,1,13,70,9,3,78,25,170,6,32,112,113,34,31,82,2,135,78,37,149,24,1,13,0,0,2,17,140,129,71,0,34,20,34,2,43,74,4,6,61,35,32,7,50,10,1,73,43,0,24,75,18,1,102,12,0,65,50,4,88,160,53,118,28,67,0,6,0,2,2,3,4,55,3,8,66,3,19,37,33,11,27,7,51,69,10,0,126,92,0,19,56,61,2,140,75,14,93,123,83,11,29,62,9,6,44,84,0,44,92,53,31,101,72,73,40,51,0,38,50,6,5,122,98,3,28,37,84,0,79,73,3,93,50,24,1,81,148,1,40,142,18,7,94,46,75,61,75,0,0,2,0,0,0,0,35,3,84,5,6,3,0,1,1,2,20,12,0,21,44,42,1,86,148,55,40,13,43,19,40,0,0,0,0,10,59,3,17,60,32,157,103,76,15,138,98,31,28,62,115,49,154,77,50,6,97,108,37,92,132,120,41,72,74,109,36,47,120,49,5,54,129,5,114,86,25,48,121,7,18,33,7,0,81,115,74,5,3,124,108,23,33,4,0,53,1,31,74,53,158,103,127,26,104,15,36,134,89,0,71,81,6,0,81,67,0,13,97,96

Nearest PDB structures (foldseek):
  8had-assembly1_B  TM=9.982E-01  e=1.364E-61  Phaeodactylum tricornutum CCAP 1055/1
  8hac-assembly1_A  TM=9.958E-01  e=2.179E-61  Phaeodactylum tricornutum CCAP 1055/1
  2woo-assembly1_A  TM=8.312E-01  e=7.770E-34  Schizosaccharomyces pombe
  8cr1-assembly1_A  TM=7.476E-01  e=2.113E-30  Homo sapiens
  3zq6-assembly1_A  TM=7.690E-01  e=1.037E-23  Methanothermobacter thermautotrophicus